Protein AF-A0A8J4BQH3-F1 (afdb_monomer_lite)

Foldseek 3Di:
DVVVVDDCPLPDAFDDDDAKDWDWDDDPQDIDIDIDHDPRRDDALVSDDLVSQAPAQEDEEELVLVVHPCNLVSVLVSCVVNNHAYEYEPHDLVSCLVCVVVVVVSLQVARHAEYEYELSSLQSNLLSVVLVVVVVVCVVVPDDDDDDDDDRSSVPDDGDPPVCSQVSSQVVSQVRYQKYKYQYVQQQIWMDGPVDPDIQGDGADPPQDFDHQAQLQVQLVVQLVVCVVVVHDNNNSSVRSSLRSSLCRNDPHNDGDPVSVVVSVCVNVVVVCCVVPVPHPVVQLVVLLVLLVVLCVVQDAAEEEDAALPADCLDLLLQQLLCLLLLRCLQQVHEYEYQQHHDSRVSSQNSRVVNVGQYAHEYECADPRDGSVPDDRPHPVSRYGYGPDPVSSLLSSLVSQAAADLSHQGEYEQGYHDDVSVVSVVVCLVCQLVVNSPHPDDHAYEYAQAPNSCVVVVVVVVVCCVVVVDPPVSCVRYHYHHHSLSVQQVSCVVSVHDRDDDDDCVVSDVVSDPDDPDVVPVPDDPDDPPDDDPPVVVVVVVVVVVVVVVVVVVVVVVVVPDDDDDDDPVVVVVVVVVVVPDPDDDDDDDDDDDDDDDDDDDDDDPDPDPDDDDDDDDDDDDDDDDD

pLDDT: mean 78.23, std 23.46, range [23.73, 98.81]

Sequence (627 aa):
MRRAGVSTQRMKVLQEGSTGRSAILTCDAERTMRTYMDPRVTTSAEDLTEDDFTGCSWVFLSSYSLYSEGLLQRAVELAKQAGAKVVLDLASYEVVRSYHKQLQEVLEGGGIHFCICNEDEAQMLVRCSEAAAAAAAALAVGTSDSGSAAEDPTAAAGYPPESTLPAAVLGLLLRHCQGAVVTRGVLGCVAASRDVEGLVAVPAVPGVAVVDTTGAGDHFTAGFMYGLISGLPLERCCEMACLAGASAVRVVGAELSQNEWQWFHTRLHGDLAGDVVQDSSAAEVAQELLGCYALITRLGRGAVYFGSARLAQSSPYWQRAIRLAERVALLLGSPVWTGGGPGMMRAASEGGLRAGVPVGGIRISREAGTNVLTMEDYLSAGAAFTCKYLPARKVALTDAGARQRPDQRTAYLFLPGGLGTMDELFSILTLLQLGKLGTALPVPLLIVNWDGFYDGLLQLLREFDQTGALKAAEVRQVMVARTNDEVLEYLASFYDLPAPEPESDEWLEEVLGDEPRTEDSASAGPGEPNGPPPELSELEERLEKLAGEEIAAAAASAADGRLDHKGPVAAVVAAAASNSGASSRHRSRRTSGLGTPVVSAHAVSAEDVLHGLGPGSLIGGGVAGRK

Radius of gyration: 38.24 Å; chains: 1; bounding box: 116×76×96 Å

Organism: NCBI:txid51714

Structure (mmCIF, N/CA/C/O backbone):
data_AF-A0A8J4BQH3-F1
#
_entry.id   AF-A0A8J4BQH3-F1
#
loop_
_atom_site.group_PDB
_atom_site.id
_atom_site.type_symbol
_atom_site.label_atom_id
_atom_site.label_alt_id
_atom_site.label_comp_id
_atom_site.label_asym_id
_atom_site.label_entity_id
_atom_site.label_seq_id
_atom_site.pdbx_PDB_ins_code
_atom_site.Cartn_x
_atom_site.Cartn_y
_atom_site.Cartn_z
_atom_site.occupancy
_atom_site.B_iso_or_equiv
_atom_site.auth_seq_id
_atom_site.auth_comp_id
_atom_site.auth_asym_id
_atom_site.auth_atom_id
_atom_site.pdbx_PDB_model_num
ATOM 1 N N . MET A 1 1 ? -12.273 -15.171 16.625 1.00 83.62 1 MET A N 1
ATOM 2 C CA . MET A 1 1 ? -11.434 -14.886 17.816 1.00 83.62 1 MET A CA 1
ATOM 3 C C . MET A 1 1 ? -10.019 -15.462 17.705 1.00 83.62 1 MET A C 1
ATOM 5 O O . MET A 1 1 ? -9.163 -14.704 17.283 1.00 83.62 1 MET A O 1
ATOM 9 N N . ARG A 1 2 ? -9.737 -16.758 17.957 1.00 87.69 2 ARG A N 1
ATOM 10 C CA . ARG A 1 2 ? -8.340 -17.286 17.934 1.00 87.69 2 ARG A CA 1
ATOM 11 C C . ARG A 1 2 ? -7.569 -17.024 16.634 1.00 87.69 2 ARG A C 1
ATOM 13 O O . ARG A 1 2 ? -6.418 -16.618 16.683 1.00 87.69 2 ARG A O 1
ATOM 20 N N . ARG A 1 3 ? -8.216 -17.205 15.473 1.00 82.75 3 ARG A N 1
ATOM 21 C CA . ARG A 1 3 ? -7.619 -16.895 14.155 1.00 82.75 3 ARG A CA 1
ATOM 22 C C . ARG A 1 3 ? -7.197 -15.427 14.008 1.00 82.75 3 ARG A C 1
ATOM 24 O O . ARG A 1 3 ? -6.272 -15.149 13.266 1.00 82.75 3 ARG A O 1
ATOM 31 N N . ALA A 1 4 ? -7.862 -14.520 14.720 1.00 78.50 4 ALA A N 1
ATOM 32 C CA . ALA A 1 4 ? -7.564 -13.090 14.742 1.00 78.50 4 ALA A CA 1
ATOM 33 C C . ALA A 1 4 ? -6.612 -12.703 15.895 1.00 78.50 4 ALA A C 1
ATOM 35 O O . ALA A 1 4 ? -6.511 -11.533 16.235 1.00 78.50 4 ALA A O 1
ATOM 36 N N . GLY A 1 5 ? -5.967 -13.677 16.552 1.00 86.75 5 GLY A N 1
ATOM 37 C CA . GLY A 1 5 ? -5.029 -13.432 17.653 1.00 86.75 5 GLY A CA 1
ATOM 38 C C . GLY A 1 5 ? -5.673 -13.125 19.010 1.00 86.75 5 GLY A C 1
ATOM 39 O O . GLY A 1 5 ? -4.958 -12.888 19.978 1.00 86.75 5 GLY A O 1
ATOM 40 N N . VAL A 1 6 ? -7.005 -13.164 19.123 1.00 90.81 6 VAL A N 1
ATOM 41 C CA . VAL A 1 6 ? -7.701 -12.911 20.396 1.00 90.81 6 VAL A CA 1
ATOM 42 C C . VAL A 1 6 ? -7.493 -14.086 21.353 1.00 90.81 6 VAL A C 1
ATOM 44 O O . VAL A 1 6 ? -7.834 -15.229 21.023 1.00 90.81 6 VAL A O 1
ATOM 47 N N . SER A 1 7 ? -6.981 -13.802 22.555 1.00 91.06 7 SER A N 1
ATOM 48 C CA . SER A 1 7 ? -6.879 -14.792 23.632 1.00 91.06 7 SER A CA 1
ATOM 49 C C . SER A 1 7 ? -8.270 -15.218 24.092 1.00 91.06 7 SER A C 1
ATOM 51 O O . SER A 1 7 ? -9.081 -14.398 24.508 1.00 91.06 7 SER A O 1
ATOM 53 N N . THR A 1 8 ? -8.546 -16.521 24.043 1.00 92.44 8 THR A N 1
ATOM 54 C CA . THR A 1 8 ? -9.818 -17.096 24.511 1.00 92.44 8 THR A CA 1
ATOM 55 C C . THR A 1 8 ? -9.676 -17.812 25.853 1.00 92.44 8 THR A C 1
ATOM 57 O O . THR A 1 8 ? -10.535 -18.615 26.194 1.00 92.44 8 THR A O 1
ATOM 60 N N . GLN A 1 9 ? -8.571 -17.618 26.579 1.00 88.50 9 GLN A N 1
ATOM 61 C CA . GLN A 1 9 ? -8.293 -18.370 27.812 1.00 88.50 9 GLN A CA 1
ATOM 62 C C . GLN A 1 9 ? -9.277 -18.042 28.943 1.00 88.50 9 GLN A C 1
ATOM 64 O O . GLN A 1 9 ? -9.574 -18.907 29.756 1.00 88.50 9 GLN A O 1
ATOM 69 N N . ARG A 1 10 ? -9.815 -16.816 28.960 1.00 88.12 10 ARG A N 1
ATOM 70 C CA . ARG A 1 10 ? -10.800 -16.338 29.947 1.00 88.12 10 ARG A CA 1
ATOM 71 C C . ARG A 1 10 ? -12.249 -16.438 29.461 1.00 88.12 10 ARG A C 1
ATOM 73 O O . ARG A 1 10 ? -13.156 -15.909 30.091 1.00 88.12 10 ARG A O 1
ATOM 80 N N . MET A 1 11 ? -12.481 -17.094 28.321 1.00 89.88 11 MET A N 1
ATOM 81 C CA . MET A 1 11 ? -13.836 -17.301 27.816 1.00 89.88 11 MET A CA 1
ATOM 82 C C . MET A 1 11 ? -14.546 -18.333 28.697 1.00 89.88 11 MET A C 1
ATOM 84 O O . MET A 1 11 ? -14.124 -19.488 28.756 1.00 89.88 11 MET A O 1
ATOM 88 N N . LYS A 1 12 ? -15.613 -17.918 29.383 1.00 86.31 12 LYS A N 1
ATOM 89 C CA . LYS A 1 12 ? -16.386 -18.797 30.263 1.00 86.31 12 LYS A CA 1
ATOM 90 C C . LYS A 1 12 ? -17.266 -19.720 29.421 1.00 86.31 12 LYS A C 1
ATOM 92 O O . LYS A 1 12 ? -18.024 -19.263 28.566 1.00 86.31 12 LYS A O 1
ATOM 97 N N . VAL A 1 13 ? -17.161 -21.020 29.673 1.00 83.50 13 VAL A N 1
ATOM 98 C CA . VAL A 1 13 ? -18.109 -22.021 29.180 1.00 83.50 13 VAL A CA 1
ATOM 99 C C . VAL A 1 13 ? -18.955 -22.415 30.381 1.00 83.50 13 VAL A C 1
ATOM 101 O O . VAL A 1 13 ? -18.440 -23.031 31.310 1.00 83.50 13 VAL A O 1
ATOM 104 N N . LEU A 1 14 ? -20.209 -21.968 30.386 1.00 83.31 14 LEU A N 1
ATOM 105 C CA . LEU A 1 14 ? -21.144 -22.182 31.490 1.00 83.31 14 LEU A CA 1
ATOM 106 C C . LEU A 1 14 ? -21.848 -23.542 31.328 1.00 83.31 14 LEU A C 1
ATOM 108 O O . LEU A 1 14 ? -21.199 -24.559 31.089 1.00 83.31 14 LEU A O 1
ATOM 112 N N . GLN A 1 15 ? -23.173 -23.582 31.469 1.00 78.62 15 GLN A N 1
ATOM 113 C CA . GLN A 1 15 ? -23.950 -24.816 31.369 1.00 78.62 15 GLN A CA 1
ATOM 114 C C . GLN A 1 15 ? -24.158 -25.258 29.912 1.00 78.62 15 GLN A C 1
ATOM 116 O O . GLN A 1 15 ? -23.935 -24.501 28.967 1.00 78.62 15 GLN A O 1
ATOM 121 N N . GLU A 1 16 ? -24.634 -26.490 29.712 1.00 77.44 16 GLU A N 1
ATOM 122 C CA . GLU A 1 16 ? -25.073 -26.941 28.389 1.00 77.44 16 GLU A CA 1
ATOM 123 C C . GLU A 1 16 ? -26.327 -26.165 27.941 1.00 77.44 16 GLU A C 1
ATOM 125 O O . GLU A 1 16 ? -27.421 -26.301 28.496 1.00 77.44 16 GLU A O 1
ATOM 130 N N . GLY A 1 17 ? -26.166 -25.351 26.899 1.00 80.06 17 GLY A N 1
ATOM 131 C CA . GLY A 1 17 ? -27.225 -24.563 26.275 1.00 80.06 17 GLY A CA 1
ATOM 132 C C . GLY A 1 17 ? -26.827 -24.108 24.872 1.00 80.06 17 GLY A C 1
ATOM 133 O O . GLY A 1 17 ? -25.729 -24.397 24.391 1.00 80.06 17 GLY A O 1
ATOM 134 N N . SER A 1 18 ? -27.730 -23.414 24.179 1.00 85.69 18 SER A N 1
ATOM 135 C CA . SER A 1 18 ? -27.428 -22.902 22.838 1.00 85.69 18 SER A CA 1
ATOM 136 C C . SER A 1 18 ? -26.657 -21.592 22.939 1.00 85.69 18 SER A C 1
ATOM 138 O O . SER A 1 18 ? -27.157 -20.642 23.529 1.00 85.69 18 SER A O 1
ATOM 140 N N . THR A 1 19 ? -25.506 -21.484 22.269 1.00 86.94 19 THR A N 1
ATOM 141 C CA . THR A 1 19 ? -24.848 -20.186 22.048 1.00 86.94 19 THR A CA 1
ATOM 142 C C . THR A 1 19 ? -25.850 -19.175 21.484 1.00 86.94 19 THR A C 1
ATOM 144 O O . THR A 1 19 ? -26.680 -19.540 20.640 1.00 86.94 19 THR A O 1
ATOM 147 N N . GLY A 1 20 ? -25.774 -17.930 21.964 1.00 87.62 20 GLY A N 1
ATOM 148 C CA . GLY A 1 20 ? -26.636 -16.837 21.526 1.00 87.62 20 GLY A CA 1
ATOM 149 C C . GLY A 1 20 ? -26.592 -16.629 20.012 1.00 87.62 20 GLY A C 1
ATOM 150 O O . GLY A 1 20 ? -25.578 -16.884 19.358 1.00 87.62 20 GLY A O 1
ATOM 151 N N . ARG A 1 21 ? -27.718 -16.203 19.440 1.00 90.44 21 ARG A N 1
ATOM 152 C CA . ARG A 1 21 ? -27.880 -15.972 17.998 1.00 90.44 21 ARG A CA 1
ATOM 153 C C . ARG A 1 21 ? -28.638 -14.677 17.782 1.00 90.44 21 ARG A C 1
ATOM 155 O O . ARG A 1 21 ? -29.555 -14.373 18.536 1.00 90.44 21 ARG A O 1
ATOM 162 N N . SER A 1 22 ? -28.306 -13.950 16.724 1.00 88.81 22 SER A N 1
ATOM 163 C CA . SER A 1 22 ? -29.070 -12.779 16.306 1.00 88.81 22 SER A CA 1
ATOM 164 C C . SER A 1 22 ? -29.514 -12.940 14.863 1.00 88.81 22 SER A C 1
ATOM 166 O O . SER A 1 22 ? -28.711 -13.302 14.004 1.00 88.81 22 SER A O 1
ATOM 168 N N . ALA A 1 23 ? -30.801 -12.717 14.611 1.00 90.06 23 ALA A N 1
ATOM 169 C CA . ALA A 1 23 ? -31.317 -12.550 13.263 1.00 90.06 23 ALA A CA 1
ATOM 170 C C . ALA A 1 23 ? -31.178 -11.074 12.887 1.00 90.06 23 ALA A C 1
ATOM 172 O O . ALA A 1 23 ? -31.727 -10.214 13.576 1.00 90.06 23 ALA A O 1
ATOM 173 N N . ILE A 1 24 ? -30.441 -10.797 11.813 1.00 87.31 24 ILE A N 1
ATOM 174 C CA . ILE A 1 24 ? -30.195 -9.444 11.313 1.00 87.31 24 ILE A CA 1
ATOM 175 C C . ILE A 1 24 ? -30.843 -9.347 9.936 1.00 87.31 24 ILE A C 1
ATOM 177 O O . ILE A 1 24 ? -30.472 -10.077 9.018 1.00 87.31 24 ILE A O 1
ATOM 181 N N . LEU A 1 25 ? -31.844 -8.481 9.821 1.00 85.25 25 LEU A N 1
ATOM 182 C CA . LEU A 1 25 ? -32.521 -8.166 8.568 1.00 85.25 25 LEU A CA 1
ATOM 183 C C . LEU A 1 25 ? -31.965 -6.844 8.060 1.00 85.25 25 LEU A C 1
ATOM 185 O O . LEU A 1 25 ? -32.063 -5.846 8.773 1.00 85.25 25 LEU A O 1
ATOM 189 N N . THR A 1 26 ? -31.399 -6.846 6.857 1.00 78.31 26 THR A N 1
ATOM 190 C CA . THR A 1 26 ? -30.850 -5.652 6.211 1.00 78.31 26 THR A CA 1
ATOM 191 C C . THR A 1 26 ? -31.720 -5.240 5.023 1.00 78.31 26 THR A C 1
ATOM 193 O O . THR A 1 26 ? -32.125 -6.080 4.217 1.00 78.31 26 THR A O 1
ATOM 196 N N . CYS A 1 27 ? -32.037 -3.949 4.928 1.00 77.69 27 CYS A N 1
ATOM 197 C CA . CYS A 1 27 ? -32.747 -3.342 3.800 1.00 77.69 27 CYS A CA 1
ATOM 198 C C . CYS A 1 27 ? -32.200 -1.927 3.610 1.00 77.69 27 CYS A C 1
ATOM 200 O O . CYS A 1 27 ? -32.203 -1.154 4.560 1.00 77.69 27 CYS A O 1
ATOM 202 N N . ASP A 1 28 ? -31.699 -1.604 2.415 1.00 71.88 28 ASP A N 1
ATOM 203 C CA . ASP A 1 28 ? -31.187 -0.268 2.070 1.00 71.88 28 ASP A CA 1
ATOM 204 C C . ASP A 1 28 ? -30.197 0.325 3.101 1.00 71.88 28 ASP A C 1
ATOM 206 O O . ASP A 1 28 ? -30.297 1.482 3.494 1.00 71.88 28 ASP A O 1
ATOM 210 N N . ALA A 1 29 ? -29.225 -0.488 3.539 1.00 69.25 29 ALA A N 1
ATOM 211 C CA . ALA A 1 29 ? -28.205 -0.184 4.559 1.00 69.25 29 ALA A CA 1
ATOM 212 C C . ALA A 1 29 ? -28.709 0.023 6.007 1.00 69.25 29 ALA A C 1
ATOM 214 O O . ALA A 1 29 ? -27.890 0.098 6.933 1.00 69.25 29 ALA A O 1
ATOM 215 N N . GLU A 1 30 ? -30.023 0.028 6.234 1.00 70.00 30 GLU A N 1
ATOM 216 C CA . GLU A 1 30 ? -30.619 -0.078 7.566 1.00 70.00 30 GLU A CA 1
ATOM 217 C C . GLU A 1 30 ? -30.698 -1.537 8.027 1.00 70.00 30 GLU A C 1
ATOM 219 O O . GLU A 1 30 ? -30.728 -2.476 7.221 1.00 70.00 30 GLU A O 1
ATOM 224 N N . ARG A 1 31 ? -30.741 -1.738 9.352 1.00 78.50 31 ARG A N 1
ATOM 225 C CA . ARG A 1 31 ? -30.837 -3.072 9.951 1.00 78.50 31 ARG A CA 1
ATOM 226 C C . ARG A 1 31 ? -31.836 -3.133 11.095 1.00 78.50 31 ARG A C 1
ATOM 228 O O . ARG A 1 31 ? -31.906 -2.237 11.927 1.00 78.50 31 ARG A O 1
ATOM 235 N N . THR A 1 32 ? -32.540 -4.255 11.186 1.00 82.50 32 THR A N 1
ATOM 236 C CA . THR A 1 32 ? -33.322 -4.640 12.367 1.00 82.50 32 THR A CA 1
ATOM 237 C C . THR A 1 32 ? -32.754 -5.932 12.934 1.00 82.50 32 THR A C 1
ATOM 239 O O . THR A 1 32 ? -32.538 -6.899 12.201 1.00 82.50 32 THR A O 1
ATOM 242 N N . MET A 1 33 ? -32.510 -5.954 14.245 1.00 86.44 33 MET A N 1
ATOM 243 C CA . MET A 1 33 ? -31.886 -7.083 14.931 1.00 86.44 33 MET A CA 1
ATOM 244 C C . MET A 1 33 ? -32.856 -7.732 15.914 1.00 86.44 33 MET A C 1
ATOM 246 O O . MET A 1 33 ? -33.527 -7.056 16.691 1.00 86.44 33 MET A O 1
ATOM 250 N N . ARG A 1 34 ? -32.893 -9.066 15.921 1.00 88.44 34 ARG A N 1
ATOM 251 C CA . ARG A 1 34 ? -33.593 -9.853 16.938 1.00 88.44 34 ARG A CA 1
ATOM 252 C C . ARG A 1 34 ? -32.636 -10.869 17.541 1.00 88.44 34 ARG A C 1
ATOM 254 O O . ARG A 1 34 ? -32.407 -11.940 16.978 1.00 88.44 34 ARG A O 1
ATOM 261 N N . THR A 1 35 ? -32.094 -10.520 18.701 1.00 88.62 35 THR A N 1
ATOM 262 C CA . THR A 1 35 ? -31.136 -11.352 19.431 1.00 88.62 35 THR A CA 1
ATOM 263 C C . THR A 1 35 ? -31.849 -12.286 20.404 1.00 88.62 35 THR A C 1
ATOM 265 O O . THR A 1 35 ? -32.741 -11.876 21.143 1.00 88.62 35 THR A O 1
ATOM 268 N N . TYR A 1 36 ? -31.442 -13.551 20.405 1.00 88.81 36 TYR A N 1
ATOM 269 C CA . TYR A 1 36 ? -31.807 -14.556 21.391 1.00 88.81 36 TYR A CA 1
ATOM 270 C C . TYR A 1 36 ? -30.551 -14.992 22.148 1.00 88.81 36 TYR A C 1
ATOM 272 O O . TYR A 1 36 ? -29.608 -15.516 21.549 1.00 88.81 36 TYR A O 1
ATOM 280 N N . MET A 1 37 ? -30.566 -14.798 23.464 1.00 86.00 37 MET A N 1
ATOM 281 C CA . MET A 1 37 ? -29.542 -15.274 24.391 1.00 86.00 37 MET A CA 1
ATOM 282 C C . MET A 1 37 ? -30.167 -16.355 25.273 1.00 86.00 37 MET A C 1
ATOM 284 O O . MET A 1 37 ? -31.181 -16.104 25.921 1.00 86.00 37 MET A O 1
ATOM 288 N N . ASP A 1 38 ? -29.599 -17.563 25.274 1.00 86.50 38 ASP A N 1
ATOM 289 C CA . ASP A 1 38 ? -30.044 -18.631 26.173 1.00 86.50 38 ASP A CA 1
ATOM 290 C C . ASP A 1 38 ? -29.563 -18.299 27.601 1.00 86.50 38 ASP A C 1
ATOM 292 O O . ASP A 1 38 ? -28.352 -18.158 27.816 1.00 86.50 38 ASP A O 1
ATOM 296 N N . PRO A 1 39 ? -30.468 -18.162 28.589 1.00 82.81 39 PRO A N 1
ATOM 297 C CA . PRO A 1 39 ? -30.092 -17.787 29.952 1.00 82.81 39 PRO A CA 1
ATOM 298 C C . PRO A 1 39 ? -29.079 -18.739 30.598 1.00 82.81 39 PRO A C 1
ATOM 300 O O . PRO A 1 39 ? -28.300 -18.314 31.440 1.00 82.81 39 PRO A O 1
ATOM 303 N N . ARG A 1 40 ? -29.032 -20.013 30.178 1.00 82.38 40 ARG A N 1
ATOM 304 C CA . ARG A 1 40 ? -28.100 -21.024 30.722 1.00 82.38 40 ARG A CA 1
ATOM 305 C C . ARG A 1 40 ? -26.639 -20.783 30.344 1.00 82.38 40 ARG A C 1
ATOM 307 O O . ARG A 1 40 ? -25.741 -21.328 30.981 1.00 82.38 40 ARG A O 1
ATOM 314 N N . VAL A 1 41 ? -26.404 -20.006 29.287 1.00 83.06 41 VAL A N 1
ATOM 315 C CA . VAL A 1 41 ? -25.062 -19.669 28.782 1.00 83.06 41 VAL A CA 1
ATOM 316 C C . VAL A 1 41 ? -24.792 -18.165 28.821 1.00 83.06 41 VAL A C 1
ATOM 318 O O . VAL A 1 41 ? -23.833 -17.698 28.210 1.00 83.06 41 VAL A O 1
ATOM 321 N N . THR A 1 42 ? -25.640 -17.405 29.518 1.00 85.56 42 THR A N 1
ATOM 322 C CA . THR A 1 42 ? -25.475 -15.962 29.708 1.00 85.56 42 THR A CA 1
ATOM 323 C C . THR A 1 42 ? -24.748 -15.713 31.025 1.00 85.56 42 THR A C 1
ATOM 325 O O . THR A 1 42 ? -25.159 -16.223 32.061 1.00 85.56 42 THR A O 1
ATOM 328 N N . THR A 1 43 ? -23.661 -14.947 30.972 1.00 89.94 43 THR A N 1
ATOM 329 C CA . THR A 1 43 ? -22.837 -14.611 32.138 1.00 89.94 43 THR A CA 1
ATOM 330 C C . THR A 1 43 ? -23.631 -13.811 33.167 1.00 89.94 43 THR A C 1
ATOM 332 O O . THR A 1 43 ? -24.266 -12.819 32.821 1.00 89.94 43 THR A O 1
ATOM 335 N N . SER A 1 44 ? -23.549 -14.212 34.431 1.00 92.25 44 SER A N 1
ATOM 336 C CA . SER A 1 44 ? -24.089 -13.489 35.584 1.00 92.25 44 SER A CA 1
ATOM 337 C C . SER A 1 44 ? -22.992 -12.716 36.325 1.00 92.25 44 SER A C 1
ATOM 339 O O . SER A 1 44 ? -21.799 -12.908 36.081 1.00 92.25 44 SER A O 1
ATOM 341 N N . ALA A 1 45 ? -23.375 -11.840 37.258 1.00 94.50 45 ALA A N 1
ATOM 342 C CA . ALA A 1 45 ? -22.414 -11.103 38.079 1.00 94.50 45 ALA A CA 1
ATOM 343 C C . ALA A 1 45 ? -21.493 -12.026 38.906 1.00 94.50 45 ALA A C 1
ATOM 345 O O . ALA A 1 45 ? -20.329 -11.694 39.126 1.00 94.50 45 ALA A O 1
ATOM 346 N N . GLU A 1 46 ? -21.997 -13.186 39.337 1.00 93.12 46 GLU A N 1
ATOM 347 C CA . GLU A 1 46 ? -21.265 -14.160 40.159 1.00 93.12 46 GLU A CA 1
ATOM 348 C C . GLU A 1 46 ? -20.176 -14.905 39.372 1.00 93.12 46 GLU A C 1
ATOM 350 O O . GLU A 1 46 ? -19.207 -15.386 39.957 1.00 93.12 46 GLU A O 1
ATOM 355 N N . ASP A 1 47 ? -20.294 -14.956 38.043 1.00 93.19 47 ASP A N 1
ATOM 356 C CA . ASP A 1 47 ? -19.318 -15.615 37.169 1.00 93.19 47 ASP A CA 1
ATOM 357 C C . ASP A 1 47 ? -18.030 -14.789 36.973 1.00 93.19 47 ASP A C 1
ATOM 359 O O . ASP A 1 47 ? -17.029 -15.305 36.451 1.00 93.19 47 ASP A O 1
ATOM 363 N N . LEU A 1 48 ? -18.051 -13.507 37.368 1.00 95.06 48 LEU A N 1
ATOM 364 C CA . LEU A 1 48 ? -16.915 -12.593 37.281 1.00 95.06 48 LEU A CA 1
ATOM 365 C C . LEU A 1 48 ? -16.064 -12.620 38.553 1.00 95.06 48 LEU A C 1
ATOM 367 O O . LEU A 1 48 ? -16.525 -12.359 39.667 1.00 95.06 48 LEU A O 1
ATOM 371 N N . THR A 1 49 ? -14.771 -12.842 38.354 1.00 94.94 49 THR A N 1
ATOM 372 C CA . THR A 1 49 ? -13.752 -12.926 39.403 1.00 94.94 49 THR A CA 1
ATOM 373 C C . THR A 1 49 ? -12.636 -11.909 39.171 1.00 94.94 49 THR A C 1
ATOM 375 O O . THR A 1 49 ? -12.468 -11.400 38.065 1.00 94.94 49 THR A O 1
ATOM 378 N N . GLU A 1 50 ? -11.838 -11.618 40.198 1.00 94.00 50 GLU A N 1
ATOM 379 C CA . GLU A 1 50 ? -10.684 -10.706 40.086 1.00 94.00 50 GLU A CA 1
ATOM 380 C C . GLU A 1 50 ? -9.658 -11.178 39.035 1.00 94.00 50 GLU A C 1
ATOM 382 O O . GLU A 1 50 ? -9.092 -10.373 38.289 1.00 94.00 50 GLU A O 1
ATOM 387 N N . ASP A 1 51 ? -9.482 -12.495 38.900 1.00 93.12 51 ASP A N 1
ATOM 388 C CA . ASP A 1 51 ? -8.576 -13.112 37.925 1.00 93.12 51 ASP A CA 1
ATOM 389 C C . ASP A 1 51 ? -8.938 -12.770 36.470 1.00 93.12 51 ASP A C 1
ATOM 391 O O . ASP A 1 51 ? -8.054 -12.690 35.608 1.00 93.12 51 ASP A O 1
ATOM 395 N N . ASP A 1 52 ? -10.219 -12.508 36.185 1.00 93.81 52 ASP A N 1
ATOM 396 C CA . ASP A 1 52 ? -10.683 -12.159 34.838 1.00 93.81 52 ASP A CA 1
ATOM 397 C C . ASP A 1 52 ? -10.101 -10.812 34.362 1.00 93.81 52 ASP A C 1
ATOM 399 O O . ASP A 1 52 ? -9.845 -10.618 33.166 1.00 93.81 52 ASP A O 1
ATOM 403 N N . PHE A 1 53 ? -9.801 -9.918 35.309 1.00 95.25 53 PHE A N 1
ATOM 404 C CA . PHE A 1 53 ? -9.306 -8.559 35.074 1.00 95.25 53 PHE A CA 1
ATOM 405 C C . PHE A 1 53 ? -7.795 -8.420 35.292 1.00 95.25 53 PHE A C 1
ATOM 407 O O . PHE A 1 53 ? -7.203 -7.398 34.941 1.00 95.25 53 PHE A O 1
ATOM 414 N N . THR A 1 54 ? -7.140 -9.454 35.823 1.00 92.50 54 THR A N 1
ATOM 415 C CA . THR A 1 54 ? -5.705 -9.421 36.121 1.00 92.50 54 THR A CA 1
ATOM 416 C C . THR A 1 54 ? -4.880 -9.183 34.851 1.00 92.50 54 THR A C 1
ATOM 418 O O . THR A 1 54 ? -5.019 -9.889 33.846 1.00 92.50 54 THR A O 1
ATOM 421 N N . GLY A 1 55 ? -3.998 -8.181 34.887 1.00 91.69 55 GLY A N 1
ATOM 422 C CA . GLY A 1 55 ? -3.143 -7.796 33.757 1.00 91.69 55 GLY A CA 1
ATOM 423 C C . GLY A 1 55 ? -3.842 -6.984 32.660 1.00 91.69 55 GLY A C 1
ATOM 424 O O . GLY A 1 55 ? -3.211 -6.679 31.650 1.00 91.69 55 GLY A O 1
ATOM 425 N N . CYS A 1 56 ? -5.117 -6.619 32.830 1.00 94.62 56 CYS A N 1
ATOM 426 C CA . CYS A 1 56 ? -5.823 -5.740 31.902 1.00 94.62 56 CYS A CA 1
ATOM 427 C C . CYS A 1 56 ? -5.544 -4.269 32.244 1.00 94.62 56 CYS A C 1
ATOM 429 O O . CYS A 1 56 ? -5.797 -3.833 33.360 1.00 94.62 56 CYS A O 1
ATOM 431 N N . SER A 1 57 ? -5.071 -3.476 31.279 1.00 96.00 57 SER A N 1
ATOM 432 C CA . SER A 1 57 ? -4.960 -2.012 31.442 1.00 96.00 57 SER A CA 1
ATOM 433 C C . SER A 1 57 ? -6.250 -1.278 31.071 1.00 96.00 57 SER A C 1
ATOM 435 O O . SER A 1 57 ? -6.525 -0.196 31.587 1.00 96.00 57 SER A O 1
ATOM 437 N N . TRP A 1 58 ? -7.037 -1.873 30.175 1.00 97.50 58 TRP A N 1
ATOM 438 C CA . TRP A 1 58 ? -8.310 -1.356 29.689 1.00 97.50 58 TRP A CA 1
ATOM 439 C C . TRP A 1 58 ? -9.357 -2.470 29.677 1.00 97.50 58 TRP A C 1
ATOM 441 O O . TRP A 1 58 ? -9.038 -3.623 29.384 1.00 97.50 58 TRP A O 1
ATOM 451 N N . VAL A 1 59 ? -10.603 -2.111 29.967 1.00 97.56 59 VAL A N 1
ATOM 452 C CA . VAL A 1 59 ? -11.777 -2.986 29.943 1.00 97.56 59 VAL A CA 1
ATOM 453 C C . VAL A 1 59 ? -12.844 -2.316 29.093 1.00 97.56 59 VAL A C 1
ATOM 455 O O . VAL A 1 59 ? -13.213 -1.168 29.335 1.00 97.56 59 VAL A O 1
ATOM 458 N N . PHE A 1 60 ? -13.339 -3.045 28.100 1.00 97.88 60 PHE A N 1
ATOM 459 C CA . PHE A 1 60 ? -14.499 -2.652 27.313 1.00 97.88 60 PHE A CA 1
ATOM 460 C C . PHE A 1 60 ? -15.755 -3.298 27.890 1.00 97.88 60 PHE A C 1
ATOM 462 O O . PHE A 1 60 ? -15.771 -4.512 28.101 1.00 97.88 60 PHE A O 1
ATOM 469 N N . LEU A 1 61 ? -16.798 -2.505 28.115 1.00 97.56 61 LEU A N 1
ATOM 470 C CA . LEU A 1 61 ? -18.107 -2.970 28.554 1.00 97.56 61 LEU A CA 1
ATOM 471 C C . LEU A 1 61 ? -19.181 -2.413 27.622 1.00 97.56 61 LEU A C 1
ATOM 473 O O . LEU A 1 61 ? -19.132 -1.257 27.216 1.00 97.56 61 LEU A O 1
ATOM 477 N N . SER A 1 62 ? -20.181 -3.237 27.330 1.00 96.00 62 SER A N 1
ATOM 478 C CA . SER A 1 62 ? -21.399 -2.822 26.639 1.00 96.00 62 SER A CA 1
ATOM 479 C C . SER A 1 62 ? -22.556 -2.794 27.631 1.00 96.00 62 SER A C 1
ATOM 481 O O . SER A 1 62 ? -22.678 -3.694 28.477 1.00 96.00 62 SER A O 1
ATOM 483 N N . SER A 1 63 ? -23.429 -1.795 27.508 1.00 95.81 63 SER A N 1
ATOM 484 C CA . SER A 1 63 ? -24.635 -1.655 28.329 1.00 95.81 63 SER A CA 1
ATOM 485 C C . SER A 1 63 ? -25.592 -2.846 28.198 1.00 95.81 63 SER A C 1
ATOM 487 O O . SER A 1 63 ? -26.377 -3.076 29.114 1.00 95.81 63 SER A O 1
ATOM 489 N N . TYR A 1 64 ? -25.483 -3.674 27.148 1.00 93.81 64 TYR A N 1
ATOM 490 C CA . TYR A 1 64 ? -26.212 -4.946 27.048 1.00 93.81 64 TYR A CA 1
ATOM 491 C C . TYR A 1 64 ? -25.990 -5.868 28.257 1.00 93.81 64 TYR A C 1
ATOM 493 O O . TYR A 1 64 ? -26.831 -6.716 28.551 1.00 93.81 64 TYR A O 1
ATOM 501 N N . SER A 1 65 ? -24.900 -5.674 29.004 1.00 94.31 65 SER A N 1
ATOM 502 C CA . SER A 1 65 ? -24.650 -6.362 30.275 1.00 94.31 65 SER A CA 1
ATOM 503 C C . SER A 1 65 ? -25.743 -6.099 31.325 1.00 94.31 65 SER A C 1
ATOM 505 O O . SER A 1 65 ? -25.916 -6.918 32.218 1.00 94.31 65 SER A O 1
ATOM 507 N N . LEU A 1 66 ? -26.522 -5.014 31.203 1.00 94.81 66 LEU A N 1
ATOM 508 C CA . LEU A 1 66 ? -27.661 -4.690 32.076 1.00 94.81 66 LEU A CA 1
ATOM 509 C C . LEU A 1 66 ? -28.843 -5.658 31.936 1.00 94.81 66 LEU A C 1
ATOM 511 O O . LEU A 1 66 ? -29.707 -5.686 32.810 1.00 94.81 66 LEU A O 1
ATOM 515 N N . TYR A 1 67 ? -28.884 -6.483 30.884 1.00 92.00 67 TYR A N 1
ATOM 516 C CA . TYR A 1 67 ? -29.851 -7.581 30.816 1.00 92.00 67 TYR A CA 1
ATOM 517 C C . TYR A 1 67 ? -29.625 -8.632 31.909 1.00 92.00 67 TYR A C 1
ATOM 519 O O . TYR A 1 67 ? -30.559 -9.358 32.246 1.00 92.00 67 TYR A O 1
ATOM 527 N N . SER A 1 68 ? -28.409 -8.712 32.457 1.00 92.38 68 SER A N 1
ATOM 528 C CA . SER A 1 68 ? -28.082 -9.560 33.603 1.00 92.38 68 SER A CA 1
ATOM 529 C C . SER A 1 68 ? -27.923 -8.691 34.844 1.00 92.38 68 SER A C 1
ATOM 531 O O . SER A 1 68 ? -27.095 -7.780 34.884 1.00 92.38 68 SER A O 1
ATOM 533 N N . GLU A 1 69 ? -28.735 -8.966 35.860 1.00 93.06 69 GLU A N 1
ATOM 534 C CA . GLU A 1 69 ? -28.783 -8.162 37.079 1.00 93.06 69 GLU A CA 1
ATOM 535 C C . GLU A 1 69 ? -27.396 -8.057 37.740 1.00 93.06 69 GLU A C 1
ATOM 537 O O . GLU A 1 69 ? -26.708 -9.057 37.949 1.00 93.06 69 GLU A O 1
ATOM 542 N N . GLY A 1 70 ? -26.958 -6.824 38.013 1.00 95.00 70 GLY A N 1
ATOM 543 C CA . GLY A 1 70 ? -25.692 -6.517 38.688 1.00 95.00 70 GLY A CA 1
ATOM 544 C C . GLY A 1 70 ? -24.408 -6.766 37.884 1.00 95.00 70 GLY A C 1
ATOM 545 O O . GLY A 1 70 ? -23.328 -6.417 38.363 1.00 95.00 70 GLY A O 1
ATOM 546 N N . LEU A 1 71 ? -24.477 -7.340 36.674 1.00 96.44 71 LEU A N 1
ATOM 547 C CA . LEU A 1 71 ? -23.284 -7.725 35.907 1.00 96.44 71 LEU A CA 1
ATOM 548 C C . LEU A 1 71 ? -22.424 -6.513 35.528 1.00 96.44 71 LEU A C 1
ATOM 550 O O . LEU A 1 71 ? -21.204 -6.545 35.700 1.00 96.44 71 LEU A O 1
ATOM 554 N N . LEU A 1 72 ? -23.050 -5.442 35.027 1.00 97.12 72 LEU A N 1
ATOM 555 C CA . LEU A 1 72 ? -22.328 -4.239 34.608 1.00 97.12 72 LEU A CA 1
ATOM 556 C C . LEU A 1 72 ? -21.631 -3.565 35.800 1.00 97.12 72 LEU A C 1
ATOM 558 O O . LEU A 1 72 ? -20.446 -3.246 35.714 1.00 97.12 72 LEU A O 1
ATOM 562 N N . GLN A 1 73 ? -22.345 -3.400 36.917 1.00 96.69 73 GLN A N 1
ATOM 563 C CA . GLN A 1 73 ? -21.822 -2.843 38.167 1.00 96.69 73 GLN A CA 1
ATOM 564 C C . GLN A 1 73 ? -20.613 -3.653 38.647 1.00 96.69 73 GLN A C 1
ATOM 566 O O . GLN A 1 73 ? -19.531 -3.098 38.855 1.00 96.69 73 GLN A O 1
ATOM 571 N N . ARG A 1 74 ? -20.767 -4.980 38.735 1.00 97.25 74 ARG A N 1
ATOM 572 C CA . ARG A 1 74 ? -19.709 -5.883 39.193 1.00 97.25 74 ARG A CA 1
ATOM 573 C C . ARG A 1 74 ? -18.469 -5.825 38.301 1.00 97.25 74 ARG A C 1
ATOM 575 O O . ARG A 1 74 ? -17.349 -5.814 38.811 1.00 97.25 74 ARG A O 1
ATOM 582 N N . ALA A 1 75 ? -18.649 -5.753 36.983 1.00 97.62 75 ALA A N 1
ATOM 583 C CA . ALA A 1 75 ? -17.541 -5.638 36.039 1.00 97.62 75 ALA A CA 1
ATOM 584 C C . ALA A 1 75 ? -16.771 -4.315 36.199 1.00 97.62 75 ALA A C 1
ATOM 586 O O . ALA A 1 75 ? -15.540 -4.317 36.171 1.00 97.62 75 ALA A O 1
ATOM 587 N N . VAL A 1 76 ? -17.474 -3.195 36.408 1.00 97.75 76 VAL A N 1
ATOM 588 C CA . VAL A 1 76 ? -16.847 -1.886 36.668 1.00 97.75 76 VAL A CA 1
ATOM 589 C C . VAL A 1 76 ? -16.066 -1.905 37.984 1.00 97.75 76 VAL A C 1
ATOM 591 O O . VAL A 1 76 ? -14.934 -1.424 38.032 1.00 97.75 76 VAL A O 1
ATOM 594 N N . GLU A 1 77 ? -16.628 -2.482 39.047 1.00 96.81 77 GLU A N 1
ATOM 595 C CA . GLU A 1 77 ? -15.950 -2.616 40.341 1.00 96.81 77 GLU A CA 1
ATOM 596 C C . GLU A 1 77 ? -14.656 -3.426 40.238 1.00 96.81 77 GLU A C 1
ATOM 598 O O . GLU A 1 77 ? -13.606 -2.969 40.694 1.00 96.81 77 GLU A O 1
ATOM 603 N N . LEU A 1 78 ? -14.715 -4.600 39.605 1.00 97.56 78 LEU A N 1
ATOM 604 C CA . LEU A 1 78 ? -13.556 -5.471 39.420 1.00 97.56 78 LEU A CA 1
ATOM 605 C C . LEU A 1 78 ? -12.482 -4.822 38.538 1.00 97.56 78 LEU A C 1
ATOM 607 O O . LEU A 1 78 ? -11.296 -4.893 38.858 1.00 97.56 78 LEU A O 1
ATOM 611 N N . ALA A 1 79 ? -12.882 -4.119 37.475 1.00 97.31 79 ALA A N 1
ATOM 612 C CA . ALA A 1 79 ? -11.953 -3.359 36.642 1.00 97.31 79 ALA A CA 1
ATOM 613 C C . ALA A 1 79 ? -11.211 -2.284 37.456 1.00 97.31 79 ALA A C 1
ATOM 615 O O . ALA A 1 79 ? -9.988 -2.175 37.358 1.00 97.31 79 ALA A O 1
ATOM 616 N N . LYS A 1 80 ? -11.925 -1.540 38.315 1.00 95.12 80 LYS A N 1
ATOM 617 C CA . LYS A 1 80 ? -11.321 -0.537 39.211 1.00 95.12 80 LYS A CA 1
ATOM 618 C C . LYS A 1 80 ? -10.352 -1.175 40.203 1.00 95.12 80 LYS A C 1
ATOM 620 O O . LYS A 1 80 ? -9.266 -0.639 40.405 1.00 95.12 80 LYS A O 1
ATOM 625 N N . GLN A 1 81 ? -10.727 -2.303 40.807 1.00 95.06 81 GLN A N 1
ATOM 626 C CA . GLN A 1 81 ? -9.871 -3.042 41.745 1.00 95.06 81 GLN A CA 1
ATOM 627 C C . GLN A 1 81 ? -8.577 -3.523 41.076 1.00 95.06 81 GLN A C 1
ATOM 629 O O . GLN A 1 81 ? -7.511 -3.440 41.680 1.00 95.06 81 GLN A O 1
ATOM 634 N N . ALA A 1 82 ? -8.651 -3.930 39.807 1.00 96.19 82 ALA A N 1
ATOM 635 C CA . ALA A 1 82 ? -7.490 -4.296 38.999 1.00 96.19 82 ALA A CA 1
ATOM 636 C C . ALA A 1 82 ? -6.668 -3.089 38.491 1.00 96.19 82 ALA A C 1
ATOM 638 O O . ALA A 1 82 ? -5.628 -3.280 37.861 1.00 96.19 82 ALA A O 1
ATOM 639 N N . GLY A 1 83 ? -7.115 -1.851 38.734 1.00 95.75 83 GLY A N 1
ATOM 640 C CA . GLY A 1 83 ? -6.482 -0.632 38.219 1.00 95.75 83 GLY A CA 1
ATOM 641 C C . GLY A 1 83 ? -6.691 -0.405 36.716 1.00 95.75 83 GLY A C 1
ATOM 642 O O . GLY A 1 83 ? -5.991 0.412 36.115 1.00 95.75 83 GLY A O 1
ATOM 643 N N . ALA A 1 84 ? -7.635 -1.119 36.102 1.00 97.38 84 ALA A N 1
ATOM 644 C CA . ALA A 1 84 ? -7.948 -1.003 34.689 1.00 97.38 84 ALA A CA 1
ATOM 645 C C . ALA A 1 84 ? -8.882 0.182 34.416 1.00 97.38 84 ALA A C 1
ATOM 647 O O . ALA A 1 84 ? -9.797 0.489 35.185 1.00 97.38 84 ALA A O 1
ATOM 648 N N . LYS A 1 85 ? -8.682 0.831 33.271 1.00 97.81 85 LYS A N 1
ATOM 649 C CA . LYS A 1 85 ? -9.566 1.891 32.782 1.00 97.81 85 LYS A CA 1
ATOM 650 C C . LYS A 1 85 ? -10.764 1.288 32.052 1.00 97.81 85 LYS A C 1
ATOM 652 O O . LYS A 1 85 ? -10.609 0.304 31.337 1.00 97.81 85 LYS A O 1
ATOM 657 N N . VAL A 1 86 ? -11.948 1.883 32.185 1.00 98.38 86 VAL A N 1
ATOM 658 C CA . VAL A 1 86 ? -13.189 1.338 31.604 1.00 98.38 86 VAL A CA 1
ATOM 659 C C . VAL A 1 86 ? -13.695 2.207 30.456 1.00 98.38 86 VAL A C 1
ATOM 661 O O . VAL A 1 86 ? -13.885 3.411 30.630 1.00 98.38 86 VAL A O 1
ATOM 664 N N . VAL A 1 87 ? -13.960 1.590 29.308 1.00 98.44 87 VAL A N 1
ATOM 665 C CA . VAL A 1 87 ? -14.745 2.174 28.215 1.00 98.44 87 VAL A CA 1
ATOM 666 C C . VAL A 1 87 ? -16.123 1.520 28.224 1.00 98.44 87 VAL A C 1
ATOM 668 O O . VAL A 1 87 ? -16.210 0.295 28.154 1.00 98.44 87 VAL A O 1
ATOM 671 N N . LEU A 1 88 ? -17.178 2.325 28.330 1.00 98.38 88 LEU A N 1
ATOM 672 C CA . LEU A 1 88 ? -18.568 1.880 28.265 1.00 98.38 88 LEU A CA 1
ATOM 673 C C . LEU A 1 88 ? -19.196 2.319 26.940 1.00 98.38 88 LEU A C 1
ATOM 675 O O . LEU A 1 88 ? -19.185 3.504 26.627 1.00 98.38 88 LEU A O 1
ATOM 679 N N . ASP A 1 89 ? -19.787 1.383 26.208 1.00 97.94 89 ASP A N 1
ATOM 680 C CA . ASP A 1 89 ? -20.674 1.661 25.076 1.00 97.94 89 ASP A CA 1
ATOM 681 C C . ASP A 1 89 ? -22.144 1.558 25.514 1.00 97.94 89 ASP A C 1
ATOM 683 O O . ASP A 1 89 ? -22.545 0.560 26.131 1.00 97.94 89 ASP A O 1
ATOM 687 N N . LEU A 1 90 ? -22.944 2.589 25.218 1.00 96.44 90 LEU A N 1
ATOM 688 C CA . LEU A 1 90 ? -24.379 2.617 25.517 1.00 96.44 90 LEU A CA 1
ATOM 689 C C . LEU A 1 90 ? -25.198 1.664 24.644 1.00 96.44 90 LEU A C 1
ATOM 691 O O . LEU A 1 90 ? -26.308 1.321 25.059 1.00 96.44 90 LEU A O 1
ATOM 695 N N . ALA A 1 91 ? -24.625 1.167 23.547 1.00 91.00 91 ALA A N 1
ATOM 696 C CA . ALA A 1 91 ? -25.021 0.015 22.733 1.00 91.00 91 ALA A CA 1
ATOM 697 C C . ALA A 1 91 ? -26.385 0.059 22.021 1.00 91.00 91 ALA A C 1
ATOM 699 O O . ALA A 1 91 ? -26.497 -0.401 20.884 1.00 91.00 91 ALA A O 1
ATOM 700 N N . SER A 1 92 ? -27.451 0.495 22.695 1.00 90.94 92 SER A N 1
ATOM 701 C CA . SER A 1 92 ? -28.780 0.625 22.108 1.00 90.94 92 SER A CA 1
ATOM 702 C C . SER A 1 92 ? -29.661 1.585 22.894 1.00 90.94 92 SER A C 1
ATOM 704 O O . SER A 1 92 ? -29.790 1.496 24.119 1.00 90.94 92 SER A O 1
ATOM 706 N N . TYR A 1 93 ? -30.389 2.409 22.145 1.00 90.50 93 TYR A N 1
ATOM 707 C CA . TYR A 1 93 ? -31.504 3.225 22.617 1.00 90.50 93 TYR A CA 1
ATOM 708 C C . TYR A 1 93 ? -32.462 2.468 23.557 1.00 90.50 93 TYR A C 1
ATOM 710 O O . TYR A 1 93 ? -32.893 3.007 24.579 1.00 90.50 93 TYR A O 1
ATOM 718 N N . GLU A 1 94 ? -32.796 1.209 23.246 1.00 90.69 94 GLU A N 1
ATOM 719 C CA . GLU A 1 94 ? -33.739 0.424 24.050 1.00 90.69 94 GLU A CA 1
ATOM 720 C C . GLU A 1 94 ? -33.188 0.119 25.442 1.00 90.69 94 GLU A C 1
ATOM 722 O O . GLU A 1 94 ? -33.935 0.173 26.420 1.00 90.69 94 GLU A O 1
ATOM 727 N N . VAL A 1 95 ? -31.885 -0.164 25.538 1.00 93.00 95 VAL A N 1
ATOM 728 C CA . VAL A 1 95 ? -31.224 -0.426 26.820 1.00 93.00 95 VAL A CA 1
ATOM 729 C C . VAL A 1 95 ? -31.199 0.846 27.653 1.00 93.00 95 VAL A C 1
ATOM 731 O O . VAL A 1 95 ? -31.597 0.806 28.817 1.00 93.00 95 VAL A O 1
ATOM 734 N N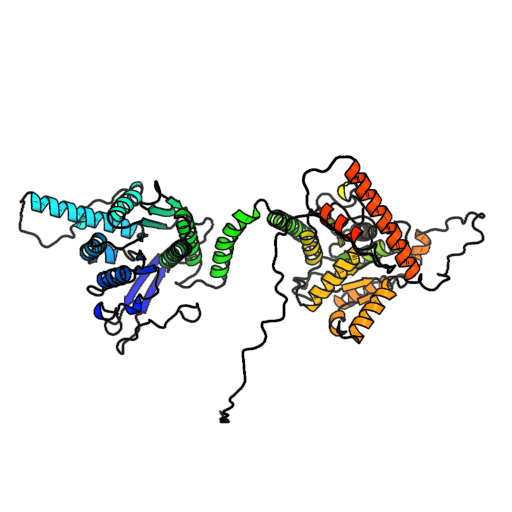 . VAL A 1 96 ? -30.819 1.979 27.049 1.00 94.94 96 VAL A N 1
ATOM 735 C CA . VAL A 1 96 ? -30.812 3.279 27.737 1.00 94.94 96 VAL A CA 1
ATOM 736 C C . VAL A 1 96 ? -32.206 3.599 28.274 1.00 94.94 96 VAL A C 1
ATOM 738 O O . VAL A 1 96 ? -32.334 3.922 29.447 1.00 94.94 96 VAL A O 1
ATOM 741 N N . ARG A 1 97 ? -33.264 3.425 27.472 1.00 92.38 97 ARG A N 1
ATOM 742 C CA . ARG A 1 97 ? -34.648 3.677 27.905 1.00 92.38 97 ARG A CA 1
ATOM 743 C C . ARG A 1 97 ? -35.077 2.754 29.052 1.00 92.38 97 ARG A C 1
ATOM 745 O O . ARG A 1 97 ? -35.562 3.217 30.088 1.00 92.38 97 ARG A O 1
ATOM 752 N N . SER A 1 98 ? -34.930 1.443 28.865 1.00 93.06 98 SER A N 1
ATOM 753 C CA . SER A 1 98 ? -35.474 0.435 29.784 1.00 93.06 98 SER A CA 1
ATOM 754 C C . SER A 1 98 ? -34.686 0.308 31.088 1.00 93.06 98 SER A C 1
ATOM 756 O O . SER A 1 98 ? -35.282 -0.013 32.113 1.00 93.06 98 SER A O 1
ATOM 758 N N . TYR A 1 99 ? -33.384 0.595 31.064 1.00 94.56 99 TYR A N 1
ATOM 759 C CA . TYR A 1 99 ? -32.477 0.439 32.205 1.00 94.56 99 TYR A CA 1
ATOM 760 C C . TYR A 1 99 ? -31.840 1.766 32.645 1.00 94.56 99 TYR A C 1
ATOM 762 O O . TYR A 1 99 ? -30.780 1.764 33.269 1.00 94.56 99 TYR A O 1
ATOM 770 N N . HIS A 1 100 ? -32.469 2.912 32.344 1.00 92.31 100 HIS A N 1
ATOM 771 C CA . HIS A 1 100 ? -31.911 4.239 32.644 1.00 92.31 100 HIS A CA 1
ATOM 772 C C . HIS A 1 100 ? -31.519 4.420 34.116 1.00 92.31 100 HIS A C 1
ATOM 774 O O . HIS A 1 100 ? -30.499 5.043 34.388 1.00 92.31 100 HIS A O 1
ATOM 780 N N . LYS A 1 101 ? -32.288 3.862 35.063 1.00 92.00 101 LYS A N 1
ATOM 781 C CA . LYS A 1 101 ? -31.982 3.963 36.500 1.00 92.00 101 LYS A CA 1
ATOM 782 C C . LYS A 1 101 ? -30.694 3.226 36.846 1.00 92.00 101 LYS A C 1
ATOM 784 O O . LYS A 1 101 ? -29.799 3.804 37.447 1.00 92.00 101 LYS A O 1
ATOM 789 N N . GLN A 1 102 ? -30.574 1.979 36.398 1.00 94.75 102 GLN A N 1
ATOM 790 C CA . GLN A 1 102 ? -29.386 1.161 36.623 1.00 94.75 102 GLN A CA 1
ATOM 791 C C . GLN A 1 102 ? -28.163 1.743 35.904 1.00 94.75 102 GLN A C 1
ATOM 793 O O . GLN A 1 102 ? -27.063 1.735 36.449 1.00 94.75 102 GLN A O 1
ATOM 798 N N . LEU A 1 103 ? -28.343 2.278 34.693 1.00 95.00 103 LEU A N 1
ATOM 799 C CA . LEU A 1 103 ? -27.280 2.965 33.962 1.00 95.00 103 LEU A CA 1
ATOM 800 C C . LEU A 1 103 ? -26.824 4.233 34.699 1.00 95.00 103 LEU A C 1
ATOM 802 O O . LEU A 1 103 ? -25.622 4.468 34.816 1.00 95.00 103 LEU A O 1
ATOM 806 N N . GLN A 1 104 ? -27.763 5.022 35.227 1.00 93.06 104 GLN A N 1
AT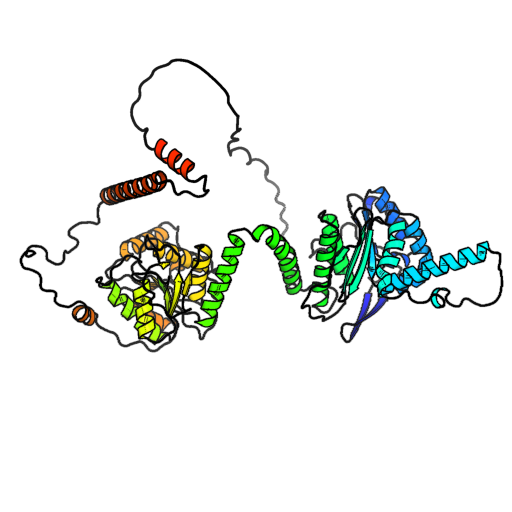OM 807 C CA . GLN A 1 104 ? -27.467 6.205 36.033 1.00 93.06 104 GLN A CA 1
ATOM 808 C C . GLN A 1 104 ? -26.692 5.833 37.303 1.00 93.06 104 GLN A C 1
ATOM 810 O O . GLN A 1 104 ? -25.674 6.458 37.579 1.00 93.06 104 GLN A O 1
ATOM 815 N N . GLU A 1 105 ? -27.092 4.776 38.014 1.00 93.94 105 GLU A N 1
ATOM 816 C CA . GLU A 1 105 ? -26.363 4.266 39.185 1.00 93.94 105 GLU A CA 1
ATOM 817 C C . GLU A 1 105 ? -24.918 3.865 38.842 1.00 93.94 105 GLU A C 1
ATOM 819 O O . GLU A 1 105 ? -23.991 4.189 39.585 1.00 93.94 105 GLU A O 1
ATOM 824 N N . VAL A 1 106 ? -24.695 3.201 37.700 1.00 95.44 106 VAL A N 1
ATOM 825 C CA . VAL A 1 106 ? -23.344 2.823 37.241 1.00 95.44 106 VAL A CA 1
ATOM 826 C C . VAL A 1 106 ? -22.502 4.059 36.917 1.00 95.44 106 VAL A C 1
ATOM 828 O O . VAL A 1 106 ? -21.326 4.115 37.283 1.00 95.44 106 VAL A O 1
ATOM 831 N N . LEU A 1 107 ? -23.083 5.051 36.235 1.00 94.38 107 LEU A N 1
ATOM 832 C CA . LEU A 1 107 ? -22.402 6.308 35.916 1.00 94.38 107 LEU A CA 1
ATOM 833 C C . LEU A 1 107 ? -22.042 7.063 37.204 1.00 94.38 107 LEU A C 1
ATOM 835 O O . LEU A 1 107 ? -20.878 7.404 37.417 1.00 94.38 107 LEU A O 1
ATOM 839 N N . GLU A 1 108 ? -23.008 7.263 38.099 1.00 93.88 108 GLU A N 1
ATOM 840 C CA . GLU A 1 108 ? -22.830 7.972 39.371 1.00 93.88 108 GLU A CA 1
ATOM 841 C C . GLU A 1 108 ? -21.855 7.267 40.322 1.00 93.88 108 GLU A C 1
ATOM 843 O O . GLU A 1 108 ? -21.075 7.939 41.001 1.00 93.88 108 GLU A O 1
ATOM 848 N N . GLY A 1 109 ? -21.825 5.930 40.321 1.00 92.19 109 GLY A N 1
ATOM 849 C CA . GLY A 1 109 ? -20.858 5.125 41.077 1.00 92.19 109 GLY A CA 1
ATOM 850 C C . GLY A 1 109 ? -19.400 5.299 40.620 1.00 92.19 109 GLY A C 1
ATOM 851 O O . GLY A 1 109 ? -18.459 4.959 41.352 1.00 92.19 109 GLY A O 1
ATOM 852 N N . GLY A 1 110 ? -19.197 5.868 39.428 1.00 90.69 110 GLY A N 1
ATOM 853 C CA . GLY A 1 110 ? -17.902 6.248 38.878 1.00 90.69 110 GLY A CA 1
ATOM 854 C C . GLY A 1 110 ? -16.989 5.070 38.515 1.00 90.69 110 GLY A C 1
ATOM 855 O O . GLY A 1 110 ? -17.162 3.927 38.937 1.00 90.69 110 GLY A O 1
ATOM 856 N N . GLY A 1 111 ? -15.930 5.366 37.760 1.00 93.25 111 GLY A N 1
ATOM 857 C CA . GLY A 1 111 ? -14.954 4.376 37.270 1.00 93.25 111 GLY A CA 1
ATOM 858 C C . GLY A 1 111 ? -15.001 4.148 35.762 1.00 93.25 111 GLY A C 1
ATOM 859 O O . GLY A 1 111 ? -14.055 3.600 35.194 1.00 93.25 111 GLY A O 1
ATOM 860 N N . ILE A 1 112 ? -16.042 4.650 35.100 1.00 97.38 112 ILE A N 1
ATOM 861 C CA . ILE A 1 112 ? -16.079 4.758 33.644 1.00 97.38 112 ILE A CA 1
ATOM 862 C C . ILE A 1 112 ? -15.134 5.881 33.220 1.00 97.38 112 ILE A C 1
ATOM 864 O O . ILE A 1 112 ? -15.296 7.035 33.613 1.00 97.38 112 ILE A O 1
ATOM 868 N N . HIS A 1 113 ? -14.134 5.533 32.418 1.00 97.50 113 HIS A N 1
ATOM 869 C CA . HIS A 1 113 ? -13.191 6.498 31.869 1.00 97.50 113 HIS A CA 1
ATOM 870 C C . HIS A 1 113 ? -13.772 7.153 30.620 1.00 97.50 113 HIS A C 1
ATOM 872 O O . HIS A 1 113 ? -13.889 8.373 30.588 1.00 97.50 113 HIS A O 1
ATOM 878 N N . PHE A 1 114 ? -14.191 6.363 29.633 1.00 98.12 114 PHE A N 1
ATOM 879 C CA . PHE A 1 114 ? -14.864 6.878 28.440 1.00 98.12 114 PHE A CA 1
ATOM 880 C C . PHE A 1 114 ? -16.244 6.255 28.270 1.00 98.12 114 PHE A C 1
ATOM 882 O O . PHE A 1 114 ? -16.396 5.050 28.443 1.00 98.12 114 PHE A O 1
ATOM 889 N N . CYS A 1 115 ? -17.228 7.076 27.909 1.00 98.12 115 CYS A N 1
ATOM 890 C CA . CYS A 1 115 ? -18.555 6.625 27.498 1.00 98.12 115 CYS A CA 1
ATOM 891 C C . CYS A 1 115 ? -18.769 6.920 26.006 1.00 98.12 115 CYS A C 1
ATOM 893 O O . CYS A 1 115 ? -18.497 8.034 25.559 1.00 98.12 115 CYS A O 1
ATOM 895 N N . ILE A 1 116 ? -19.227 5.938 25.235 1.00 98.25 116 ILE A N 1
ATOM 896 C CA . ILE A 1 116 ? -19.476 6.051 23.794 1.00 98.25 116 ILE A CA 1
ATOM 897 C C . ILE A 1 116 ? -20.967 5.836 23.545 1.00 98.25 116 ILE A C 1
ATOM 899 O O . ILE A 1 116 ? -21.575 4.948 24.140 1.00 98.25 116 ILE A O 1
ATOM 903 N N . CYS A 1 117 ? -21.552 6.668 22.688 1.00 97.06 117 CYS A N 1
ATOM 904 C CA . CYS A 1 117 ? -22.943 6.541 22.267 1.00 97.06 117 CYS A CA 1
ATOM 905 C C . CYS A 1 117 ? -23.156 7.075 20.846 1.00 97.06 117 CYS A C 1
ATOM 907 O O . CYS A 1 117 ? -22.320 7.809 20.309 1.00 97.06 117 CYS A O 1
ATOM 909 N N . ASN A 1 118 ? -24.270 6.713 20.221 1.00 95.12 118 ASN A N 1
ATOM 910 C CA . ASN A 1 118 ? -24.784 7.397 19.029 1.00 95.12 118 ASN A CA 1
ATOM 911 C C . ASN A 1 118 ? -25.806 8.488 19.395 1.00 95.12 118 ASN A C 1
ATOM 913 O O . ASN A 1 118 ? -26.107 8.720 20.567 1.00 95.12 118 ASN A O 1
ATOM 917 N N . GLU A 1 119 ? -26.326 9.182 1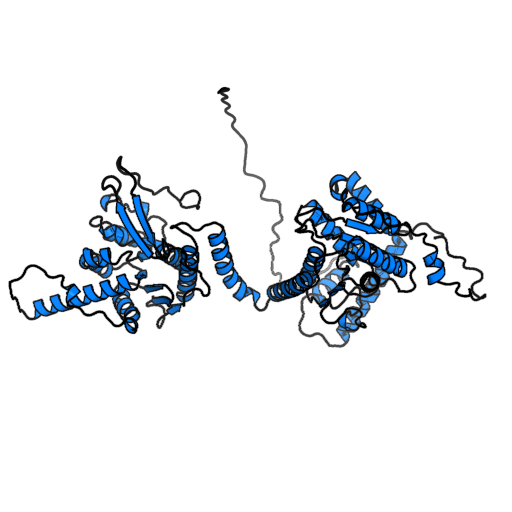8.383 1.00 92.81 119 GLU A N 1
ATOM 918 C CA . GLU A 1 119 ? -27.299 10.264 18.561 1.00 92.81 119 GLU A CA 1
ATOM 919 C C . GLU A 1 119 ? -28.609 9.794 19.214 1.00 92.81 119 GLU A C 1
ATOM 921 O O . GLU A 1 119 ? -29.108 10.480 20.106 1.00 92.81 119 GLU A O 1
ATOM 926 N N . ASP A 1 120 ? -29.129 8.617 18.865 1.00 91.94 120 ASP A N 1
ATOM 927 C CA . ASP A 1 120 ? -30.382 8.097 19.433 1.00 91.94 120 ASP A CA 1
ATOM 928 C C . ASP A 1 120 ? -30.238 7.762 20.926 1.00 91.94 120 ASP A C 1
ATOM 930 O O . ASP A 1 120 ? -31.076 8.123 21.760 1.00 91.94 120 ASP A O 1
ATOM 934 N N . GLU A 1 121 ? -29.139 7.100 21.288 1.00 94.88 121 GLU A N 1
ATOM 935 C CA . GLU A 1 121 ? -28.775 6.799 22.674 1.00 94.88 121 GLU A CA 1
ATOM 936 C C . GLU A 1 121 ? -28.541 8.077 23.479 1.00 94.88 121 GLU A C 1
ATOM 938 O O . GLU A 1 121 ? -29.013 8.189 24.614 1.00 94.88 121 GLU A O 1
ATOM 943 N N . ALA A 1 122 ? -27.858 9.059 22.885 1.00 93.38 122 ALA A N 1
ATOM 944 C CA . ALA A 1 122 ? -27.615 10.355 23.499 1.00 93.38 122 ALA A CA 1
ATOM 945 C C . ALA A 1 122 ? -28.921 11.101 23.795 1.00 93.38 122 ALA A C 1
ATOM 947 O O . ALA A 1 122 ? -29.100 11.612 24.904 1.00 93.38 122 ALA A O 1
ATOM 948 N N . GLN A 1 123 ? -29.850 11.139 22.833 1.00 91.31 123 GLN A N 1
ATOM 949 C CA . GLN A 1 123 ? -31.163 11.763 23.017 1.00 91.31 123 GLN A CA 1
ATOM 950 C C . GLN A 1 123 ? -31.922 11.098 24.158 1.00 91.31 123 GLN A C 1
ATOM 952 O O . GLN A 1 123 ? -32.474 11.782 25.023 1.00 91.31 123 GLN A O 1
ATOM 957 N N . MET A 1 124 ? -31.933 9.765 24.181 1.00 92.19 124 MET A N 1
ATOM 958 C CA . MET A 1 124 ? -32.634 9.024 25.220 1.00 92.19 124 MET A CA 1
ATOM 959 C C . MET A 1 124 ? -32.020 9.260 26.602 1.00 92.19 124 MET A C 1
ATOM 961 O O . MET A 1 124 ? -32.753 9.502 27.560 1.00 92.19 124 MET A O 1
ATOM 965 N N . LEU A 1 125 ? -30.690 9.280 26.710 1.00 92.12 125 LEU A N 1
ATOM 966 C CA . LEU A 1 125 ? -30.012 9.537 27.979 1.00 92.12 125 LEU A CA 1
ATOM 967 C C . LEU A 1 125 ? -30.359 10.924 28.542 1.00 92.12 125 LEU A C 1
ATOM 969 O O . LEU A 1 125 ? -30.657 11.047 29.733 1.00 92.12 125 LEU A O 1
ATOM 973 N N . VAL A 1 126 ? -30.367 11.956 27.691 1.00 89.69 126 VAL A N 1
ATOM 974 C CA . VAL A 1 126 ? -30.750 13.321 28.092 1.00 89.69 126 VAL A CA 1
ATOM 975 C C . VAL A 1 126 ? -32.200 13.351 28.580 1.00 89.69 126 VAL A C 1
ATOM 977 O O . VAL A 1 126 ? -32.454 13.848 29.677 1.00 89.69 126 VAL A O 1
ATOM 980 N N . ARG A 1 127 ? -33.138 12.743 27.841 1.00 86.25 127 ARG A N 1
ATOM 981 C CA . ARG A 1 127 ? -34.561 12.696 28.232 1.00 86.25 127 ARG A CA 1
ATOM 982 C C . ARG A 1 127 ? -34.779 11.988 29.563 1.00 86.25 127 ARG A C 1
ATOM 984 O O . ARG A 1 127 ? -35.523 12.485 30.406 1.00 86.25 127 ARG A O 1
ATOM 991 N N . CYS A 1 128 ? -34.128 10.846 29.777 1.00 84.50 128 CYS A N 1
ATOM 992 C CA . CYS A 1 128 ? -34.210 10.128 31.047 1.00 84.50 128 CYS A CA 1
ATOM 993 C C . CYS A 1 128 ? -33.672 10.969 32.213 1.00 84.50 128 CYS A C 1
ATOM 995 O O . CYS A 1 128 ? -34.270 10.970 33.289 1.00 84.50 128 CYS A O 1
ATOM 997 N N . SER A 1 129 ? -32.586 11.715 32.000 1.00 83.38 129 SER A N 1
ATOM 998 C CA . SER A 1 129 ? -32.007 12.588 33.025 1.00 83.38 129 SER A CA 1
ATOM 999 C C . SER A 1 129 ? -32.910 13.778 33.361 1.00 83.38 129 SER A C 1
ATOM 1001 O O . SER A 1 129 ? -33.131 14.068 34.538 1.00 83.38 129 SER A O 1
ATOM 1003 N N . GLU A 1 130 ? -33.490 14.431 32.353 1.00 82.69 130 GLU A N 1
ATOM 1004 C CA . GLU A 1 130 ? -34.436 15.534 32.554 1.00 82.69 130 GLU A CA 1
ATOM 1005 C C . GLU A 1 130 ? -35.715 15.068 33.256 1.00 82.69 130 GLU A C 1
ATOM 1007 O O . GLU A 1 130 ? -36.166 15.710 34.208 1.00 82.69 130 GLU A O 1
ATOM 1012 N N . ALA A 1 131 ? -36.266 13.920 32.852 1.00 74.75 131 ALA A N 1
ATOM 1013 C CA . ALA A 1 131 ? -37.430 13.325 33.500 1.00 74.75 131 ALA A CA 1
ATOM 1014 C C . ALA A 1 131 ? -37.147 12.975 34.972 1.00 74.75 131 ALA A C 1
ATOM 1016 O O . ALA A 1 131 ? -37.974 13.250 35.846 1.00 74.75 131 ALA A O 1
ATOM 1017 N N . ALA A 1 132 ? -35.964 12.428 35.273 1.00 73.44 132 ALA A N 1
ATOM 1018 C CA . ALA A 1 132 ? -35.541 12.144 36.643 1.00 73.44 132 ALA A CA 1
ATOM 1019 C C . ALA A 1 132 ? -35.395 13.427 37.479 1.00 73.44 132 ALA A C 1
ATOM 1021 O O . ALA A 1 132 ? -35.868 13.480 38.617 1.00 73.44 132 ALA A O 1
ATOM 1022 N N . ALA A 1 133 ? -34.804 14.483 36.910 1.00 77.12 133 ALA A N 1
ATOM 1023 C CA . ALA A 1 133 ? -34.672 15.780 37.570 1.00 77.12 133 ALA A CA 1
ATOM 1024 C C . ALA A 1 133 ? -36.039 16.429 37.851 1.00 77.12 133 ALA A C 1
ATOM 1026 O O . ALA A 1 133 ? -36.265 16.941 38.950 1.00 77.12 133 ALA A O 1
ATOM 1027 N N . ALA A 1 134 ? -36.973 16.360 36.897 1.00 75.25 134 ALA A N 1
ATOM 1028 C CA . ALA A 1 134 ? -38.334 16.866 37.058 1.00 75.25 134 ALA A CA 1
ATOM 1029 C C . ALA A 1 134 ? -39.110 16.099 38.144 1.00 75.25 134 ALA A C 1
ATOM 1031 O O . ALA A 1 134 ? -39.748 16.716 39.000 1.00 75.25 134 ALA A O 1
ATOM 1032 N N . ALA A 1 135 ? -39.007 14.766 38.163 1.00 71.50 135 ALA A N 1
ATOM 1033 C CA . ALA A 1 135 ? -39.625 13.933 39.194 1.00 71.50 135 ALA A CA 1
ATOM 1034 C C . ALA A 1 135 ? -39.058 14.231 40.595 1.00 71.50 135 ALA A C 1
ATOM 1036 O O . ALA A 1 135 ? -39.821 14.365 41.555 1.00 71.50 135 ALA A O 1
ATOM 1037 N N . ALA A 1 136 ? -37.736 14.395 40.716 1.00 72.50 136 ALA A N 1
ATOM 1038 C CA . ALA A 1 136 ? -37.084 14.765 41.972 1.00 72.50 136 ALA A CA 1
ATOM 1039 C C . ALA A 1 136 ? -37.523 16.156 42.468 1.00 72.50 136 ALA A C 1
ATOM 1041 O O . ALA A 1 136 ? -37.789 16.333 43.659 1.00 72.50 136 ALA A O 1
ATOM 1042 N N . ALA A 1 137 ? -37.662 17.130 41.562 1.00 72.31 137 ALA A N 1
ATOM 1043 C CA . ALA A 1 137 ? -38.161 18.463 41.892 1.00 72.31 137 ALA A CA 1
ATOM 1044 C C . ALA A 1 137 ? -39.629 18.437 42.360 1.00 72.31 137 ALA A C 1
ATOM 1046 O O . ALA A 1 137 ? -39.961 19.078 43.355 1.00 72.31 137 ALA A O 1
ATOM 1047 N N . ALA A 1 138 ? -40.500 17.660 41.706 1.00 68.38 138 ALA A N 1
ATOM 1048 C CA . ALA A 1 138 ? -41.904 17.515 42.107 1.00 68.38 138 ALA A CA 1
ATOM 1049 C C . ALA A 1 138 ? -42.055 16.872 43.500 1.00 68.38 138 ALA A C 1
ATOM 1051 O O . ALA A 1 138 ? -42.856 17.330 44.318 1.00 68.38 138 ALA A O 1
ATOM 1052 N N . LEU A 1 139 ? -41.231 15.862 43.806 1.00 71.06 139 LEU A N 1
ATOM 1053 C CA . LEU A 1 139 ? -41.160 15.244 45.136 1.00 71.06 139 LEU A CA 1
ATOM 1054 C C . LEU A 1 139 ? -40.711 16.241 46.215 1.00 71.06 139 LEU A C 1
ATOM 1056 O O . LEU A 1 139 ? -41.269 16.244 47.312 1.00 71.06 139 LEU A O 1
ATOM 1060 N N . ALA A 1 140 ? -39.751 17.119 45.906 1.00 68.31 140 ALA A N 1
ATOM 1061 C CA . ALA A 1 140 ? -39.273 18.147 46.832 1.00 68.31 140 ALA A CA 1
ATOM 1062 C C . ALA A 1 140 ? -40.315 19.249 47.120 1.00 68.31 140 ALA A C 1
ATOM 1064 O O . ALA A 1 140 ? -40.267 19.874 48.179 1.00 68.31 140 ALA A O 1
ATOM 1065 N N . VAL A 1 141 ? -41.265 19.476 46.205 1.00 73.94 141 VAL A N 1
ATOM 1066 C CA . VAL A 1 141 ? -42.331 20.491 46.332 1.00 73.94 141 VAL A CA 1
ATOM 1067 C C . VAL A 1 141 ? -43.618 19.917 46.963 1.00 73.94 141 VAL A C 1
ATOM 1069 O O . VAL A 1 141 ? -44.553 20.659 47.255 1.00 73.94 141 VAL A O 1
ATOM 1072 N N . GLY A 1 142 ? -43.668 18.613 47.265 1.00 54.56 142 GLY A N 1
ATOM 1073 C CA . GLY A 1 142 ? -44.769 17.992 48.017 1.00 54.56 142 GLY A CA 1
ATOM 1074 C C . GLY A 1 142 ? -46.083 17.836 47.241 1.00 54.56 142 GLY A C 1
ATOM 1075 O O . GLY A 1 142 ? -47.133 17.621 47.846 1.00 54.56 142 GLY A O 1
ATOM 1076 N N . THR A 1 143 ? -46.060 17.927 45.910 1.00 53.84 143 THR A N 1
ATOM 1077 C CA . THR A 1 143 ? -47.240 17.695 45.065 1.00 53.84 143 THR A CA 1
ATOM 1078 C C . THR A 1 143 ? -47.425 16.196 44.826 1.00 53.84 143 THR A C 1
ATOM 1080 O O . THR A 1 143 ? -46.928 15.650 43.844 1.00 53.84 143 THR A O 1
ATOM 1083 N N . SER A 1 144 ? -48.111 15.509 45.741 1.00 45.94 144 SER A N 1
ATOM 1084 C CA . SER A 1 144 ? -48.574 14.133 45.536 1.00 45.94 144 SER A CA 1
ATOM 1085 C C . SER A 1 144 ? -49.990 14.151 44.964 1.00 45.94 144 SER A C 1
ATOM 1087 O O . SER A 1 144 ? -50.948 14.242 45.731 1.00 45.94 144 SER A O 1
ATOM 1089 N N . ASP A 1 145 ? -50.132 14.056 43.643 1.00 44.44 145 ASP A N 1
ATOM 1090 C CA . ASP A 1 145 ? -51.419 13.687 43.053 1.00 44.44 145 ASP A CA 1
ATOM 1091 C C . ASP A 1 145 ? -51.361 12.221 42.619 1.00 44.44 145 ASP A C 1
ATOM 1093 O O . ASP A 1 145 ? -50.619 11.817 41.722 1.00 44.44 145 ASP A O 1
ATOM 1097 N N . SER A 1 146 ? -52.088 11.396 43.367 1.00 45.41 146 SER A N 1
ATOM 1098 C CA . SER A 1 146 ? -52.194 9.956 43.184 1.00 45.41 146 SER A CA 1
ATOM 1099 C C . SER A 1 146 ? -53.316 9.648 42.194 1.00 45.41 146 SER A C 1
ATOM 1101 O O . SER A 1 146 ? -54.486 9.676 42.576 1.00 45.41 146 SER A O 1
ATOM 1103 N N . GLY A 1 147 ? -52.981 9.302 40.947 1.00 40.53 147 GLY A N 1
ATOM 1104 C CA . GLY A 1 147 ? -53.959 8.683 40.049 1.00 40.53 147 GLY A CA 1
ATOM 1105 C C . GLY A 1 147 ? -53.697 8.811 38.551 1.00 40.53 147 GLY A C 1
ATOM 1106 O O . GLY A 1 147 ? -54.382 9.568 37.882 1.00 40.53 147 GLY A O 1
ATOM 1107 N N . SER A 1 148 ? -52.790 8.005 37.999 1.00 33.94 148 SER A N 1
ATOM 1108 C CA . SER A 1 148 ? -53.011 7.262 36.743 1.00 33.94 148 SER A CA 1
ATOM 1109 C C . SER A 1 148 ? -51.846 6.293 36.513 1.00 33.94 148 SER A C 1
ATOM 1111 O O . SER A 1 148 ? -50.727 6.524 36.968 1.00 33.94 148 SER A O 1
ATOM 1113 N N . ALA A 1 149 ? -52.131 5.148 35.893 1.00 35.91 149 ALA A N 1
ATOM 1114 C CA . ALA A 1 149 ? -51.118 4.167 35.529 1.00 35.91 149 ALA A CA 1
ATOM 1115 C C . ALA A 1 149 ? -50.104 4.798 34.560 1.00 35.91 149 ALA A C 1
ATOM 1117 O O . ALA A 1 149 ? -50.503 5.444 33.599 1.00 35.91 149 ALA A O 1
ATOM 1118 N N . ALA A 1 150 ? -48.819 4.599 34.858 1.00 37.66 150 ALA A N 1
ATOM 1119 C CA . ALA A 1 150 ? -47.648 5.172 34.202 1.00 37.66 150 ALA A CA 1
ATOM 1120 C C . ALA A 1 150 ? -47.758 5.295 32.668 1.00 37.66 150 ALA A C 1
ATOM 1122 O O . ALA A 1 150 ? -47.542 4.326 31.939 1.00 37.66 150 ALA A O 1
ATOM 1123 N N . GLU A 1 151 ? -48.011 6.512 32.185 1.00 46.47 151 GLU A N 1
ATOM 1124 C CA . GLU A 1 151 ? -47.483 6.948 30.893 1.00 46.47 151 GLU A CA 1
ATOM 1125 C C . GLU A 1 151 ? -45.959 7.091 31.029 1.00 46.47 151 GLU A C 1
ATOM 1127 O O . GLU A 1 151 ? -45.464 7.513 32.075 1.00 46.47 151 GLU A O 1
ATOM 1132 N N . ASP A 1 152 ? -45.212 6.682 30.000 1.00 51.03 152 ASP A N 1
ATOM 1133 C CA . ASP A 1 152 ? -43.749 6.765 29.966 1.00 51.03 152 ASP A CA 1
ATOM 1134 C C . ASP A 1 152 ? -43.311 8.218 30.254 1.00 51.03 152 ASP A C 1
ATOM 1136 O O . ASP A 1 152 ? -43.557 9.094 29.422 1.00 51.03 152 ASP A O 1
ATOM 1140 N N . PRO A 1 153 ? -42.676 8.518 31.406 1.00 47.00 153 PRO A N 1
ATOM 1141 C CA . PRO A 1 153 ? -42.330 9.888 31.785 1.00 47.00 153 PRO A CA 1
ATOM 1142 C C . PRO A 1 153 ? -41.312 10.523 30.829 1.00 47.00 153 PRO A C 1
ATOM 1144 O O . PRO A 1 153 ? -41.162 11.744 30.822 1.00 47.00 153 PRO A O 1
ATOM 1147 N N . THR A 1 154 ? -40.645 9.726 29.984 1.00 53.25 154 THR A N 1
ATOM 1148 C CA . THR A 1 154 ? -39.804 10.263 28.912 1.00 53.25 154 THR A CA 1
ATOM 1149 C C . THR A 1 154 ? -40.639 10.900 27.801 1.00 53.25 154 THR A C 1
ATOM 1151 O O . THR A 1 154 ? -40.192 11.888 27.228 1.00 53.25 154 THR A O 1
ATOM 1154 N N . ALA A 1 155 ? -41.869 10.432 27.540 1.00 53.66 155 ALA A N 1
ATOM 1155 C CA . ALA A 1 155 ? -42.738 10.894 26.450 1.00 53.66 155 ALA A CA 1
ATOM 1156 C C . ALA A 1 155 ? -43.099 12.390 26.527 1.00 53.66 155 ALA A C 1
ATOM 1158 O O . ALA A 1 155 ? -43.320 13.008 25.488 1.00 53.66 155 ALA A O 1
ATOM 1159 N N . ALA A 1 156 ? -43.106 12.974 27.730 1.00 48.06 156 ALA A N 1
ATOM 1160 C CA . ALA A 1 156 ? -43.410 14.388 27.961 1.00 48.06 156 ALA A CA 1
ATOM 1161 C C . ALA A 1 156 ? -42.203 15.333 27.773 1.00 48.06 156 ALA A C 1
ATOM 1163 O O . ALA A 1 156 ? -42.397 16.534 27.582 1.00 48.06 156 ALA A O 1
ATOM 1164 N N . ALA A 1 157 ? -40.967 14.818 27.810 1.00 58.03 157 ALA A N 1
ATOM 1165 C CA . ALA A 1 157 ? -39.760 15.603 27.558 1.00 58.03 157 ALA A CA 1
ATOM 1166 C C . ALA A 1 157 ? -39.562 15.780 26.043 1.00 58.03 157 ALA A C 1
ATOM 1168 O O . ALA A 1 157 ? -39.430 14.793 25.306 1.00 58.03 157 ALA A O 1
ATOM 1169 N N . GLY A 1 158 ? -39.578 17.035 25.581 1.00 55.41 158 GLY A N 1
ATOM 1170 C CA . GLY A 1 158 ? -39.327 17.387 24.182 1.00 55.41 158 GLY A CA 1
ATOM 1171 C C . GLY A 1 158 ? -37.916 16.988 23.739 1.00 55.41 158 GLY A C 1
ATOM 1172 O O . GLY A 1 158 ? -37.002 16.909 24.553 1.00 55.41 158 GLY A O 1
ATOM 1173 N N . TYR A 1 159 ? -37.731 16.726 22.445 1.00 56.19 159 TYR A N 1
ATOM 1174 C CA . TYR A 1 159 ? -36.407 16.411 21.909 1.00 56.19 159 TYR A CA 1
ATOM 1175 C C . TYR A 1 159 ? -35.511 17.659 21.950 1.00 56.19 159 TYR A C 1
ATOM 1177 O O . TYR A 1 159 ? -35.926 18.705 21.434 1.00 56.19 159 TYR A O 1
ATOM 1185 N N . PRO A 1 160 ? -34.294 17.587 22.525 1.00 62.16 160 PRO A N 1
ATOM 1186 C CA . PRO A 1 160 ? -33.331 18.666 22.371 1.00 62.16 160 PRO A CA 1
ATOM 1187 C C . PRO A 1 160 ? -33.027 18.860 20.875 1.00 62.16 160 PRO A C 1
ATOM 1189 O O . PRO A 1 160 ? -32.962 17.873 20.137 1.00 62.16 160 PRO A O 1
ATOM 1192 N N . PRO A 1 161 ? -32.832 20.103 20.398 1.00 68.12 161 PRO A N 1
ATOM 1193 C CA . PRO A 1 161 ? -32.454 20.345 19.010 1.00 68.12 161 PRO A CA 1
ATOM 1194 C C . PRO A 1 161 ? -31.185 19.562 18.650 1.00 68.12 161 PRO A C 1
ATOM 1196 O O . PRO A 1 161 ? -30.204 19.628 19.399 1.00 68.12 161 PRO A O 1
ATOM 1199 N N . GLU A 1 162 ? -31.171 18.891 17.492 1.00 66.75 162 GLU A N 1
ATOM 1200 C CA . GLU A 1 162 ? -30.030 18.088 17.003 1.00 66.75 162 GLU A CA 1
ATOM 1201 C C . GLU A 1 162 ? -28.697 18.852 17.067 1.00 66.75 162 GLU A C 1
ATOM 1203 O O . GLU A 1 162 ? -27.666 18.298 17.441 1.00 66.75 162 GLU A O 1
ATOM 1208 N N . SER A 1 163 ? -28.718 20.162 16.805 1.00 69.19 163 SER A N 1
ATOM 1209 C CA . SER A 1 163 ? -27.535 21.032 16.856 1.00 69.19 163 SER A CA 1
ATOM 1210 C C . SER A 1 163 ? -26.919 21.196 18.252 1.00 69.19 163 SER A C 1
ATOM 1212 O O . SER A 1 163 ? -25.745 21.544 18.365 1.00 69.19 163 SER A O 1
ATOM 1214 N N . THR A 1 164 ? -27.688 20.957 19.315 1.00 79.38 164 THR A N 1
ATOM 1215 C CA . THR A 1 164 ? -27.261 21.131 20.718 1.00 79.38 164 THR A CA 1
ATOM 1216 C C . THR A 1 164 ? -27.060 19.813 21.459 1.00 79.38 164 THR A C 1
ATOM 1218 O O . THR A 1 164 ? -26.398 19.786 22.499 1.00 79.38 164 THR A O 1
ATOM 1221 N N . LEU A 1 165 ? -27.585 18.716 20.909 1.00 85.25 165 LEU A N 1
ATOM 1222 C CA . LEU A 1 165 ? -27.570 17.396 21.525 1.00 85.25 165 LEU A CA 1
ATOM 1223 C C . LEU A 1 165 ? -26.154 16.916 21.903 1.00 85.25 165 LEU A C 1
ATOM 1225 O O . LEU A 1 165 ? -25.981 16.532 23.063 1.00 85.25 165 LEU A O 1
ATOM 1229 N N . PRO A 1 166 ? -25.128 16.973 21.020 1.00 87.62 166 PRO A N 1
ATOM 1230 C CA . PRO A 1 166 ? -23.789 16.511 21.384 1.00 87.62 166 PRO A CA 1
ATOM 1231 C C . PRO A 1 166 ? -23.221 17.253 22.597 1.00 87.62 166 PRO A C 1
ATOM 1233 O O . PRO A 1 166 ? -22.684 16.632 23.507 1.00 87.62 166 PRO A O 1
ATOM 1236 N N . ALA A 1 167 ? -23.387 18.576 22.669 1.00 86.56 167 ALA A N 1
ATOM 1237 C CA . ALA A 1 167 ? -22.894 19.356 23.801 1.00 86.56 167 ALA A CA 1
ATOM 1238 C C . ALA A 1 167 ? -23.638 19.014 25.106 1.00 86.56 167 ALA A C 1
ATOM 1240 O O . ALA A 1 167 ? -23.007 18.890 26.157 1.00 86.56 167 ALA A O 1
ATOM 1241 N N . ALA A 1 168 ? -24.959 18.821 25.038 1.00 87.94 168 ALA A N 1
ATOM 1242 C CA . ALA A 1 168 ? -25.779 18.470 26.194 1.00 87.94 168 ALA A CA 1
ATOM 1243 C C . ALA A 1 168 ? -25.404 17.096 26.772 1.00 87.94 168 ALA A C 1
ATOM 1245 O O . ALA A 1 168 ? -25.143 16.984 27.974 1.00 87.94 168 ALA A O 1
ATOM 1246 N N . VAL A 1 169 ? -25.315 16.064 25.925 1.00 93.19 169 VAL A N 1
ATOM 1247 C CA . VAL A 1 169 ? -24.978 14.705 26.377 1.00 93.19 169 VAL A CA 1
ATOM 1248 C C . VAL A 1 169 ? -23.528 14.608 26.856 1.00 93.19 169 VAL A C 1
ATOM 1250 O O . VAL A 1 169 ? -23.273 13.989 27.888 1.00 93.19 169 VAL A O 1
ATOM 1253 N N . LEU A 1 170 ? -22.578 15.272 26.182 1.00 93.44 170 LEU A N 1
ATOM 1254 C CA . LEU A 1 170 ? -21.182 15.311 26.624 1.00 93.44 170 LEU A CA 1
ATOM 1255 C C . LEU A 1 170 ? -21.073 16.005 27.986 1.00 93.44 170 LEU A C 1
ATOM 1257 O O . LEU A 1 170 ? -20.409 15.489 28.879 1.00 93.44 170 LEU A O 1
ATOM 1261 N N . GLY A 1 171 ? -21.778 17.122 28.187 1.00 90.62 171 GLY A N 1
ATOM 1262 C CA . GLY A 1 171 ? -21.824 17.818 29.474 1.00 90.62 171 GLY A CA 1
ATOM 1263 C C . GLY A 1 171 ? -22.458 16.994 30.600 1.00 90.62 171 GLY A C 1
ATOM 1264 O O . GLY A 1 171 ? -22.047 17.121 31.752 1.00 90.62 171 GLY A O 1
ATOM 1265 N N . LEU A 1 172 ? -23.435 16.139 30.287 1.00 92.12 172 LEU A N 1
ATOM 1266 C CA . LEU A 1 172 ? -24.021 15.187 31.234 1.00 92.12 172 LEU A CA 1
ATOM 1267 C C . LEU A 1 172 ? -23.015 14.086 31.591 1.00 92.12 172 LEU A C 1
ATOM 1269 O O . LEU A 1 172 ? -22.719 13.885 32.769 1.00 92.12 172 LEU A O 1
ATOM 1273 N N . LEU A 1 173 ? -22.450 13.411 30.589 1.00 95.25 173 LEU A N 1
ATOM 1274 C CA . LEU A 1 173 ? -21.522 12.294 30.783 1.00 95.25 173 LEU A CA 1
ATOM 1275 C C . LEU A 1 173 ? -20.231 12.734 31.477 1.00 95.25 173 LEU A C 1
ATOM 1277 O O . LEU A 1 173 ? -19.750 12.043 32.372 1.00 95.25 173 LEU A O 1
ATOM 1281 N N . LEU A 1 174 ? -19.710 13.921 31.160 1.00 94.81 174 LEU A N 1
ATOM 1282 C CA . LEU A 1 174 ? -18.519 14.481 31.802 1.00 94.81 174 LEU A CA 1
ATOM 1283 C C . LEU A 1 174 ? -18.701 14.778 33.293 1.00 94.81 174 LEU A C 1
ATOM 1285 O O . LEU A 1 174 ? -17.700 15.033 33.957 1.00 94.81 174 LEU A O 1
ATOM 1289 N N . ARG A 1 175 ? -19.911 14.723 33.868 1.00 93.44 175 ARG A N 1
ATOM 1290 C CA . ARG A 1 175 ? -20.099 14.781 35.336 1.00 93.44 175 ARG A CA 1
ATOM 1291 C C . ARG A 1 175 ? -19.604 13.512 36.027 1.00 93.44 175 ARG A C 1
ATOM 1293 O O . ARG A 1 175 ? -19.161 13.574 37.172 1.00 93.44 175 ARG A O 1
ATOM 1300 N N . HIS A 1 176 ? -19.602 12.397 35.304 1.00 94.94 176 HIS A N 1
ATOM 1301 C CA . HIS A 1 176 ? -19.378 11.057 35.844 1.00 94.94 176 HIS A CA 1
ATOM 1302 C C . HIS A 1 176 ? -18.208 10.315 35.179 1.00 94.94 176 HIS A C 1
ATOM 1304 O O . HIS A 1 176 ? -17.577 9.469 35.810 1.00 94.94 176 HIS A O 1
ATOM 1310 N N . CYS A 1 177 ? -17.878 10.669 33.936 1.00 96.56 177 CYS A N 1
ATOM 1311 C CA . CYS A 1 177 ? -16.811 10.072 33.138 1.00 96.56 177 CYS A CA 1
ATOM 1312 C C . CYS A 1 177 ? -15.642 11.044 32.931 1.00 96.56 177 CYS A C 1
ATOM 1314 O O . CYS A 1 177 ? -15.811 12.266 32.992 1.00 96.56 177 CYS A O 1
ATOM 1316 N N . GLN A 1 178 ? -14.457 10.495 32.644 1.00 95.31 178 GLN A N 1
ATOM 1317 C CA . GLN A 1 178 ? -13.285 11.289 32.257 1.00 95.31 178 GLN A CA 1
ATOM 1318 C C . GLN A 1 178 ? -13.466 11.907 30.864 1.00 95.31 178 GLN A C 1
ATOM 1320 O O . GLN A 1 178 ? -13.098 13.059 30.647 1.00 95.31 178 GLN A O 1
ATOM 1325 N N . GLY A 1 179 ? -14.073 11.167 29.940 1.00 97.00 179 GLY A N 1
ATOM 1326 C CA . GLY A 1 179 ? -14.438 11.650 28.619 1.00 97.00 179 GLY A CA 1
ATOM 1327 C C . GLY A 1 179 ? -15.650 10.930 28.046 1.00 97.00 179 GLY A C 1
ATOM 1328 O O . GLY A 1 179 ? -16.142 9.945 28.601 1.00 97.00 179 GLY A O 1
ATOM 1329 N N . ALA A 1 180 ? -16.148 11.440 26.929 1.00 97.81 180 ALA A N 1
ATOM 1330 C CA . ALA A 1 180 ? -17.256 10.847 26.202 1.00 97.81 180 ALA A CA 1
ATOM 1331 C C . ALA A 1 180 ? -17.151 11.120 24.698 1.00 97.81 180 ALA A C 1
ATOM 1333 O O . ALA A 1 180 ? -16.522 12.095 24.281 1.00 97.81 180 ALA A O 1
ATOM 1334 N N . VAL A 1 181 ? -17.767 10.247 23.901 1.00 98.06 181 VAL A N 1
ATOM 1335 C CA . VAL A 1 181 ? -17.799 10.319 22.436 1.00 98.06 181 VAL A CA 1
ATOM 1336 C C . VAL A 1 181 ? -19.222 10.078 21.943 1.00 98.06 181 VAL A C 1
ATOM 1338 O O . VAL A 1 181 ? -19.878 9.123 22.354 1.00 98.06 181 VAL A O 1
ATOM 1341 N N . VAL A 1 182 ? -19.680 10.939 21.038 1.00 97.44 182 VAL A N 1
ATOM 1342 C CA . VAL A 1 182 ? -20.966 10.840 20.347 1.00 97.44 182 VAL A CA 1
ATOM 1343 C C . VAL A 1 182 ? -20.697 10.610 18.866 1.00 97.44 182 VAL A C 1
ATOM 1345 O O . VAL A 1 182 ? -20.123 11.468 18.188 1.00 97.44 182 VAL A O 1
ATOM 1348 N N . THR A 1 183 ? -21.098 9.451 18.359 1.00 96.62 183 THR A N 1
ATOM 1349 C CA . THR A 1 183 ? -21.056 9.126 16.928 1.00 96.62 183 THR A CA 1
ATOM 1350 C C . THR A 1 183 ? -22.273 9.718 16.221 1.00 96.62 183 THR A C 1
ATOM 1352 O O . THR A 1 183 ? -23.364 9.737 16.782 1.00 96.62 183 THR A O 1
ATOM 1355 N N . ARG A 1 184 ? -22.081 10.226 14.999 1.00 94.25 184 ARG A N 1
ATOM 1356 C CA . ARG A 1 184 ? -23.087 10.973 14.222 1.00 94.25 184 ARG A CA 1
ATOM 1357 C C . ARG A 1 184 ? -23.169 10.508 12.766 1.00 94.25 184 ARG A C 1
ATOM 1359 O O . ARG A 1 184 ? -23.240 11.315 11.838 1.00 94.25 184 ARG A O 1
ATOM 1366 N N . GLY A 1 185 ? -23.016 9.202 12.544 1.00 89.81 185 GLY A N 1
ATOM 1367 C CA . GLY A 1 185 ? -23.049 8.587 11.214 1.00 89.81 185 GLY A CA 1
ATOM 1368 C C . GLY A 1 185 ? -22.187 9.326 10.178 1.00 89.81 185 GLY A C 1
ATOM 1369 O O . GLY A 1 185 ? -20.967 9.427 10.313 1.00 89.81 185 GLY A O 1
ATOM 1370 N N . VAL A 1 186 ? -22.836 9.881 9.149 1.00 90.06 186 VAL A N 1
ATOM 1371 C CA . VAL A 1 186 ? -22.188 10.606 8.036 1.00 90.06 186 VAL A CA 1
ATOM 1372 C C . VAL A 1 186 ? -21.526 11.932 8.438 1.00 90.06 186 VAL A C 1
ATOM 1374 O O . VAL A 1 186 ? -20.775 12.502 7.650 1.00 90.06 186 VAL A O 1
ATOM 1377 N N . LEU A 1 187 ? -21.772 12.428 9.652 1.00 92.19 187 LEU A N 1
ATOM 1378 C CA . LEU A 1 187 ? -21.155 13.641 10.200 1.00 92.19 187 LEU A CA 1
ATOM 1379 C C . LEU A 1 187 ? -19.900 13.345 11.042 1.00 92.19 187 LEU A C 1
ATOM 1381 O O . LEU A 1 187 ? -19.300 14.277 11.586 1.00 92.19 187 LEU A O 1
ATOM 1385 N N . GLY A 1 188 ? -19.510 12.075 11.182 1.00 95.06 188 GLY A N 1
ATOM 1386 C CA . GLY A 1 188 ? -18.350 11.643 11.966 1.00 95.06 188 GLY A CA 1
ATOM 1387 C C . GLY A 1 188 ? -18.668 11.539 13.453 1.00 95.06 188 GLY A C 1
ATOM 1388 O O . GLY A 1 188 ? -19.647 10.895 13.828 1.00 95.06 188 GLY A O 1
ATOM 1389 N N . CYS A 1 189 ? -17.872 12.163 14.319 1.00 97.50 189 CYS A N 1
ATOM 1390 C CA . CYS A 1 189 ? -18.104 12.140 15.763 1.00 97.50 189 CYS A CA 1
ATOM 1391 C C . CYS A 1 189 ? -17.720 13.448 16.463 1.00 97.50 189 CYS A C 1
ATOM 1393 O O . CYS A 1 189 ? -16.946 14.256 15.946 1.00 97.50 189 CYS A O 1
ATOM 1395 N N . VAL A 1 190 ? -18.244 13.627 17.676 1.00 97.12 190 VAL A N 1
ATOM 1396 C CA . VAL A 1 190 ? -17.821 14.673 18.615 1.00 97.12 190 VAL A CA 1
ATOM 1397 C C . VAL A 1 190 ? -17.408 14.020 19.921 1.00 97.12 190 VAL A C 1
ATOM 1399 O O . VAL A 1 190 ? -18.110 13.150 20.427 1.00 97.12 190 VAL A O 1
ATOM 1402 N N . ALA A 1 191 ? -16.288 14.447 20.482 1.00 97.69 191 ALA A N 1
ATOM 1403 C CA . ALA A 1 191 ? -15.771 13.960 21.743 1.00 97.69 191 ALA A CA 1
ATOM 1404 C C . ALA A 1 191 ? -15.397 15.112 22.672 1.00 97.69 191 ALA A C 1
ATOM 1406 O O . ALA A 1 191 ? -15.093 16.225 22.238 1.00 97.69 191 ALA A O 1
ATOM 1407 N N . ALA A 1 192 ? -15.386 14.818 23.964 1.00 96.50 192 ALA A N 1
ATOM 1408 C CA . ALA A 1 192 ? -14.862 15.707 24.986 1.00 96.50 192 ALA A CA 1
ATOM 1409 C C . ALA A 1 192 ? -14.179 14.890 26.085 1.00 96.50 192 ALA A C 1
ATOM 1411 O O . ALA A 1 192 ? -14.569 13.757 26.368 1.00 96.50 192 ALA A O 1
ATOM 1412 N N . SER A 1 193 ? -13.163 15.472 26.712 1.00 95.75 193 SER A N 1
ATOM 1413 C CA . SER A 1 193 ? -12.464 14.904 27.866 1.00 95.75 193 SER A CA 1
ATOM 1414 C C . SER A 1 193 ? -12.158 16.021 28.849 1.00 95.75 193 SER A C 1
ATOM 1416 O O . SER A 1 193 ? -11.901 17.143 28.428 1.00 95.75 193 SER A O 1
ATOM 1418 N N . ARG A 1 194 ? -12.136 15.729 30.151 1.00 93.62 194 ARG A N 1
ATOM 1419 C CA . ARG A 1 194 ? -11.752 16.718 31.172 1.00 93.62 194 ARG A CA 1
ATOM 1420 C C . ARG A 1 194 ? -10.294 17.178 31.041 1.00 93.62 194 ARG A C 1
ATOM 1422 O O . ARG A 1 194 ? -9.958 18.236 31.560 1.00 93.62 194 ARG A O 1
ATOM 1429 N N . ASP A 1 195 ? -9.456 16.405 30.349 1.00 89.50 195 ASP A N 1
ATOM 1430 C CA . ASP A 1 195 ? -8.041 16.733 30.112 1.00 89.50 195 ASP A CA 1
ATOM 1431 C C . ASP A 1 195 ? -7.808 17.555 28.834 1.00 89.50 195 ASP A C 1
ATOM 1433 O O . ASP A 1 195 ? -6.684 17.981 28.575 1.00 89.50 195 ASP A O 1
ATOM 1437 N N . VAL A 1 196 ? -8.840 17.741 28.004 1.00 88.50 196 VAL A N 1
ATOM 1438 C CA . VAL A 1 196 ? -8.741 18.435 26.715 1.00 88.50 196 VAL A CA 1
ATOM 1439 C C . VAL A 1 196 ? -9.671 19.638 26.743 1.00 88.50 196 VAL A C 1
ATOM 1441 O O . VAL A 1 196 ? -10.862 19.508 27.015 1.00 88.50 196 VAL A O 1
ATOM 1444 N N . GLU A 1 197 ? -9.135 20.823 26.467 1.00 85.00 197 GLU A N 1
ATOM 1445 C CA . GLU A 1 197 ? -9.949 22.033 26.416 1.00 85.00 197 GLU A CA 1
ATOM 1446 C C . GLU A 1 197 ? -10.816 22.043 25.147 1.00 85.00 197 GLU A C 1
ATOM 1448 O O . GLU A 1 197 ? -10.316 21.912 24.031 1.00 85.00 197 GLU A O 1
ATOM 1453 N N . GLY A 1 198 ? -12.127 22.221 25.322 1.00 86.25 198 GLY A N 1
ATOM 1454 C CA . GLY A 1 198 ? -13.083 22.313 24.221 1.00 86.25 198 GLY A CA 1
ATOM 1455 C C . GLY A 1 198 ? -13.605 20.969 23.701 1.00 86.25 198 GLY A C 1
ATOM 1456 O O . GLY A 1 198 ? -13.441 19.915 24.314 1.00 86.25 198 GLY A O 1
ATOM 1457 N N . LEU A 1 199 ? -14.316 21.037 22.573 1.00 91.75 199 LEU A N 1
ATOM 1458 C CA . LEU A 1 199 ? -14.870 19.875 21.880 1.00 91.75 199 LEU A CA 1
ATOM 1459 C C . LEU A 1 199 ? -13.939 19.455 20.745 1.00 91.75 199 LEU A C 1
ATOM 1461 O O . LEU A 1 199 ? -13.498 20.289 19.957 1.00 91.75 199 LEU A O 1
ATOM 1465 N N . VAL A 1 200 ? -13.721 18.151 20.619 1.00 95.00 200 VAL A N 1
ATOM 1466 C CA . VAL A 1 200 ? -13.043 17.539 19.477 1.00 95.00 200 VAL A CA 1
ATOM 1467 C C . VAL A 1 200 ? -14.112 17.078 18.498 1.00 95.00 200 VAL A C 1
ATOM 1469 O O . VAL A 1 200 ? -14.971 16.280 18.861 1.00 95.00 200 VAL A O 1
ATOM 1472 N N . ALA A 1 201 ? -14.081 17.567 17.262 1.00 94.88 201 ALA A N 1
ATOM 1473 C CA . ALA A 1 201 ? -15.012 17.154 16.218 1.00 94.88 201 ALA A CA 1
ATOM 1474 C C . ALA A 1 201 ? -14.229 16.593 15.034 1.00 94.88 201 ALA A C 1
ATOM 1476 O O . ALA A 1 201 ? -13.441 17.306 14.422 1.00 94.88 201 ALA A O 1
ATOM 1477 N N . VAL A 1 202 ? -14.482 15.330 14.700 1.00 95.06 202 VAL A N 1
ATOM 1478 C CA . VAL A 1 202 ? -13.839 14.651 13.573 1.00 95.06 202 VAL A CA 1
ATOM 1479 C C . VAL A 1 202 ? -14.907 14.332 12.528 1.00 95.06 202 VAL A C 1
ATOM 1481 O O . VAL A 1 202 ? -15.925 13.731 12.880 1.00 95.06 202 VAL A O 1
ATOM 1484 N N . PRO A 1 203 ? -14.732 14.750 11.261 1.00 94.06 203 PRO A N 1
ATOM 1485 C CA . PRO A 1 203 ? -15.689 14.454 10.201 1.00 94.06 203 PRO A CA 1
ATOM 1486 C C . PRO A 1 203 ? -15.655 12.972 9.807 1.00 94.06 203 PRO A C 1
ATOM 1488 O O . PRO A 1 203 ? -14.666 12.272 10.019 1.00 94.06 203 PRO A O 1
ATOM 1491 N N . ALA A 1 204 ? -16.732 12.488 9.184 1.00 92.62 204 ALA A N 1
ATOM 1492 C CA . ALA A 1 204 ? -16.728 11.155 8.588 1.00 92.62 204 ALA A CA 1
ATOM 1493 C C . ALA A 1 204 ? -15.709 11.070 7.442 1.00 92.62 204 ALA A C 1
ATOM 1495 O O . ALA A 1 204 ? -15.412 12.062 6.770 1.00 92.62 204 ALA A O 1
ATOM 1496 N N . VAL A 1 205 ? -15.208 9.861 7.178 1.00 90.31 205 VAL A N 1
ATOM 1497 C CA . VAL A 1 205 ? -14.258 9.633 6.084 1.00 90.31 205 VAL A CA 1
ATOM 1498 C C . VAL A 1 205 ? -14.941 9.903 4.734 1.00 90.31 205 VAL A C 1
ATOM 1500 O O . VAL A 1 205 ? -15.962 9.278 4.432 1.00 90.31 205 VAL A O 1
ATOM 1503 N N . PRO A 1 206 ? -14.400 10.802 3.891 1.00 83.81 206 PRO A N 1
ATOM 1504 C CA . PRO A 1 206 ? -15.033 11.164 2.628 1.00 83.81 206 PRO A CA 1
ATOM 1505 C C . PRO A 1 206 ? -14.950 10.037 1.589 1.00 83.81 206 PRO A C 1
ATOM 1507 O O . PRO A 1 206 ? -14.010 9.240 1.570 1.00 83.81 206 PRO A O 1
ATOM 1510 N N . GLY A 1 207 ? -15.923 10.004 0.672 1.00 84.12 207 GLY A N 1
ATOM 1511 C CA . GLY A 1 207 ? -15.919 9.092 -0.480 1.00 84.12 207 GLY A CA 1
ATOM 1512 C C . GLY A 1 207 ? -16.183 7.620 -0.140 1.00 84.12 207 GLY A C 1
ATOM 1513 O O . GLY A 1 207 ? -15.811 6.734 -0.910 1.00 84.12 207 GLY A O 1
ATOM 1514 N N . VAL A 1 208 ? -16.798 7.344 1.010 1.00 87.12 208 VAL A N 1
ATOM 1515 C CA . VAL A 1 208 ? -17.172 5.990 1.433 1.00 87.12 208 VAL A CA 1
ATOM 1516 C C . VAL A 1 208 ? -18.552 5.639 0.878 1.00 87.12 208 VAL A C 1
ATOM 1518 O O . VAL A 1 208 ? -19.537 6.305 1.183 1.00 87.12 208 VAL A O 1
ATOM 1521 N N . ALA A 1 209 ? -18.624 4.584 0.064 1.00 86.62 209 ALA A N 1
ATOM 1522 C CA . ALA A 1 209 ? -19.891 4.001 -0.366 1.00 86.62 209 ALA A CA 1
ATOM 1523 C C . ALA A 1 209 ? -20.403 3.047 0.723 1.00 86.62 209 ALA A C 1
ATOM 1525 O O . ALA A 1 209 ? -19.758 2.038 1.009 1.00 86.62 209 ALA A O 1
ATOM 1526 N N . VAL A 1 210 ? -21.536 3.390 1.336 1.00 89.31 210 VAL A N 1
ATOM 1527 C CA . VAL A 1 210 ? -22.171 2.588 2.391 1.00 89.31 210 VAL A CA 1
ATOM 1528 C C . VAL A 1 210 ? -22.927 1.423 1.757 1.00 89.31 210 VAL A C 1
ATOM 1530 O O . VAL A 1 210 ? -23.763 1.625 0.879 1.00 89.31 210 VAL A O 1
ATOM 1533 N N . VAL A 1 211 ? -22.620 0.211 2.210 1.00 88.38 211 VAL A N 1
ATOM 1534 C CA . VAL A 1 211 ? -23.239 -1.049 1.778 1.00 88.38 211 VAL A CA 1
ATOM 1535 C C . VAL A 1 211 ? -24.119 -1.622 2.890 1.00 88.38 211 VAL A C 1
ATOM 1537 O O . VAL A 1 211 ? -25.244 -2.038 2.629 1.00 88.38 211 VAL A O 1
ATOM 1540 N N . ASP A 1 212 ? -23.626 -1.633 4.127 1.00 87.81 212 ASP A N 1
ATOM 1541 C CA . ASP A 1 212 ? -24.311 -2.183 5.301 1.00 87.81 212 ASP A CA 1
ATOM 1542 C C . ASP A 1 212 ? -23.779 -1.478 6.553 1.00 87.81 212 ASP A C 1
ATOM 1544 O O . ASP A 1 212 ? -22.579 -1.300 6.687 1.00 87.81 212 ASP A O 1
ATOM 1548 N N . THR A 1 213 ? -24.635 -1.051 7.478 1.00 88.94 213 THR A N 1
ATOM 1549 C CA . THR A 1 213 ? -24.190 -0.382 8.718 1.00 88.94 213 THR A CA 1
ATOM 1550 C C . THR A 1 213 ? -23.881 -1.348 9.866 1.00 88.94 213 THR A C 1
ATOM 1552 O O . THR A 1 213 ? -23.511 -0.921 10.966 1.00 88.94 213 THR A O 1
ATOM 1555 N N . THR A 1 214 ? -24.052 -2.651 9.649 1.00 87.75 214 THR A N 1
ATOM 1556 C CA . THR A 1 214 ? -23.816 -3.692 10.651 1.00 87.75 214 THR A CA 1
ATOM 1557 C C . THR A 1 214 ? -22.370 -3.658 11.149 1.00 87.75 214 THR A C 1
ATOM 1559 O O . THR A 1 214 ? -21.421 -3.743 10.381 1.00 87.75 214 THR A O 1
ATOM 1562 N N . GLY A 1 215 ? -22.194 -3.529 12.466 1.00 87.75 215 GLY A N 1
ATOM 1563 C CA . GLY A 1 215 ? -20.874 -3.474 13.098 1.00 87.75 215 GLY A CA 1
ATOM 1564 C C . GLY A 1 215 ? -20.156 -2.124 12.994 1.00 87.75 215 GLY A C 1
ATOM 1565 O O . GLY A 1 215 ? -19.042 -2.016 13.498 1.00 87.75 215 GLY A O 1
ATOM 1566 N N . ALA A 1 216 ? -20.754 -1.082 12.398 1.00 92.00 216 ALA A N 1
ATOM 1567 C CA . ALA A 1 216 ? -20.111 0.233 12.281 1.00 92.00 216 ALA A CA 1
ATOM 1568 C C . ALA A 1 216 ? -19.738 0.837 13.647 1.00 92.00 216 ALA A C 1
ATOM 1570 O O . ALA A 1 216 ? -18.619 1.315 13.823 1.00 92.00 216 ALA A O 1
ATOM 1571 N N . GLY A 1 217 ? -20.654 0.763 14.622 1.00 93.19 217 GLY A N 1
ATOM 1572 C CA . GLY A 1 217 ? -20.415 1.214 15.998 1.00 93.19 217 GLY A CA 1
ATOM 1573 C C . GLY A 1 217 ? -19.344 0.386 16.711 1.00 93.19 217 GLY A C 1
ATOM 1574 O O . GLY A 1 217 ? -18.432 0.950 17.307 1.00 93.19 217 GLY A O 1
ATOM 1575 N N . ASP A 1 218 ? -19.381 -0.942 16.562 1.00 94.00 218 ASP A N 1
ATOM 1576 C CA . ASP A 1 218 ? -18.389 -1.842 17.165 1.00 94.00 218 ASP A CA 1
ATOM 1577 C C . ASP A 1 218 ? -16.974 -1.553 16.643 1.00 94.00 218 ASP A C 1
ATOM 1579 O O . ASP A 1 218 ? -16.018 -1.461 17.417 1.00 94.00 218 ASP A O 1
ATOM 1583 N N . HIS A 1 219 ? -16.830 -1.358 15.327 1.00 95.06 219 HIS A N 1
ATOM 1584 C CA . HIS A 1 219 ? -15.543 -1.024 14.717 1.00 95.06 219 HIS A CA 1
ATOM 1585 C C . HIS A 1 219 ? -15.098 0.393 15.064 1.00 95.06 219 HIS A C 1
ATOM 1587 O O . HIS A 1 219 ? -13.910 0.599 15.312 1.00 95.06 219 HIS A O 1
ATOM 1593 N N . PHE A 1 220 ? -16.025 1.352 15.144 1.00 96.88 220 PHE A N 1
ATOM 1594 C CA . PHE A 1 220 ? -15.724 2.692 15.640 1.00 96.88 220 PHE A CA 1
ATOM 1595 C C . PHE A 1 220 ? -15.125 2.620 17.048 1.00 96.88 220 PHE A C 1
ATOM 1597 O O . PHE A 1 220 ? -14.027 3.125 17.287 1.00 96.88 220 PHE A O 1
ATOM 1604 N N . THR A 1 221 ? -15.796 1.920 17.961 1.00 96.94 221 THR A N 1
ATOM 1605 C CA . THR A 1 221 ? -15.332 1.732 19.336 1.00 96.94 221 THR A CA 1
ATOM 1606 C C . THR A 1 221 ? -13.985 1.014 19.385 1.00 96.94 221 THR A C 1
ATOM 1608 O O . THR A 1 221 ? -13.090 1.444 20.114 1.00 96.94 221 THR A O 1
ATOM 1611 N N . ALA A 1 222 ? -13.781 -0.019 18.562 1.00 95.31 222 ALA A N 1
ATOM 1612 C CA . ALA A 1 222 ? -12.497 -0.709 18.460 1.00 95.31 222 ALA A CA 1
ATOM 1613 C C . ALA A 1 222 ? -11.363 0.226 17.997 1.00 95.31 222 ALA A C 1
ATOM 1615 O O . ALA A 1 222 ? -10.283 0.216 18.592 1.00 95.31 222 ALA A O 1
ATOM 1616 N N . GLY A 1 223 ? -11.604 1.066 16.983 1.00 94.94 223 GLY A N 1
ATOM 1617 C CA . GLY A 1 223 ? -10.641 2.063 16.504 1.00 94.94 223 GLY A CA 1
ATOM 1618 C C . GLY A 1 223 ? -10.332 3.139 17.549 1.00 94.94 223 GLY A C 1
ATOM 1619 O O . GLY A 1 223 ? -9.168 3.493 17.749 1.00 94.94 223 GLY A O 1
ATOM 1620 N N . PHE A 1 224 ? -11.351 3.595 18.282 1.00 97.38 224 PHE A N 1
ATOM 1621 C CA . PHE A 1 224 ? -11.182 4.538 19.388 1.00 97.38 224 PHE A CA 1
ATOM 1622 C C . PHE A 1 224 ? -10.313 3.946 20.504 1.00 97.38 224 PHE A C 1
ATOM 1624 O O . PHE A 1 224 ? -9.339 4.559 20.944 1.00 97.38 224 PHE A O 1
ATOM 1631 N N . MET A 1 225 ? -10.627 2.719 20.929 1.00 97.06 225 MET A N 1
ATOM 1632 C CA . MET A 1 225 ? -9.879 2.013 21.967 1.00 97.06 225 MET A CA 1
ATOM 1633 C C . MET A 1 225 ? -8.446 1.708 21.550 1.00 97.06 225 MET A C 1
ATOM 1635 O O . MET A 1 225 ? -7.548 1.826 22.381 1.00 97.06 225 MET A O 1
ATOM 1639 N N . TYR A 1 226 ? -8.212 1.357 20.283 1.00 94.00 226 TYR A N 1
ATOM 1640 C CA . TYR A 1 226 ? -6.859 1.198 19.758 1.00 94.00 226 TYR A CA 1
ATOM 1641 C C . TYR A 1 226 ? -6.034 2.468 19.996 1.00 94.00 226 TYR A C 1
ATOM 1643 O O . TYR A 1 226 ? -4.938 2.390 20.545 1.00 94.00 226 TYR A O 1
ATOM 1651 N N . GLY A 1 227 ? -6.599 3.645 19.712 1.00 91.75 227 GLY A N 1
ATOM 1652 C CA . GLY A 1 227 ? -5.928 4.913 19.990 1.00 91.75 227 GLY A CA 1
ATOM 1653 C C . GLY A 1 227 ? -5.634 5.178 21.455 1.00 91.75 227 GLY A C 1
ATOM 1654 O O . GLY A 1 227 ? -4.515 5.573 21.790 1.00 91.75 227 GLY A O 1
ATOM 1655 N N . LEU A 1 228 ? -6.600 4.897 22.329 1.00 94.19 228 LEU A N 1
ATOM 1656 C CA . LEU A 1 228 ? -6.418 5.028 23.774 1.00 94.19 228 LEU A CA 1
ATOM 1657 C C . LEU A 1 228 ? -5.311 4.104 24.299 1.00 94.19 228 LEU A C 1
ATOM 1659 O O . LEU A 1 228 ? -4.494 4.519 25.122 1.00 94.19 228 LEU A O 1
ATOM 1663 N N . ILE A 1 229 ? -5.270 2.859 23.819 1.00 94.62 229 ILE A N 1
ATOM 1664 C CA . ILE A 1 229 ? -4.251 1.867 24.187 1.00 94.62 229 ILE A CA 1
ATOM 1665 C C . ILE A 1 229 ? -2.873 2.295 23.670 1.00 94.62 229 ILE A C 1
ATOM 1667 O O . ILE A 1 229 ? -1.880 2.136 24.378 1.00 94.62 229 ILE A O 1
ATOM 1671 N N . SER A 1 230 ? -2.811 2.882 22.475 1.00 89.38 230 SER A N 1
ATOM 1672 C CA . SER A 1 230 ? -1.586 3.428 21.882 1.00 89.38 230 SER A CA 1
ATOM 1673 C C . SER A 1 230 ? -1.135 4.763 22.489 1.00 89.38 230 SER A C 1
ATOM 1675 O O . SER A 1 230 ? -0.080 5.264 22.107 1.00 89.38 230 SER A O 1
ATOM 1677 N N . GLY A 1 231 ? -1.895 5.344 23.425 1.00 89.62 231 GLY A N 1
ATOM 1678 C CA . GLY A 1 231 ? -1.550 6.612 24.072 1.00 89.62 231 GLY A CA 1
ATOM 1679 C C . GLY A 1 231 ? -1.639 7.826 23.144 1.00 89.62 231 GLY A C 1
ATOM 1680 O O . GLY A 1 231 ? -0.908 8.796 23.335 1.00 89.62 231 GLY A O 1
ATOM 1681 N N . LEU A 1 232 ? -2.496 7.766 22.123 1.00 89.12 232 LEU A N 1
ATOM 1682 C CA . LEU A 1 232 ? -2.650 8.833 21.137 1.00 89.12 232 LEU A CA 1
ATOM 1683 C C . LEU A 1 232 ? -3.566 9.963 21.651 1.00 89.12 232 LEU A C 1
ATOM 1685 O O . LEU A 1 232 ? -4.408 9.726 22.522 1.00 89.12 232 LEU A O 1
ATOM 1689 N N . PRO A 1 233 ? -3.437 11.198 21.123 1.00 91.62 233 PRO A N 1
ATOM 1690 C CA . PRO A 1 233 ? -4.338 12.301 21.462 1.00 91.62 233 PRO A CA 1
ATOM 1691 C C . PRO A 1 233 ? -5.808 11.976 21.157 1.00 91.62 233 PRO A C 1
ATOM 1693 O O . PRO A 1 233 ? -6.101 11.176 20.266 1.00 91.62 233 PRO A O 1
ATOM 1696 N N . LEU A 1 234 ? -6.741 12.630 21.862 1.00 95.44 234 LEU A N 1
ATOM 1697 C CA . LEU A 1 234 ? -8.185 12.369 21.733 1.00 95.44 234 LEU A CA 1
ATOM 1698 C C . LEU A 1 234 ? -8.692 12.525 20.291 1.00 95.44 234 LEU A C 1
ATOM 1700 O O . LEU A 1 234 ? -9.474 11.699 19.825 1.00 95.44 234 LEU A O 1
ATOM 1704 N N . GLU A 1 235 ? -8.224 13.553 19.584 1.00 93.94 235 GLU A N 1
ATOM 1705 C CA . GLU A 1 235 ? -8.528 13.772 18.167 1.00 93.94 235 GLU A CA 1
ATOM 1706 C C . GLU A 1 235 ? -8.085 12.592 17.309 1.00 93.94 235 GLU A C 1
ATOM 1708 O O . GLU A 1 235 ? -8.904 12.009 16.602 1.00 93.94 235 GLU A O 1
ATOM 1713 N N . ARG A 1 236 ? -6.841 12.129 17.478 1.00 91.38 236 ARG A N 1
ATOM 1714 C CA . ARG A 1 236 ? -6.343 10.975 16.729 1.00 91.38 236 ARG A CA 1
ATOM 1715 C C . ARG A 1 236 ? -7.122 9.700 17.055 1.00 91.38 236 ARG A C 1
ATOM 1717 O O . ARG A 1 236 ? -7.409 8.914 16.155 1.00 91.38 236 ARG A O 1
ATOM 1724 N N . CYS A 1 237 ? -7.520 9.505 18.315 1.00 95.44 237 CYS A N 1
ATOM 1725 C CA . CYS A 1 237 ? -8.409 8.404 18.704 1.00 95.44 237 CYS A CA 1
ATOM 1726 C C . CYS A 1 237 ? -9.734 8.452 17.926 1.00 95.44 237 CYS A C 1
ATOM 1728 O O . CYS A 1 237 ? -10.189 7.424 17.428 1.00 95.44 237 CYS A O 1
ATOM 1730 N N . CYS A 1 238 ? -10.326 9.640 17.781 1.00 96.50 238 CYS A N 1
ATOM 1731 C CA . CYS A 1 238 ? -11.560 9.854 17.025 1.00 96.50 238 CYS A CA 1
ATOM 1732 C C . CYS A 1 238 ? -11.379 9.638 15.512 1.00 96.50 238 CYS A C 1
ATOM 1734 O O . CYS A 1 238 ? -12.256 9.061 14.871 1.00 96.50 238 CYS A O 1
ATOM 1736 N N . GLU A 1 239 ? -10.243 10.035 14.937 1.00 93.44 239 GLU A N 1
ATOM 1737 C CA . GLU A 1 239 ? -9.911 9.778 13.527 1.00 93.44 239 GLU A CA 1
ATOM 1738 C C . GLU A 1 239 ? -9.812 8.282 13.226 1.00 93.44 239 GLU A C 1
ATOM 1740 O O . GLU A 1 239 ? -10.419 7.796 12.270 1.00 93.44 239 GLU A O 1
ATOM 1745 N N . MET A 1 240 ? -9.113 7.524 14.075 1.00 92.38 240 MET A N 1
ATOM 1746 C CA . MET A 1 240 ? -9.017 6.068 13.927 1.00 92.38 240 MET A CA 1
ATOM 1747 C C . MET A 1 240 ? -10.368 5.383 14.119 1.00 92.38 240 MET A C 1
ATOM 1749 O O . MET A 1 240 ? -10.670 4.423 13.410 1.00 92.38 240 MET A O 1
ATOM 1753 N N . ALA A 1 241 ? -11.194 5.892 15.034 1.00 96.38 241 ALA A N 1
ATOM 1754 C CA . ALA A 1 241 ? -12.558 5.425 15.234 1.00 96.38 241 ALA A CA 1
ATOM 1755 C C . ALA A 1 241 ? -13.421 5.647 13.981 1.00 96.38 241 ALA A C 1
ATOM 1757 O O . ALA A 1 241 ? -14.030 4.705 13.470 1.00 96.38 241 ALA A O 1
ATOM 1758 N N . CYS A 1 242 ? -13.410 6.861 13.420 1.00 95.88 242 CYS A N 1
ATOM 1759 C CA . CYS A 1 242 ? -14.120 7.177 12.180 1.00 95.88 242 CYS A CA 1
ATOM 1760 C C . CYS A 1 242 ? -13.634 6.308 11.016 1.00 95.88 242 CYS A C 1
ATOM 1762 O O . CYS A 1 242 ? -14.448 5.813 10.237 1.00 95.88 242 CYS A O 1
ATOM 1764 N N . LEU A 1 243 ? -12.323 6.079 10.914 1.00 93.81 243 LEU A N 1
ATOM 1765 C CA . LEU A 1 243 ? -11.737 5.244 9.871 1.00 93.81 243 LEU A CA 1
ATOM 1766 C C . LEU A 1 243 ? -12.131 3.765 10.002 1.00 93.81 243 LEU A C 1
ATOM 1768 O O . LEU A 1 243 ? -12.438 3.127 8.995 1.00 93.81 243 LEU A O 1
ATOM 1772 N N . ALA A 1 244 ? -12.150 3.227 11.222 1.00 94.19 244 ALA A N 1
ATOM 1773 C CA . ALA A 1 244 ? -12.566 1.852 11.486 1.00 94.19 244 ALA A CA 1
ATOM 1774 C C . ALA A 1 244 ? -14.074 1.652 11.252 1.00 94.19 244 ALA A C 1
ATOM 1776 O O . ALA A 1 244 ? -14.480 0.671 10.635 1.00 94.19 244 ALA A O 1
ATOM 1777 N N . GLY A 1 245 ? -14.913 2.605 11.667 1.00 94.75 245 GLY A N 1
ATOM 1778 C CA . GLY A 1 245 ? -16.339 2.588 11.330 1.00 94.75 245 GLY A CA 1
ATOM 1779 C C . GLY A 1 245 ? -16.569 2.665 9.815 1.00 94.75 245 GLY A C 1
ATOM 1780 O O . GLY A 1 245 ? -17.380 1.922 9.266 1.00 94.75 245 GLY A O 1
ATOM 1781 N N . ALA A 1 246 ? -15.802 3.506 9.114 1.00 93.56 246 ALA A N 1
ATOM 1782 C CA . ALA A 1 246 ? -15.884 3.659 7.664 1.00 93.56 246 ALA A CA 1
ATOM 1783 C C . ALA A 1 246 ? -15.478 2.400 6.880 1.00 93.56 246 ALA A C 1
ATOM 1785 O O . ALA A 1 246 ? -16.035 2.158 5.810 1.00 93.56 246 ALA A O 1
ATOM 1786 N N . SER A 1 247 ? -14.527 1.599 7.372 1.00 92.75 247 SER A N 1
ATOM 1787 C CA . SER A 1 247 ? -14.178 0.324 6.728 1.00 92.75 247 SER A CA 1
ATOM 1788 C C . SER A 1 247 ? -15.270 -0.727 6.919 1.00 92.75 247 SER A C 1
ATOM 1790 O O . SER A 1 247 ? -15.566 -1.475 5.987 1.00 92.75 247 SER A O 1
ATOM 1792 N N . ALA A 1 248 ? -15.918 -0.743 8.087 1.00 92.56 248 ALA A N 1
ATOM 1793 C CA . ALA A 1 248 ? -17.004 -1.674 8.383 1.00 92.56 248 ALA A CA 1
ATOM 1794 C C . ALA A 1 248 ? -18.199 -1.474 7.453 1.00 92.56 248 ALA A C 1
ATOM 1796 O O . ALA A 1 248 ? -18.741 -2.448 6.940 1.00 92.56 248 ALA A O 1
ATOM 1797 N N . VAL A 1 249 ? -18.557 -0.221 7.151 1.00 92.00 249 VAL A N 1
ATOM 1798 C CA . VAL A 1 249 ? -19.772 0.046 6.367 1.00 92.00 249 VAL A CA 1
ATOM 1799 C C . VAL A 1 249 ? -19.689 -0.330 4.885 1.00 92.00 249 VAL A C 1
ATOM 1801 O O . VAL A 1 249 ? -20.679 -0.240 4.160 1.00 92.00 249 VAL A O 1
ATOM 1804 N N . ARG A 1 250 ? -18.504 -0.712 4.403 1.00 91.12 250 ARG A N 1
ATOM 1805 C CA . ARG A 1 250 ? -18.214 -0.983 2.985 1.00 91.12 250 ARG A CA 1
ATOM 1806 C C . ARG A 1 250 ? -18.470 -2.436 2.579 1.00 91.12 250 ARG A C 1
ATOM 1808 O O . ARG A 1 250 ? -18.338 -2.772 1.403 1.00 91.12 250 ARG A O 1
ATOM 1815 N N . VAL A 1 251 ? -18.829 -3.302 3.526 1.00 89.88 251 VAL A N 1
ATOM 1816 C CA . VAL A 1 251 ? -19.088 -4.726 3.295 1.00 89.88 251 VAL A CA 1
ATOM 1817 C C . VAL A 1 251 ? -20.338 -5.167 4.049 1.00 89.88 251 VAL A C 1
ATOM 1819 O O . VAL A 1 251 ? -20.672 -4.599 5.077 1.00 89.88 251 VAL A O 1
ATOM 1822 N N . VAL A 1 252 ? -21.032 -6.184 3.536 1.00 87.88 252 VAL A N 1
ATOM 1823 C CA . VAL A 1 252 ? -22.175 -6.790 4.230 1.00 87.88 252 VAL A CA 1
ATOM 1824 C C . VAL A 1 252 ? -21.697 -7.608 5.432 1.00 87.88 252 VAL A C 1
ATOM 1826 O O . VAL A 1 252 ? -20.811 -8.455 5.294 1.00 87.88 252 VAL A O 1
ATOM 1829 N N . GLY A 1 253 ? -22.357 -7.426 6.575 1.00 86.00 253 GLY A N 1
ATOM 1830 C CA . GLY A 1 253 ? -22.105 -8.150 7.817 1.00 86.00 253 GLY A CA 1
ATOM 1831 C C . GLY A 1 253 ? -21.126 -7.460 8.772 1.00 86.00 253 GLY A C 1
ATOM 1832 O O . GLY A 1 253 ? -20.556 -6.418 8.486 1.00 86.00 253 GLY A O 1
ATOM 1833 N N . ALA A 1 254 ? -20.933 -8.071 9.943 1.00 84.00 254 ALA A N 1
ATOM 1834 C CA . ALA A 1 254 ? -20.145 -7.506 11.044 1.00 84.00 254 ALA A CA 1
ATOM 1835 C C . ALA A 1 254 ? -18.637 -7.831 10.989 1.00 84.00 254 ALA A C 1
ATOM 1837 O O . ALA A 1 254 ? -17.926 -7.548 11.947 1.00 84.00 254 ALA A O 1
ATOM 1838 N N . GLU A 1 255 ? -18.138 -8.484 9.936 1.00 86.25 255 GLU A N 1
ATOM 1839 C CA . GLU A 1 255 ? -16.720 -8.850 9.815 1.00 86.25 255 GLU A CA 1
ATOM 1840 C C . GLU A 1 255 ? -16.082 -8.134 8.621 1.00 86.25 255 GLU A C 1
ATOM 1842 O O . GLU A 1 255 ? -16.582 -8.207 7.498 1.00 86.25 255 GLU A O 1
ATOM 1847 N N . LEU A 1 256 ? -14.931 -7.492 8.844 1.00 85.56 256 LEU A N 1
ATOM 1848 C CA . LEU A 1 256 ? -14.151 -6.901 7.758 1.00 85.56 256 LEU A CA 1
ATOM 1849 C C . LEU A 1 256 ? -13.624 -7.984 6.814 1.00 85.56 256 LEU A C 1
ATOM 1851 O O . LEU A 1 256 ? -12.942 -8.925 7.230 1.00 85.56 256 LEU A O 1
ATOM 1855 N N . SER A 1 257 ? -13.861 -7.798 5.516 1.00 84.62 257 SER A N 1
ATOM 1856 C CA . SER A 1 257 ? -13.176 -8.581 4.488 1.00 84.62 257 SER A CA 1
ATOM 1857 C C . SER A 1 257 ? -11.679 -8.246 4.452 1.00 84.62 257 SER A C 1
ATOM 1859 O O . SER A 1 257 ? -11.251 -7.186 4.908 1.00 84.62 257 SER A O 1
ATOM 1861 N N . GLN A 1 258 ? -10.864 -9.118 3.851 1.00 79.31 258 GLN A N 1
ATOM 1862 C CA . GLN A 1 258 ? -9.425 -8.869 3.698 1.00 79.31 258 GLN A CA 1
ATOM 1863 C C . GLN A 1 258 ? -9.127 -7.561 2.942 1.00 79.31 258 GLN A C 1
ATOM 1865 O O . GLN A 1 258 ? -8.203 -6.840 3.312 1.00 79.31 258 GLN A O 1
ATOM 1870 N N . ASN A 1 259 ? -9.936 -7.228 1.930 1.00 79.12 259 ASN A N 1
ATOM 1871 C CA . ASN A 1 259 ? -9.804 -5.984 1.169 1.00 79.12 259 ASN A CA 1
ATOM 1872 C C . ASN A 1 259 ? -10.082 -4.756 2.041 1.00 79.12 259 ASN A C 1
ATOM 1874 O O . ASN A 1 259 ? -9.366 -3.764 1.945 1.00 79.12 259 ASN A O 1
ATOM 1878 N N . GLU A 1 260 ? -11.090 -4.834 2.911 1.00 84.69 260 GLU A N 1
ATOM 1879 C CA . GLU A 1 260 ? -11.438 -3.739 3.820 1.00 84.69 260 GLU A CA 1
ATOM 1880 C C . GLU A 1 260 ? -10.423 -3.587 4.950 1.00 84.69 260 GLU A C 1
ATOM 1882 O O . GLU A 1 260 ? -10.065 -2.467 5.316 1.00 84.69 260 GLU A O 1
ATOM 1887 N N . TRP A 1 261 ? -9.855 -4.699 5.421 1.00 81.56 261 TRP A N 1
ATOM 1888 C CA . TRP A 1 261 ? -8.697 -4.669 6.310 1.00 81.56 261 TRP A CA 1
ATOM 1889 C C . TRP A 1 261 ? -7.513 -3.962 5.648 1.00 81.56 261 TRP A C 1
ATOM 1891 O O . TRP A 1 261 ? -6.912 -3.067 6.237 1.00 81.56 261 TRP A O 1
ATOM 1901 N N . GLN A 1 262 ? -7.194 -4.306 4.400 1.00 76.06 262 GLN A N 1
ATOM 1902 C CA . GLN A 1 262 ? -6.103 -3.662 3.676 1.00 76.06 262 GLN A CA 1
ATOM 1903 C C . GLN A 1 262 ? -6.385 -2.174 3.431 1.00 76.06 262 GLN A C 1
ATOM 1905 O O . GLN A 1 262 ? -5.506 -1.347 3.655 1.00 76.06 262 GLN A O 1
ATOM 1910 N N . TRP A 1 263 ? -7.615 -1.815 3.060 1.00 83.75 263 TRP A N 1
ATOM 1911 C CA . TRP A 1 263 ? -8.055 -0.426 2.894 1.00 83.75 263 TRP A CA 1
ATOM 1912 C C . TRP A 1 263 ? -7.898 0.393 4.181 1.00 83.75 263 TRP A C 1
ATOM 1914 O O . TRP A 1 263 ? -7.354 1.502 4.140 1.00 83.75 263 TRP A O 1
ATOM 1924 N N . PHE A 1 264 ? -8.335 -0.170 5.312 1.00 83.31 264 PHE A N 1
ATOM 1925 C CA . PHE A 1 264 ? -8.212 0.429 6.639 1.00 83.31 264 PHE A CA 1
ATOM 1926 C C . PHE A 1 264 ? -6.741 0.606 7.012 1.00 83.31 264 PHE A C 1
ATOM 1928 O O . PHE A 1 264 ? -6.320 1.714 7.331 1.00 83.31 264 PHE A O 1
ATOM 1935 N N . HIS A 1 265 ? -5.936 -0.451 6.890 1.00 76.69 265 HIS A N 1
ATOM 1936 C CA . HIS A 1 265 ? -4.520 -0.438 7.251 1.00 76.69 265 HIS A CA 1
ATOM 1937 C C . HIS A 1 265 ? -3.718 0.542 6.382 1.00 76.69 265 HIS A C 1
ATOM 1939 O O . HIS A 1 265 ? -2.879 1.282 6.891 1.00 76.69 265 HIS A O 1
ATOM 1945 N N . THR A 1 266 ? -3.987 0.606 5.075 1.00 70.62 266 THR A N 1
ATOM 1946 C CA . THR A 1 266 ? -3.326 1.560 4.174 1.00 70.62 266 THR A CA 1
ATOM 1947 C C . THR A 1 266 ? -3.655 3.007 4.523 1.00 70.62 266 THR A C 1
ATOM 1949 O O . THR A 1 266 ? -2.772 3.845 4.410 1.00 70.62 266 THR A O 1
ATOM 1952 N N . ARG A 1 267 ? -4.874 3.326 4.974 1.00 76.56 267 ARG A N 1
ATOM 1953 C CA . ARG A 1 267 ? -5.213 4.686 5.430 1.00 76.56 267 ARG A CA 1
ATOM 1954 C C . ARG A 1 267 ? -4.662 4.986 6.820 1.00 76.56 267 ARG A C 1
ATOM 1956 O O . ARG A 1 267 ? -4.017 6.009 7.000 1.00 76.56 267 ARG A O 1
ATOM 1963 N N . LEU A 1 268 ? -4.813 4.051 7.759 1.00 71.50 268 LEU A N 1
ATOM 1964 C CA . LEU A 1 268 ? -4.315 4.178 9.129 1.00 71.50 268 LEU A CA 1
ATOM 1965 C C . LEU A 1 268 ? -2.808 4.468 9.145 1.00 71.50 268 LEU A C 1
ATOM 1967 O O . LEU A 1 268 ? -2.349 5.378 9.834 1.00 71.50 268 LEU A O 1
ATOM 1971 N N . HIS A 1 269 ? -2.047 3.706 8.355 1.00 63.66 269 HIS A N 1
ATOM 1972 C CA . HIS A 1 269 ? -0.597 3.842 8.252 1.00 63.66 269 HIS A CA 1
ATOM 1973 C C . HIS A 1 269 ? -0.140 4.796 7.145 1.00 63.66 269 HIS A C 1
ATOM 1975 O O . HIS A 1 269 ? 0.987 5.274 7.202 1.00 63.66 269 HIS A O 1
ATOM 1981 N N . GLY A 1 270 ? -0.987 5.092 6.160 1.00 56.09 270 GLY A N 1
ATOM 1982 C CA . GLY A 1 270 ? -0.731 6.112 5.143 1.00 56.09 270 GLY A CA 1
ATOM 1983 C C . GLY A 1 270 ? -0.697 7.512 5.748 1.00 56.09 270 GLY A C 1
ATOM 1984 O O . GLY A 1 270 ? 0.205 8.278 5.424 1.00 56.09 270 GLY A O 1
ATOM 1985 N N . ASP A 1 271 ? -1.586 7.796 6.702 1.00 47.72 271 ASP A N 1
ATOM 1986 C CA . ASP A 1 271 ? -1.583 9.055 7.455 1.00 47.72 271 ASP A CA 1
ATOM 1987 C C . ASP A 1 271 ? -0.394 9.128 8.436 1.00 47.72 271 ASP A C 1
ATOM 1989 O O . ASP A 1 271 ? 0.251 10.163 8.545 1.00 47.72 271 ASP A O 1
ATOM 1993 N N . LEU A 1 272 ? -0.009 8.007 9.069 1.00 44.84 272 LEU A N 1
ATOM 1994 C CA . LEU A 1 272 ? 1.212 7.933 9.898 1.00 44.84 272 LEU A CA 1
ATOM 1995 C C . LEU A 1 272 ? 2.509 8.052 9.077 1.00 44.84 272 LEU A C 1
ATOM 1997 O O . LEU A 1 272 ? 3.528 8.503 9.595 1.00 44.84 272 LEU A O 1
ATOM 2001 N N . ALA A 1 273 ? 2.495 7.636 7.808 1.00 43.03 273 ALA A N 1
ATOM 2002 C CA . ALA A 1 273 ? 3.600 7.860 6.885 1.00 43.03 273 ALA A CA 1
ATOM 2003 C C . ALA A 1 273 ? 3.605 9.307 6.374 1.00 43.03 273 ALA A C 1
ATOM 2005 O O . ALA A 1 273 ? 4.680 9.876 6.230 1.00 43.03 273 ALA A O 1
ATOM 2006 N N . GLY A 1 274 ? 2.436 9.918 6.156 1.00 42.94 274 GLY A N 1
ATOM 2007 C CA . GLY A 1 274 ? 2.291 11.306 5.709 1.00 42.94 274 GLY A CA 1
ATOM 2008 C C . GLY A 1 274 ? 3.066 12.297 6.578 1.00 42.94 274 GLY A C 1
ATOM 2009 O O . GLY A 1 274 ? 3.858 13.070 6.044 1.00 42.94 274 GLY A O 1
ATOM 2010 N N . ASP A 1 275 ? 2.947 12.187 7.900 1.00 42.56 275 ASP A N 1
ATOM 2011 C CA . ASP A 1 275 ? 3.592 13.117 8.841 1.00 42.56 275 ASP A CA 1
ATOM 2012 C C . ASP A 1 275 ? 5.113 12.904 8.995 1.00 42.56 275 ASP A C 1
ATOM 2014 O O . ASP A 1 275 ? 5.828 13.801 9.436 1.00 42.56 275 ASP A O 1
ATOM 2018 N N . VAL A 1 276 ? 5.642 11.739 8.601 1.00 47.41 276 VAL A N 1
ATOM 2019 C CA . VAL A 1 276 ? 7.092 11.444 8.614 1.00 47.41 276 VAL A CA 1
ATOM 2020 C C . VAL A 1 276 ? 7.734 11.696 7.241 1.00 47.41 276 VAL A C 1
ATOM 2022 O O . VAL A 1 276 ? 8.943 11.912 7.142 1.00 47.41 276 VAL A O 1
ATOM 2025 N N . VAL A 1 277 ? 6.940 11.654 6.167 1.00 44.78 277 VAL A N 1
ATOM 2026 C CA . VAL A 1 277 ? 7.428 11.562 4.783 1.00 44.78 277 VAL A CA 1
ATOM 2027 C C . VAL A 1 277 ? 7.240 12.856 3.989 1.00 44.78 277 VAL A C 1
ATOM 2029 O O . VAL A 1 277 ? 7.957 13.009 3.000 1.00 44.78 277 VAL A O 1
ATOM 2032 N N . GLN A 1 278 ? 6.371 13.786 4.416 1.00 43.44 278 GLN A N 1
ATOM 2033 C CA . GLN A 1 278 ? 6.055 15.031 3.687 1.00 43.44 278 GLN A CA 1
ATOM 2034 C C . GLN A 1 278 ? 7.287 15.864 3.286 1.00 43.44 278 GLN A C 1
ATOM 2036 O O . GLN A 1 278 ? 7.302 16.387 2.176 1.00 43.44 278 GLN A O 1
ATOM 2041 N N . ASP A 1 279 ? 8.345 15.872 4.105 1.00 52.72 279 ASP A N 1
ATOM 2042 C CA . ASP A 1 279 ? 9.627 16.545 3.819 1.00 52.72 279 ASP A CA 1
ATOM 2043 C C . ASP A 1 279 ? 10.798 15.557 3.618 1.00 52.72 279 ASP A C 1
ATOM 2045 O O . ASP A 1 279 ? 11.962 15.860 3.895 1.00 52.72 279 ASP A O 1
ATOM 2049 N N . SER A 1 280 ? 10.515 14.331 3.167 1.00 62.97 280 SER A N 1
ATOM 2050 C CA . SER A 1 280 ? 11.531 13.293 2.961 1.00 62.97 280 SER A CA 1
ATOM 2051 C C . SER A 1 280 ? 11.705 12.923 1.487 1.00 62.97 280 SER A C 1
ATOM 2053 O O . SER A 1 280 ? 10.782 13.009 0.675 1.00 62.97 280 SER A O 1
ATOM 2055 N N . SER A 1 281 ? 12.875 12.372 1.154 1.00 73.75 281 SER A N 1
ATOM 2056 C CA . SER A 1 281 ? 13.139 11.811 -0.174 1.00 73.75 281 SER A CA 1
ATOM 2057 C C . SER A 1 281 ? 12.153 10.709 -0.582 1.00 73.75 281 SER A C 1
ATOM 2059 O O . SER A 1 281 ? 12.019 10.446 -1.772 1.00 73.75 281 SER A O 1
ATOM 2061 N N . ALA A 1 282 ? 11.444 10.070 0.355 1.00 73.88 282 ALA A N 1
ATOM 2062 C CA . ALA A 1 282 ? 10.459 9.040 0.035 1.00 73.88 282 ALA A CA 1
ATOM 2063 C C . ALA A 1 282 ? 9.163 9.613 -0.575 1.00 73.88 282 ALA A C 1
ATOM 2065 O O . ALA A 1 282 ? 8.617 8.990 -1.486 1.00 73.88 282 ALA A O 1
ATOM 2066 N N . ALA A 1 283 ? 8.700 10.800 -0.148 1.00 71.25 283 ALA A N 1
ATOM 2067 C CA . ALA A 1 283 ? 7.548 11.475 -0.764 1.00 71.25 283 ALA A CA 1
ATOM 2068 C C . ALA A 1 283 ? 7.870 11.863 -2.205 1.00 71.25 283 ALA A C 1
ATOM 2070 O O . ALA A 1 283 ? 7.087 11.592 -3.116 1.00 71.25 283 ALA A O 1
ATOM 2071 N N . GLU A 1 284 ? 9.045 12.459 -2.410 1.00 80.50 284 GLU A N 1
ATOM 2072 C CA . GLU A 1 284 ? 9.503 12.860 -3.737 1.00 80.50 284 GLU A CA 1
ATOM 2073 C C . GLU A 1 284 ? 9.654 11.640 -4.660 1.00 80.50 284 GLU A C 1
ATOM 2075 O O . GLU A 1 284 ? 9.158 11.657 -5.784 1.00 80.50 284 GLU A O 1
ATOM 2080 N N . VAL A 1 285 ? 10.234 10.534 -4.172 1.00 87.81 285 VAL A N 1
ATOM 2081 C CA . VAL A 1 285 ? 10.310 9.266 -4.925 1.00 87.81 285 VAL A CA 1
ATOM 2082 C C . VAL A 1 285 ? 8.917 8.749 -5.296 1.00 87.81 285 VAL A C 1
ATOM 2084 O O . VAL A 1 285 ? 8.716 8.308 -6.427 1.00 87.81 285 VAL A O 1
ATOM 2087 N N . ALA A 1 286 ? 7.941 8.806 -4.385 1.00 83.94 286 ALA A N 1
ATOM 2088 C CA . ALA A 1 286 ? 6.573 8.377 -4.672 1.00 83.94 286 ALA A CA 1
ATOM 2089 C C . ALA A 1 286 ? 5.909 9.250 -5.752 1.00 83.94 286 ALA A C 1
ATOM 2091 O O . ALA A 1 286 ? 5.276 8.721 -6.667 1.00 83.94 286 ALA A O 1
ATOM 2092 N N . GLN A 1 287 ? 6.091 10.572 -5.692 1.00 79.62 287 GLN A N 1
ATOM 2093 C CA . GLN A 1 287 ? 5.599 11.497 -6.718 1.00 79.62 287 GLN A CA 1
ATOM 2094 C C . GLN A 1 287 ? 6.264 11.249 -8.080 1.00 79.62 287 GLN A C 1
ATOM 2096 O O . GLN A 1 287 ? 5.576 11.222 -9.103 1.00 79.62 287 GLN A O 1
ATOM 2101 N N . GLU A 1 288 ? 7.576 10.999 -8.106 1.00 88.88 288 GLU A N 1
ATOM 2102 C CA . GLU A 1 288 ? 8.303 10.648 -9.332 1.00 88.88 288 GLU A CA 1
ATOM 2103 C C . GLU A 1 288 ? 7.806 9.341 -9.946 1.00 88.88 288 GLU A C 1
ATOM 2105 O O . GLU A 1 288 ? 7.594 9.271 -11.158 1.00 88.88 288 GLU A O 1
ATOM 2110 N N . LEU A 1 289 ? 7.563 8.322 -9.117 1.00 93.31 289 LEU A N 1
ATOM 2111 C CA . LEU A 1 289 ? 6.982 7.060 -9.566 1.00 93.31 289 LEU A CA 1
ATOM 2112 C C . LEU A 1 289 ? 5.616 7.287 -10.216 1.00 93.31 289 LEU A C 1
ATOM 2114 O O . LEU A 1 289 ? 5.391 6.800 -11.322 1.00 93.31 289 LEU A O 1
ATOM 2118 N N . LEU A 1 290 ? 4.724 8.058 -9.587 1.00 84.88 290 LEU A N 1
ATOM 2119 C CA . LEU A 1 290 ? 3.411 8.377 -10.159 1.00 84.88 290 LEU A CA 1
ATOM 2120 C C . LEU A 1 290 ? 3.530 9.079 -11.520 1.00 84.88 290 LEU A C 1
ATOM 2122 O O . LEU A 1 290 ? 2.824 8.712 -12.461 1.00 84.88 290 LEU A O 1
ATOM 2126 N N . GLY A 1 291 ? 4.453 10.037 -11.652 1.00 80.19 291 GLY A N 1
ATOM 2127 C CA . GLY A 1 291 ? 4.737 10.709 -12.923 1.00 80.19 291 GLY A CA 1
ATOM 2128 C C . GLY A 1 291 ? 5.237 9.747 -14.007 1.00 80.19 291 GLY A C 1
ATOM 2129 O O . GLY A 1 291 ? 4.750 9.779 -15.142 1.00 80.19 291 GLY A O 1
ATOM 2130 N N . CYS A 1 292 ? 6.139 8.833 -13.647 1.00 94.50 292 CYS A N 1
ATOM 2131 C CA . CYS A 1 292 ? 6.624 7.787 -14.546 1.00 94.50 292 CYS A CA 1
ATOM 2132 C C . CYS A 1 292 ? 5.504 6.835 -14.987 1.00 94.50 292 CYS A C 1
ATOM 2134 O O . CYS A 1 292 ? 5.341 6.596 -16.183 1.00 94.50 292 CYS A O 1
ATOM 2136 N N . TYR A 1 293 ? 4.690 6.328 -14.055 1.00 90.94 293 TYR A N 1
ATOM 2137 C CA . TYR A 1 293 ? 3.575 5.429 -14.373 1.00 90.94 293 TYR A CA 1
ATOM 2138 C C . TYR A 1 293 ? 2.516 6.105 -15.248 1.00 90.94 293 TYR A C 1
ATOM 2140 O O . TYR A 1 293 ? 1.963 5.461 -16.143 1.00 90.94 293 TYR A O 1
ATOM 2148 N N . ALA A 1 294 ? 2.248 7.398 -15.044 1.00 80.31 294 ALA A N 1
ATOM 2149 C CA . ALA A 1 294 ? 1.351 8.163 -15.907 1.00 80.31 294 ALA A CA 1
ATOM 2150 C C . ALA A 1 294 ? 1.893 8.252 -17.346 1.00 80.31 294 ALA A C 1
ATOM 2152 O O . ALA A 1 294 ? 1.140 8.060 -18.306 1.00 80.31 294 ALA A O 1
ATOM 2153 N N . LEU A 1 295 ? 3.202 8.478 -17.506 1.00 91.50 295 LEU A N 1
ATOM 2154 C CA . LEU A 1 295 ? 3.864 8.482 -18.812 1.00 91.50 295 LEU A CA 1
ATOM 2155 C C . LEU A 1 295 ? 3.808 7.098 -19.480 1.00 91.50 295 LEU A C 1
ATOM 2157 O O . LEU A 1 295 ? 3.407 7.005 -20.641 1.00 91.50 295 LEU A O 1
ATOM 2161 N N . ILE A 1 296 ? 4.134 6.030 -18.745 1.00 96.00 296 ILE A N 1
ATOM 2162 C CA . ILE A 1 296 ? 4.102 4.643 -19.242 1.00 96.00 296 ILE A CA 1
ATOM 2163 C C . ILE A 1 296 ? 2.684 4.227 -19.629 1.00 96.00 296 ILE A C 1
ATOM 2165 O O . ILE A 1 296 ? 2.478 3.604 -20.667 1.00 96.00 296 ILE A O 1
ATOM 2169 N N . THR A 1 297 ? 1.683 4.608 -18.838 1.00 89.62 297 THR A N 1
ATOM 2170 C CA . THR A 1 297 ? 0.274 4.321 -19.141 1.00 89.62 297 THR A CA 1
ATOM 2171 C C . THR A 1 297 ? -0.174 5.021 -20.420 1.00 89.62 297 THR A C 1
ATOM 2173 O O . THR A 1 297 ? -0.905 4.429 -21.211 1.00 89.62 297 THR A O 1
ATOM 2176 N N . ARG A 1 298 ? 0.283 6.258 -20.652 1.00 92.50 298 ARG A N 1
ATOM 2177 C CA . ARG A 1 298 ? -0.075 7.030 -21.846 1.00 92.50 298 ARG A CA 1
ATOM 2178 C C . ARG A 1 298 ? 0.619 6.536 -23.114 1.00 92.50 298 ARG A C 1
ATOM 2180 O O . ARG A 1 298 ? -0.032 6.468 -24.150 1.00 92.50 298 ARG A O 1
ATOM 2187 N N . LEU A 1 299 ? 1.922 6.255 -23.056 1.00 93.81 299 LEU A N 1
ATOM 2188 C CA . LEU A 1 299 ? 2.684 5.810 -24.231 1.00 93.81 299 LEU A CA 1
ATOM 2189 C C . LEU A 1 299 ? 2.531 4.307 -24.495 1.00 93.81 299 LEU A C 1
ATOM 2191 O O . LEU A 1 299 ? 2.650 3.878 -25.637 1.00 93.81 299 LEU A O 1
ATOM 2195 N N . GLY A 1 300 ? 2.231 3.523 -23.460 1.00 96.19 300 GLY A N 1
ATOM 2196 C CA . GLY A 1 300 ? 2.204 2.067 -23.496 1.00 96.19 300 GLY A CA 1
ATOM 2197 C C . GLY A 1 300 ? 3.550 1.445 -23.113 1.00 96.19 300 GLY A C 1
ATOM 2198 O O . GLY A 1 300 ? 4.605 2.068 -23.203 1.00 96.19 300 GLY A O 1
ATOM 2199 N N . ARG A 1 301 ? 3.509 0.178 -22.691 1.00 97.94 301 ARG A N 1
ATOM 2200 C CA . ARG A 1 301 ? 4.705 -0.644 -22.436 1.00 97.94 301 ARG A CA 1
ATOM 2201 C C . ARG A 1 301 ? 5.241 -1.218 -23.745 1.00 97.94 301 ARG A C 1
ATOM 2203 O O . ARG A 1 301 ? 4.443 -1.499 -24.639 1.00 97.94 301 ARG A O 1
ATOM 2210 N N . GLY A 1 302 ? 6.552 -1.406 -23.852 1.00 98.12 302 GLY A N 1
ATOM 2211 C CA . GLY A 1 302 ? 7.187 -1.823 -25.102 1.00 98.12 302 GLY A CA 1
ATOM 2212 C C . GLY A 1 302 ? 8.615 -2.335 -24.943 1.00 98.12 302 GLY A C 1
ATOM 2213 O O . GLY A 1 302 ? 8.950 -2.952 -23.933 1.00 98.12 302 GLY A O 1
ATOM 2214 N N . ALA A 1 303 ? 9.442 -2.126 -25.963 1.00 98.62 303 ALA A N 1
ATOM 2215 C CA . ALA A 1 303 ? 10.837 -2.551 -25.967 1.00 98.62 303 ALA A CA 1
ATOM 2216 C C . ALA A 1 303 ? 11.717 -1.509 -25.260 1.00 98.62 303 ALA A C 1
ATOM 2218 O O . ALA A 1 303 ? 11.740 -0.342 -25.652 1.00 98.62 303 ALA A O 1
ATOM 2219 N N . VAL A 1 304 ? 12.434 -1.926 -24.217 1.00 98.81 304 VAL A N 1
ATOM 2220 C CA . VAL A 1 304 ? 13.313 -1.080 -23.405 1.00 98.81 304 VAL A CA 1
ATOM 2221 C C . VAL A 1 304 ? 14.765 -1.353 -23.778 1.00 98.81 304 VAL A C 1
ATOM 2223 O O . VAL A 1 304 ? 15.231 -2.490 -23.695 1.00 98.81 304 VAL A O 1
ATOM 2226 N N . TYR A 1 305 ? 15.487 -0.303 -24.162 1.00 98.75 305 TYR A N 1
ATOM 2227 C CA . TYR A 1 305 ? 16.879 -0.380 -24.585 1.00 98.75 305 TYR A CA 1
ATOM 2228 C C . TYR A 1 305 ? 17.795 0.275 -23.558 1.00 98.75 305 TYR A C 1
ATOM 2230 O O . TYR A 1 305 ? 17.632 1.445 -23.195 1.00 98.75 305 TYR A O 1
ATOM 2238 N N . PHE A 1 306 ? 18.822 -0.471 -23.169 1.00 98.50 306 PHE A N 1
ATOM 2239 C CA . PHE A 1 306 ? 19.934 0.010 -22.363 1.00 98.50 306 PHE A CA 1
ATOM 2240 C C . PHE A 1 306 ? 21.214 -0.025 -23.192 1.00 98.50 306 PHE A C 1
ATOM 2242 O O . PHE A 1 306 ? 21.413 -0.924 -24.003 1.00 98.50 306 PHE A O 1
ATOM 2249 N N . GLY A 1 307 ? 22.102 0.943 -22.986 1.00 96.75 307 GLY A N 1
ATOM 2250 C CA . GLY A 1 307 ? 23.378 0.992 -23.691 1.00 96.75 307 GLY A CA 1
ATOM 2251 C C . GLY A 1 307 ? 24.214 2.199 -23.291 1.00 96.75 307 GLY A C 1
ATOM 2252 O O . GLY A 1 307 ? 23.788 3.035 -22.493 1.00 96.75 307 GLY A O 1
ATOM 2253 N N . SER A 1 308 ? 25.423 2.286 -23.842 1.00 95.06 308 SER A N 1
ATOM 2254 C CA . SER A 1 308 ? 26.390 3.324 -23.484 1.00 95.06 308 SER A CA 1
ATOM 2255 C C . SER A 1 308 ? 25.881 4.736 -23.774 1.00 95.06 308 SER A C 1
ATOM 2257 O O . SER A 1 308 ? 25.518 5.051 -24.905 1.00 95.06 308 SER A O 1
ATOM 2259 N N . ALA A 1 309 ? 25.983 5.630 -22.790 1.00 90.69 309 ALA A N 1
ATOM 2260 C CA . ALA A 1 309 ? 25.812 7.070 -22.992 1.00 90.69 309 ALA A CA 1
ATOM 2261 C C . ALA A 1 309 ? 27.010 7.730 -23.714 1.00 90.69 309 ALA A C 1
ATOM 2263 O O . ALA A 1 309 ? 26.916 8.883 -24.126 1.00 90.69 309 ALA A O 1
ATOM 2264 N N . ARG A 1 310 ? 28.144 7.020 -23.842 1.00 89.25 310 ARG A N 1
ATOM 2265 C CA . ARG A 1 310 ? 29.434 7.567 -24.306 1.00 89.25 310 ARG A CA 1
ATOM 2266 C C . ARG A 1 310 ? 29.831 7.143 -25.719 1.00 89.25 310 ARG A C 1
ATOM 2268 O O . ARG A 1 310 ? 30.745 7.739 -26.277 1.00 89.25 310 ARG A O 1
ATOM 2275 N N . LEU A 1 311 ? 29.203 6.108 -26.283 1.00 87.62 311 LEU A N 1
ATOM 2276 C CA . LEU A 1 311 ? 29.512 5.687 -27.651 1.00 87.62 311 LEU A CA 1
ATOM 2277 C C . LEU A 1 311 ? 29.088 6.783 -28.637 1.00 87.62 311 LEU A C 1
ATOM 2279 O O . LEU A 1 311 ? 27.954 7.263 -28.595 1.00 87.62 311 LEU A O 1
ATOM 2283 N N . ALA A 1 312 ? 30.033 7.194 -29.483 1.00 84.94 312 ALA A N 1
ATOM 2284 C CA . ALA A 1 312 ? 29.859 8.287 -30.429 1.00 84.94 312 ALA A CA 1
ATOM 2285 C C . ALA A 1 312 ? 28.964 7.885 -31.609 1.00 84.94 312 ALA A C 1
ATOM 2287 O O . ALA A 1 312 ? 28.885 6.712 -31.967 1.00 84.94 312 ALA A O 1
ATOM 2288 N N . GLN A 1 313 ? 28.351 8.880 -32.258 1.00 86.19 313 GLN A N 1
ATOM 2289 C CA . GLN A 1 313 ? 27.512 8.670 -33.447 1.00 86.19 313 GLN A CA 1
ATOM 2290 C C . GLN A 1 313 ? 28.289 8.107 -34.646 1.00 86.19 313 GLN A C 1
ATOM 2292 O O . GLN A 1 313 ? 27.704 7.472 -35.514 1.00 86.19 313 GLN A O 1
ATOM 2297 N N . SER A 1 314 ? 29.610 8.306 -34.674 1.00 84.00 314 SER A N 1
ATOM 2298 C CA . SER A 1 314 ? 30.511 7.724 -35.672 1.00 84.00 314 SER A CA 1
ATOM 2299 C C . SER A 1 314 ? 30.813 6.240 -35.438 1.00 84.00 314 SER A C 1
ATOM 2301 O O . SER A 1 314 ? 31.440 5.605 -36.277 1.00 84.00 314 SER A O 1
ATOM 2303 N N . SER A 1 315 ? 30.410 5.668 -34.298 1.00 88.00 315 SER A N 1
ATOM 2304 C CA . SER A 1 315 ? 30.627 4.248 -34.021 1.00 88.00 315 SER A CA 1
ATOM 2305 C C . SER A 1 315 ? 29.727 3.380 -34.912 1.00 88.00 315 SER A C 1
ATOM 2307 O O . SER A 1 315 ? 28.534 3.667 -35.008 1.00 88.00 315 SER A O 1
ATOM 2309 N N . PRO A 1 316 ? 30.222 2.252 -35.455 1.00 88.81 316 PRO A N 1
ATOM 2310 C CA . PRO A 1 316 ? 29.381 1.270 -36.148 1.00 88.81 316 PRO A CA 1
ATOM 2311 C C . PRO A 1 316 ? 28.192 0.788 -35.298 1.00 88.81 316 PRO A C 1
ATOM 2313 O O . PRO A 1 316 ? 27.096 0.552 -35.809 1.00 88.81 316 PRO A O 1
ATOM 2316 N N . TYR A 1 317 ? 28.367 0.728 -33.972 1.00 93.75 317 TYR A N 1
ATOM 2317 C CA . TYR A 1 317 ? 27.306 0.366 -33.032 1.00 93.75 317 TYR A CA 1
ATOM 2318 C C . TYR A 1 317 ? 26.136 1.353 -33.031 1.00 93.75 317 TYR A C 1
ATOM 2320 O O . TYR A 1 317 ? 24.998 0.936 -32.824 1.00 93.75 317 TYR A O 1
ATOM 2328 N N . TRP A 1 318 ? 26.383 2.640 -33.291 1.00 94.00 318 TRP A N 1
ATOM 2329 C CA . TRP A 1 318 ? 25.326 3.649 -33.363 1.00 94.00 318 TRP A CA 1
ATOM 2330 C C . TRP A 1 318 ? 24.324 3.315 -34.471 1.00 94.00 318 TRP A C 1
ATOM 2332 O O . TRP A 1 318 ? 23.121 3.228 -34.223 1.00 94.00 318 TRP A O 1
ATOM 2342 N N . GLN A 1 319 ? 24.829 3.059 -35.678 1.00 93.69 319 GLN A N 1
ATOM 2343 C CA . GLN A 1 319 ? 23.997 2.743 -36.836 1.00 93.69 319 GLN A CA 1
ATOM 2344 C C . GLN A 1 319 ? 23.287 1.397 -36.670 1.00 93.69 319 GLN A C 1
ATOM 2346 O O . GLN A 1 319 ? 22.078 1.300 -36.905 1.00 93.69 319 GLN A O 1
ATOM 2351 N N . ARG A 1 320 ? 23.997 0.378 -36.160 1.00 95.50 320 ARG A N 1
ATOM 2352 C CA . ARG A 1 320 ? 23.394 -0.922 -35.825 1.00 95.50 320 ARG A CA 1
ATOM 2353 C C . ARG A 1 320 ? 22.252 -0.786 -34.818 1.00 95.50 320 ARG A C 1
ATOM 2355 O O . ARG A 1 320 ? 21.233 -1.451 -34.985 1.00 95.50 320 ARG A O 1
ATOM 2362 N N . ALA A 1 321 ? 22.373 0.096 -33.823 1.00 97.69 321 ALA A N 1
ATOM 2363 C CA . ALA A 1 321 ? 21.328 0.334 -32.827 1.00 97.69 321 ALA A CA 1
ATOM 2364 C C . ALA A 1 321 ? 20.099 1.054 -33.380 1.00 97.69 321 ALA A C 1
ATOM 2366 O O . ALA A 1 321 ? 18.986 0.670 -33.021 1.00 97.69 321 ALA A O 1
ATOM 2367 N N . ILE A 1 322 ? 20.281 2.045 -34.260 1.00 97.12 322 ILE A N 1
ATOM 2368 C CA . ILE A 1 322 ? 19.156 2.687 -34.955 1.00 97.12 322 ILE A CA 1
ATOM 2369 C C . ILE A 1 322 ? 18.377 1.633 -35.744 1.00 97.12 322 ILE A C 1
ATOM 2371 O O . ILE A 1 322 ? 17.169 1.497 -35.552 1.00 97.12 322 ILE A O 1
ATOM 2375 N N . ARG A 1 323 ? 19.069 0.858 -36.592 1.00 96.19 323 ARG A N 1
ATOM 2376 C CA . ARG A 1 323 ? 18.427 -0.162 -37.436 1.00 96.19 323 ARG A CA 1
ATOM 2377 C C . ARG A 1 323 ? 17.776 -1.269 -36.620 1.00 96.19 323 ARG A C 1
ATOM 2379 O O . ARG A 1 323 ? 16.655 -1.666 -36.928 1.00 96.19 323 ARG A O 1
ATOM 2386 N N . LEU A 1 324 ? 18.432 -1.730 -35.553 1.00 97.81 324 LEU A N 1
ATOM 2387 C CA . LEU A 1 324 ? 17.854 -2.724 -34.654 1.00 97.81 324 LEU A CA 1
ATOM 2388 C C . LEU A 1 324 ? 16.559 -2.210 -34.019 1.00 97.81 324 LEU A C 1
ATOM 2390 O O . LEU A 1 324 ? 15.547 -2.904 -34.046 1.00 97.81 324 LEU A O 1
ATOM 2394 N N . ALA A 1 325 ? 16.577 -1.002 -33.451 1.00 98.56 325 ALA A N 1
ATOM 2395 C CA . ALA A 1 325 ? 15.406 -0.443 -32.787 1.00 98.56 325 ALA A CA 1
ATOM 2396 C C . ALA A 1 325 ? 14.255 -0.165 -33.764 1.00 98.56 325 ALA A C 1
ATOM 2398 O O . ALA A 1 325 ? 13.107 -0.449 -33.434 1.00 98.56 325 ALA A O 1
ATOM 2399 N N . GLU A 1 326 ? 14.557 0.305 -34.977 1.00 98.25 326 GLU A N 1
ATOM 2400 C CA . GLU A 1 326 ? 13.576 0.474 -36.055 1.00 98.25 326 GLU A CA 1
ATOM 2401 C C . GLU A 1 326 ? 12.912 -0.861 -36.424 1.00 98.25 326 GLU A C 1
ATOM 2403 O O . GLU A 1 326 ? 11.686 -0.981 -36.376 1.00 98.25 326 GLU A O 1
ATOM 2408 N N . ARG A 1 327 ? 13.702 -1.899 -36.726 1.00 97.81 327 ARG A N 1
ATOM 2409 C CA . ARG A 1 327 ? 13.168 -3.208 -37.139 1.00 97.81 327 ARG A CA 1
ATOM 2410 C C . ARG A 1 327 ? 12.413 -3.911 -36.010 1.00 97.81 327 ARG A C 1
ATOM 2412 O O . ARG A 1 327 ? 11.362 -4.497 -36.262 1.00 97.81 327 ARG A O 1
ATOM 2419 N N . VAL A 1 328 ? 12.883 -3.814 -34.764 1.00 98.44 328 VAL A N 1
ATOM 2420 C CA . VAL A 1 328 ? 12.165 -4.361 -33.598 1.00 98.44 328 VAL A CA 1
ATOM 2421 C C . VAL A 1 328 ? 10.847 -3.620 -33.369 1.00 98.44 328 VAL A C 1
ATOM 2423 O O . VAL A 1 328 ? 9.831 -4.266 -33.118 1.00 98.44 328 VAL A O 1
ATOM 2426 N N . ALA A 1 329 ? 10.827 -2.291 -33.492 1.00 98.19 329 ALA A N 1
ATOM 2427 C CA . ALA A 1 329 ? 9.598 -1.510 -33.375 1.00 98.19 329 ALA A CA 1
ATOM 2428 C C . ALA A 1 329 ? 8.571 -1.893 -34.452 1.00 98.19 329 ALA A C 1
ATOM 2430 O O . ALA A 1 329 ? 7.396 -2.070 -34.129 1.00 98.19 329 ALA A O 1
ATOM 2431 N N . LEU A 1 330 ? 9.009 -2.092 -35.701 1.00 97.44 330 LEU A N 1
ATOM 2432 C CA . LEU A 1 330 ? 8.152 -2.556 -36.799 1.00 97.44 330 LEU A CA 1
ATOM 2433 C C . LEU A 1 330 ? 7.627 -3.984 -36.572 1.00 97.44 330 LEU A C 1
ATOM 2435 O O . LEU A 1 330 ? 6.451 -4.246 -36.817 1.00 97.44 330 LEU A O 1
ATOM 2439 N N . LEU A 1 331 ? 8.471 -4.893 -36.073 1.00 97.81 331 LEU A N 1
ATOM 2440 C CA . LEU A 1 331 ? 8.097 -6.282 -35.789 1.00 97.81 331 LEU A CA 1
ATOM 2441 C C . LEU A 1 331 ? 7.094 -6.381 -34.629 1.00 97.81 331 LEU A C 1
ATOM 2443 O O . LEU A 1 331 ? 6.067 -7.055 -34.731 1.00 97.81 331 LEU A O 1
ATOM 2447 N N . LEU A 1 332 ? 7.389 -5.722 -33.506 1.00 97.44 332 LEU A N 1
ATOM 2448 C CA . LEU A 1 332 ? 6.573 -5.821 -32.296 1.00 97.44 332 LEU A CA 1
ATOM 2449 C C . LEU A 1 332 ? 5.346 -4.906 -32.346 1.00 97.44 332 LEU A C 1
ATOM 2451 O O . LEU A 1 332 ? 4.336 -5.225 -31.720 1.00 97.44 332 LEU A O 1
ATOM 2455 N N . GLY A 1 333 ? 5.405 -3.790 -33.077 1.00 96.75 333 GLY A N 1
ATOM 2456 C CA . GLY A 1 333 ? 4.368 -2.756 -33.058 1.00 96.75 333 GLY A CA 1
ATOM 2457 C C . GLY A 1 333 ? 4.231 -2.082 -31.688 1.00 96.75 333 GLY A C 1
ATOM 2458 O O . GLY A 1 333 ? 3.146 -1.630 -31.325 1.00 96.75 333 GLY A O 1
ATOM 2459 N N . SER A 1 334 ? 5.305 -2.074 -30.896 1.00 96.62 334 SER A N 1
ATOM 2460 C CA . SER A 1 334 ? 5.320 -1.580 -29.518 1.00 96.62 334 SER A CA 1
ATOM 2461 C C . SER A 1 334 ? 6.127 -0.285 -29.381 1.00 96.62 334 SER A C 1
ATOM 2463 O O . SER A 1 334 ? 7.058 -0.075 -30.158 1.00 96.62 334 SER A O 1
ATOM 2465 N N . PRO A 1 335 ? 5.855 0.541 -28.355 1.00 98.25 335 PRO A N 1
ATOM 2466 C CA . PRO A 1 335 ? 6.687 1.691 -28.013 1.00 98.25 335 PRO A CA 1
ATOM 2467 C C . PRO A 1 335 ? 8.164 1.341 -27.794 1.00 98.25 335 PRO A C 1
ATOM 2469 O O . PRO A 1 335 ? 8.490 0.234 -27.357 1.00 98.25 335 PRO A O 1
ATOM 2472 N N . VAL A 1 336 ? 9.042 2.315 -28.024 1.00 98.75 336 VAL A N 1
ATOM 2473 C CA . VAL A 1 336 ? 10.472 2.234 -27.692 1.00 98.75 336 VAL A CA 1
ATOM 2474 C C . VAL A 1 336 ? 10.750 3.046 -26.435 1.00 98.75 336 VAL A C 1
ATOM 2476 O O . VAL A 1 336 ? 10.382 4.213 -26.347 1.00 98.75 336 VAL A O 1
ATOM 2479 N N . TRP A 1 337 ? 11.432 2.444 -25.468 1.00 98.75 337 TRP A N 1
ATOM 2480 C CA . TRP A 1 337 ? 11.786 3.064 -24.197 1.00 98.75 337 TRP A CA 1
ATOM 2481 C C . TRP A 1 337 ? 13.290 3.078 -23.988 1.00 98.75 337 TRP A C 1
ATOM 2483 O O . TRP A 1 337 ? 13.968 2.083 -24.233 1.00 98.75 337 TRP A O 1
ATOM 2493 N N . THR A 1 338 ? 13.819 4.191 -23.486 1.00 98.25 338 THR A N 1
ATOM 2494 C CA . THR A 1 338 ? 15.234 4.308 -23.111 1.00 98.25 338 THR A CA 1
ATOM 2495 C C . THR A 1 338 ? 15.401 5.149 -21.845 1.00 98.25 338 THR A C 1
ATOM 2497 O O . THR A 1 338 ? 14.454 5.753 -21.334 1.00 98.25 338 THR A O 1
ATOM 2500 N N . GLY A 1 339 ? 16.637 5.264 -21.357 1.00 95.50 339 GLY A N 1
ATOM 2501 C CA . GLY A 1 339 ? 16.985 6.237 -20.320 1.00 95.50 339 GLY A CA 1
ATOM 2502 C C . GLY A 1 339 ? 16.911 7.704 -20.780 1.00 95.50 339 GLY A C 1
ATOM 2503 O O . GLY A 1 339 ? 17.195 8.596 -19.984 1.00 95.50 339 GLY A O 1
ATOM 2504 N N . GLY A 1 340 ? 16.573 7.972 -22.049 1.00 92.69 340 GLY A N 1
ATOM 2505 C CA . GLY A 1 340 ? 16.398 9.313 -22.613 1.00 92.69 340 GLY A CA 1
ATOM 2506 C C . GLY A 1 340 ? 17.678 10.148 -22.698 1.00 92.69 340 GLY A C 1
ATOM 2507 O O . GLY A 1 340 ? 17.575 11.365 -22.845 1.00 92.69 340 GLY A O 1
ATOM 2508 N N . GLY A 1 341 ? 18.846 9.505 -22.560 1.00 91.25 341 GLY A N 1
ATOM 2509 C CA . GLY A 1 341 ? 20.193 10.084 -22.590 1.00 91.25 341 GLY A CA 1
ATOM 2510 C C . GLY A 1 341 ? 20.842 10.105 -23.986 1.00 91.25 341 GLY A C 1
ATOM 2511 O O . GLY A 1 341 ? 20.199 9.737 -24.970 1.00 91.25 341 GLY A O 1
ATOM 2512 N N . PRO A 1 342 ? 22.116 10.522 -24.095 1.00 91.81 342 PRO A N 1
ATOM 2513 C CA . PRO A 1 342 ? 22.888 10.469 -25.341 1.00 91.81 342 PRO A CA 1
ATOM 2514 C C . PRO A 1 342 ? 23.349 9.036 -25.686 1.00 91.81 342 PRO A C 1
ATOM 2516 O O . PRO A 1 342 ? 22.979 8.064 -25.024 1.00 91.81 342 PRO A O 1
ATOM 2519 N N . GLY A 1 343 ? 24.166 8.901 -26.735 1.00 93.12 343 GLY A N 1
ATOM 2520 C CA . GLY A 1 343 ? 24.751 7.623 -27.148 1.00 93.12 343 GLY A CA 1
ATOM 2521 C C . GLY A 1 343 ? 23.693 6.605 -27.579 1.00 93.12 343 GLY A C 1
ATOM 2522 O O . GLY A 1 343 ? 22.704 6.948 -28.224 1.00 93.12 343 GLY A O 1
ATOM 2523 N N . MET A 1 344 ? 23.867 5.351 -27.180 1.00 96.19 344 MET A N 1
ATOM 2524 C CA . MET A 1 344 ? 23.025 4.230 -27.610 1.00 96.19 344 MET A CA 1
ATOM 2525 C C . MET A 1 344 ? 21.538 4.408 -27.267 1.00 96.19 344 MET A C 1
ATOM 2527 O O . MET A 1 344 ? 20.680 3.912 -27.991 1.00 96.19 344 MET A O 1
ATOM 2531 N N . MET A 1 345 ? 21.214 5.154 -26.204 1.00 95.44 345 MET A N 1
ATOM 2532 C CA . MET A 1 345 ? 19.826 5.502 -25.869 1.00 95.44 345 MET A CA 1
ATOM 2533 C C . MET A 1 345 ? 19.195 6.410 -26.931 1.00 95.44 345 MET A C 1
ATOM 2535 O O . MET A 1 345 ? 18.055 6.189 -27.340 1.00 95.44 345 MET A O 1
ATOM 2539 N N . ARG A 1 346 ? 19.939 7.410 -27.418 1.00 95.69 346 ARG A N 1
ATOM 2540 C CA . ARG A 1 346 ? 19.478 8.277 -28.508 1.00 95.69 346 ARG A CA 1
ATOM 2541 C C . ARG A 1 346 ? 19.369 7.496 -29.815 1.00 95.69 346 ARG A C 1
ATOM 2543 O O . ARG A 1 346 ? 18.354 7.635 -30.483 1.00 95.69 346 ARG A O 1
ATOM 2550 N N . ALA A 1 347 ? 20.339 6.633 -30.125 1.00 97.00 347 ALA A N 1
ATOM 2551 C CA . ALA A 1 347 ? 20.292 5.765 -31.305 1.00 97.00 347 ALA A CA 1
ATOM 2552 C C . ALA A 1 347 ? 19.031 4.880 -31.326 1.00 97.00 347 ALA A C 1
ATOM 2554 O O . ALA A 1 347 ? 18.281 4.879 -32.299 1.00 97.00 347 ALA A O 1
ATOM 2555 N N . ALA A 1 348 ? 18.738 4.182 -30.224 1.00 98.25 348 ALA A N 1
ATOM 2556 C CA . ALA A 1 348 ? 17.539 3.348 -30.134 1.00 98.25 348 ALA A CA 1
ATOM 2557 C C . ALA A 1 348 ? 16.246 4.176 -30.240 1.00 98.25 348 ALA A C 1
ATOM 2559 O O . ALA A 1 348 ? 15.311 3.801 -30.946 1.00 98.25 348 ALA A O 1
ATOM 2560 N N . SER A 1 349 ? 16.211 5.341 -29.586 1.00 98.06 349 SER A N 1
ATOM 2561 C CA . SER A 1 349 ? 15.074 6.264 -29.674 1.00 98.06 349 SER A CA 1
ATOM 2562 C C . SER A 1 349 ? 14.849 6.758 -31.107 1.00 98.06 349 SER A C 1
ATOM 2564 O O . SER A 1 349 ? 13.711 6.830 -31.560 1.00 98.06 349 SER A O 1
ATOM 2566 N N . GLU A 1 350 ? 15.922 7.051 -31.844 1.00 97.44 350 GLU A N 1
ATOM 2567 C CA . GLU A 1 350 ? 15.856 7.455 -33.248 1.00 97.44 350 GLU A CA 1
ATOM 2568 C C . GLU A 1 350 ? 15.304 6.337 -34.140 1.00 97.44 350 GLU A C 1
ATOM 2570 O O . GLU A 1 350 ? 14.456 6.608 -34.988 1.00 97.44 350 GLU A O 1
ATOM 2575 N N . GLY A 1 351 ? 15.694 5.080 -33.906 1.00 97.94 351 GLY A N 1
ATOM 2576 C CA . GLY A 1 351 ? 15.094 3.929 -34.589 1.00 97.94 351 GLY A CA 1
ATOM 2577 C C . GLY A 1 351 ? 13.581 3.825 -34.358 1.00 97.94 351 GLY A C 1
ATOM 2578 O O . GLY A 1 351 ? 12.818 3.653 -35.308 1.00 97.94 351 GLY A O 1
ATOM 2579 N N . GLY A 1 352 ? 13.124 4.026 -33.117 1.00 98.00 352 GLY A N 1
ATOM 2580 C CA . GLY A 1 352 ? 11.692 4.070 -32.795 1.00 98.00 352 GLY A CA 1
ATOM 2581 C C . GLY A 1 352 ? 10.944 5.210 -33.496 1.00 98.00 352 GLY A C 1
ATOM 2582 O O . GLY A 1 352 ? 9.845 5.007 -34.014 1.00 98.00 352 GLY A O 1
ATOM 2583 N N . LEU A 1 353 ? 11.558 6.395 -33.577 1.00 97.56 353 LEU A N 1
ATOM 2584 C CA . LEU A 1 353 ? 10.986 7.540 -34.292 1.00 97.56 353 LEU A CA 1
ATOM 2585 C C . LEU A 1 353 ? 10.863 7.265 -35.798 1.00 97.56 353 LEU A C 1
ATOM 2587 O O . LEU A 1 353 ? 9.834 7.596 -36.384 1.00 97.56 353 LEU A O 1
ATOM 2591 N N . ARG A 1 354 ? 11.864 6.621 -36.417 1.00 97.56 354 ARG A N 1
ATOM 2592 C CA . ARG A 1 354 ? 11.822 6.212 -37.836 1.00 97.56 354 ARG A CA 1
ATOM 2593 C C . ARG A 1 354 ? 10.716 5.196 -38.116 1.00 97.56 354 ARG A C 1
ATOM 2595 O O . ARG A 1 354 ? 10.028 5.311 -39.125 1.00 97.56 354 ARG A O 1
ATOM 2602 N N . ALA A 1 355 ? 10.486 4.270 -37.186 1.00 97.69 355 ALA A N 1
ATOM 2603 C CA . ALA A 1 355 ? 9.387 3.309 -37.259 1.00 97.69 355 ALA A CA 1
ATOM 2604 C C . ALA A 1 355 ? 7.995 3.935 -37.020 1.00 97.69 355 ALA A C 1
ATOM 2606 O O . ALA A 1 355 ? 6.981 3.266 -37.220 1.00 97.69 355 ALA A O 1
ATOM 2607 N N . GLY A 1 356 ? 7.922 5.198 -36.582 1.00 97.12 356 GLY A N 1
ATOM 2608 C CA . GLY A 1 356 ? 6.661 5.896 -36.323 1.00 97.12 356 GLY A CA 1
ATOM 2609 C C . GLY A 1 356 ? 5.909 5.408 -35.078 1.00 97.12 356 GLY A C 1
ATOM 2610 O O . GLY A 1 356 ? 4.704 5.642 -34.968 1.00 97.12 356 GLY A O 1
ATOM 2611 N N . VAL A 1 357 ? 6.590 4.736 -34.143 1.00 97.62 357 VAL A N 1
ATOM 2612 C CA . VAL A 1 357 ? 5.997 4.277 -32.873 1.00 97.62 357 VAL A CA 1
ATOM 2613 C C . VAL A 1 357 ? 6.191 5.314 -31.757 1.00 97.62 357 VAL A C 1
ATOM 2615 O O . VAL A 1 357 ? 7.064 6.178 -31.859 1.00 97.62 357 VAL A O 1
ATOM 2618 N N . PRO A 1 358 ? 5.418 5.255 -30.655 1.00 97.88 358 PRO A N 1
ATOM 2619 C CA . PRO A 1 358 ? 5.690 6.086 -29.486 1.00 97.88 358 PRO A CA 1
ATOM 2620 C C . PRO A 1 358 ? 7.095 5.825 -28.925 1.00 97.88 358 PRO A C 1
ATOM 2622 O O . PRO A 1 358 ? 7.495 4.673 -28.759 1.00 97.88 358 PRO A O 1
ATOM 2625 N N . VAL A 1 359 ? 7.824 6.890 -28.587 1.00 98.50 359 VAL A N 1
ATOM 2626 C CA . VAL A 1 359 ? 9.171 6.800 -28.005 1.00 98.50 359 VAL A CA 1
ATOM 2627 C C . VAL A 1 359 ? 9.200 7.509 -26.660 1.00 98.50 359 VAL A C 1
ATOM 2629 O O . VAL A 1 359 ? 8.886 8.693 -26.586 1.00 98.50 359 VAL A O 1
ATOM 2632 N N . GLY A 1 360 ? 9.552 6.783 -25.602 1.00 97.69 360 GLY A N 1
ATOM 2633 C CA . GLY A 1 360 ? 9.559 7.257 -24.223 1.00 97.69 360 GLY A CA 1
ATOM 2634 C C . GLY A 1 360 ? 10.958 7.309 -23.605 1.00 97.69 360 GLY A C 1
ATOM 2635 O O . GLY A 1 360 ? 11.804 6.453 -23.869 1.00 97.69 360 GLY A O 1
ATOM 2636 N N . GLY A 1 361 ? 11.199 8.295 -22.738 1.00 97.19 361 GLY A N 1
ATOM 2637 C CA . GLY A 1 361 ? 12.457 8.430 -21.996 1.00 97.19 361 GLY A CA 1
ATOM 2638 C C . GLY A 1 361 ? 12.256 8.615 -20.493 1.00 97.19 361 GLY A C 1
ATOM 2639 O O . GLY A 1 361 ? 11.573 9.551 -20.081 1.00 97.19 361 GLY A O 1
ATOM 2640 N N . ILE A 1 362 ? 12.899 7.789 -19.663 1.00 97.12 362 ILE A N 1
ATOM 2641 C CA . ILE A 1 362 ? 12.986 8.034 -18.211 1.00 97.12 362 ILE A CA 1
ATOM 2642 C C . ILE A 1 362 ? 14.397 8.520 -17.877 1.00 97.12 362 ILE A C 1
ATOM 2644 O O . ILE A 1 362 ? 15.349 7.741 -17.791 1.00 97.12 362 ILE A O 1
ATOM 2648 N N . ARG A 1 363 ? 14.534 9.834 -17.735 1.00 94.19 363 ARG A N 1
ATOM 2649 C CA . ARG A 1 363 ? 15.803 10.555 -17.613 1.00 94.19 363 ARG A CA 1
ATOM 2650 C C . ARG A 1 363 ? 16.277 10.656 -16.167 1.00 94.19 363 ARG A C 1
ATOM 2652 O O . ARG A 1 363 ? 15.490 10.580 -15.230 1.00 94.19 363 ARG A O 1
ATOM 2659 N N . ILE A 1 364 ? 17.572 10.904 -16.009 1.00 90.88 364 ILE A N 1
ATOM 2660 C CA . ILE A 1 364 ? 18.184 11.410 -14.776 1.00 90.88 364 ILE A CA 1
ATOM 2661 C C . ILE A 1 364 ? 19.023 12.640 -15.126 1.00 90.88 364 ILE A C 1
ATOM 2663 O O . ILE A 1 364 ? 19.563 12.718 -16.227 1.00 90.88 364 ILE A O 1
ATOM 2667 N N . SER A 1 365 ? 19.162 13.600 -14.212 1.00 81.62 365 SER A N 1
ATOM 2668 C CA . SER A 1 365 ? 19.827 14.879 -14.514 1.00 81.62 365 SER A CA 1
ATOM 2669 C C . SER A 1 365 ? 21.297 14.742 -14.941 1.00 81.62 365 SER A C 1
ATOM 2671 O O . SER A 1 365 ? 21.785 15.551 -15.730 1.00 81.62 365 SER A O 1
ATOM 2673 N N . ARG A 1 366 ? 22.017 13.727 -14.441 1.00 81.12 366 ARG A N 1
ATOM 2674 C CA . ARG A 1 366 ? 23.408 13.437 -14.823 1.00 81.12 366 ARG A CA 1
ATOM 2675 C C . ARG A 1 366 ? 23.568 11.986 -15.248 1.00 81.12 366 ARG A C 1
ATOM 2677 O O . ARG A 1 366 ? 23.413 11.089 -14.428 1.00 81.12 366 ARG A O 1
ATOM 2684 N N . GLU A 1 367 ? 23.956 11.777 -16.498 1.00 79.31 367 GLU A N 1
ATOM 2685 C CA . GLU A 1 367 ? 24.144 10.456 -17.095 1.00 79.31 367 GLU A CA 1
ATOM 2686 C C . GLU A 1 367 ? 25.605 10.284 -17.511 1.00 79.31 367 GLU A C 1
ATOM 2688 O O . GLU A 1 367 ? 26.093 10.998 -18.384 1.00 79.31 367 GLU A O 1
ATOM 2693 N N . ALA A 1 368 ? 26.325 9.369 -16.859 1.00 72.69 368 ALA A N 1
ATOM 2694 C CA . ALA A 1 368 ? 27.729 9.052 -17.152 1.00 72.69 368 ALA A CA 1
ATOM 2695 C C . ALA A 1 368 ? 28.700 10.260 -17.238 1.00 72.69 368 ALA A C 1
ATOM 2697 O O . ALA A 1 368 ? 29.739 10.155 -17.897 1.00 72.69 368 ALA A O 1
ATOM 2698 N N . GLY A 1 369 ? 28.381 11.370 -16.559 1.00 65.19 369 GLY A N 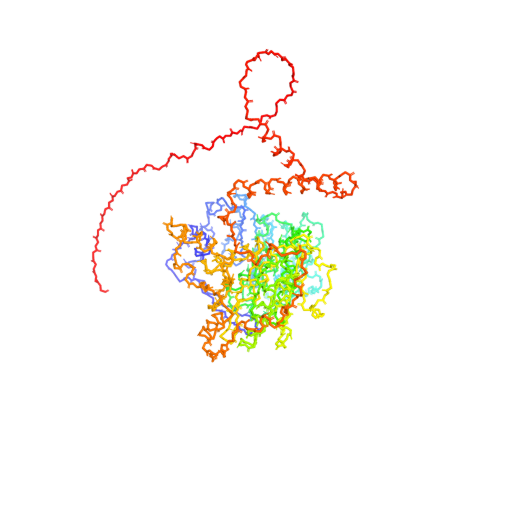1
ATOM 2699 C CA . GLY A 1 369 ? 29.145 12.628 -16.564 1.00 65.19 369 GLY A CA 1
ATOM 2700 C C . GLY A 1 369 ? 28.531 13.749 -17.416 1.00 65.19 369 GLY A C 1
ATOM 2701 O O . GLY A 1 369 ? 28.920 14.905 -17.270 1.00 65.19 369 GLY A O 1
ATOM 2702 N N . THR A 1 370 ? 27.535 13.450 -18.252 1.00 69.62 370 THR A N 1
ATOM 2703 C CA . THR A 1 370 ? 26.838 14.423 -19.104 1.00 69.62 370 THR A CA 1
ATOM 2704 C C . THR A 1 370 ? 25.589 14.967 -18.413 1.00 69.62 370 THR A C 1
ATOM 2706 O O . THR A 1 370 ? 24.813 14.213 -17.824 1.00 69.62 370 THR A O 1
ATOM 2709 N N . ASN A 1 371 ? 25.364 16.281 -18.503 1.00 76.50 371 ASN A N 1
ATOM 2710 C CA . ASN A 1 371 ? 24.115 16.890 -18.057 1.00 76.50 371 ASN A CA 1
ATOM 2711 C C . ASN A 1 371 ? 23.027 16.694 -19.125 1.00 76.50 371 ASN A C 1
ATOM 2713 O O . ASN A 1 371 ? 23.039 17.319 -20.185 1.00 76.50 371 ASN A O 1
ATOM 2717 N N . VAL A 1 372 ? 22.089 15.802 -18.822 1.00 74.19 372 VAL A N 1
ATOM 2718 C CA . VAL A 1 372 ? 20.964 15.417 -19.687 1.00 74.19 372 VAL A CA 1
ATOM 2719 C C . VAL A 1 372 ? 19.967 16.567 -19.853 1.00 74.19 372 VAL A C 1
ATOM 2721 O O . VAL A 1 372 ? 19.267 16.633 -20.852 1.00 74.19 372 VAL A O 1
ATOM 2724 N N . LEU A 1 373 ? 19.919 17.515 -18.916 1.00 67.81 373 LEU A N 1
ATOM 2725 C CA . LEU A 1 373 ? 19.005 18.659 -18.998 1.00 67.81 373 LEU A CA 1
ATOM 2726 C C . LEU A 1 373 ? 19.467 19.738 -19.984 1.00 67.81 373 LEU A C 1
ATOM 2728 O O . LEU A 1 373 ? 18.694 20.627 -20.319 1.00 67.81 373 LEU A O 1
ATOM 2732 N N . THR A 1 374 ? 20.728 19.691 -20.414 1.00 67.38 374 THR A N 1
ATOM 2733 C CA . THR A 1 374 ? 21.324 20.692 -21.313 1.00 67.38 374 THR A CA 1
ATOM 2734 C C . THR A 1 374 ? 21.584 20.157 -22.715 1.00 67.38 374 THR A C 1
ATOM 2736 O O . THR A 1 374 ? 22.162 20.870 -23.531 1.00 67.38 374 THR A O 1
ATOM 2739 N N . MET A 1 375 ? 21.225 18.902 -22.998 1.00 74.62 375 MET A N 1
ATOM 2740 C CA . MET A 1 375 ? 21.337 18.368 -24.353 1.00 74.62 375 MET A CA 1
ATOM 2741 C C . MET A 1 375 ? 20.155 18.814 -25.212 1.00 74.62 375 MET A C 1
ATOM 2743 O O . MET A 1 375 ? 19.082 19.124 -24.700 1.00 74.62 375 MET A O 1
ATOM 2747 N N . GLU A 1 376 ? 20.352 18.805 -26.525 1.00 76.19 376 GLU A N 1
ATOM 2748 C CA . GLU A 1 376 ? 19.262 19.001 -27.474 1.00 76.19 376 GLU A CA 1
ATOM 2749 C C . GLU A 1 376 ? 18.209 17.895 -27.313 1.00 76.19 376 GLU A C 1
ATOM 2751 O O . GLU A 1 376 ? 18.522 16.698 -27.366 1.00 76.19 376 GLU A O 1
ATOM 2756 N N . ASP A 1 377 ? 16.960 18.306 -27.106 1.00 82.81 377 ASP A N 1
ATOM 2757 C CA . ASP A 1 377 ? 15.840 17.391 -26.943 1.00 82.81 377 ASP A CA 1
ATOM 2758 C C . ASP A 1 377 ? 15.457 16.761 -28.284 1.00 82.81 377 ASP A C 1
ATOM 2760 O O . ASP A 1 377 ? 14.928 17.412 -29.178 1.00 82.81 377 ASP A O 1
ATOM 2764 N N . TYR A 1 378 ? 15.703 15.456 -28.399 1.00 89.12 378 TYR A N 1
ATOM 2765 C CA . TYR A 1 378 ? 15.315 14.641 -29.554 1.00 89.12 378 TYR A CA 1
ATOM 2766 C C . TYR A 1 378 ? 13.995 13.879 -29.337 1.00 89.12 378 TYR A C 1
ATOM 2768 O O . TYR A 1 378 ? 13.492 13.234 -30.253 1.00 89.12 378 TYR A O 1
ATOM 2776 N N . LEU A 1 379 ? 13.444 13.917 -28.120 1.00 91.06 379 LEU A N 1
ATOM 2777 C CA . LEU A 1 379 ? 12.154 13.314 -27.785 1.00 91.06 379 LEU A CA 1
ATOM 2778 C C . LEU A 1 379 ? 11.046 14.360 -27.914 1.00 91.06 379 LEU A C 1
ATOM 2780 O O . LEU A 1 379 ? 11.244 15.531 -27.596 1.00 91.06 379 LEU A O 1
ATOM 2784 N N . SER A 1 380 ? 9.858 13.935 -28.347 1.00 86.69 380 SER A N 1
ATOM 2785 C CA . SER A 1 380 ? 8.703 14.829 -28.453 1.00 86.69 380 SER A CA 1
ATOM 2786 C C . SER A 1 380 ? 8.323 15.437 -27.098 1.00 86.69 380 SER A C 1
ATOM 2788 O O . SER A 1 380 ? 8.544 14.841 -26.041 1.00 86.69 380 SER A O 1
ATOM 2790 N N . ALA A 1 381 ? 7.692 16.614 -27.119 1.00 85.00 381 ALA A N 1
ATOM 2791 C CA . ALA A 1 381 ? 7.233 17.277 -25.903 1.00 85.00 381 ALA A CA 1
ATOM 2792 C C . ALA A 1 381 ? 6.331 16.349 -25.066 1.00 85.00 381 ALA A C 1
ATOM 2794 O O . ALA A 1 381 ? 5.367 15.765 -25.563 1.00 85.00 381 ALA A O 1
ATOM 2795 N N . GLY A 1 382 ? 6.669 16.194 -23.784 1.00 85.56 382 GLY A N 1
ATOM 2796 C CA . GLY A 1 382 ? 5.969 15.296 -22.867 1.00 85.56 382 GLY A CA 1
ATOM 2797 C C . GLY A 1 382 ? 6.267 13.807 -23.070 1.00 85.56 382 GLY A C 1
ATOM 2798 O O . GLY A 1 382 ? 5.660 12.990 -22.391 1.00 85.56 382 GLY A O 1
ATOM 2799 N N . ALA A 1 383 ? 7.174 13.410 -23.961 1.00 91.88 383 ALA A N 1
ATOM 2800 C CA . ALA A 1 383 ? 7.551 12.007 -24.151 1.00 91.88 383 ALA A CA 1
ATOM 2801 C C . ALA A 1 383 ? 8.643 11.526 -23.172 1.00 91.88 383 ALA A C 1
ATOM 2803 O O . ALA A 1 383 ? 9.064 10.373 -23.218 1.00 91.88 383 ALA A O 1
ATOM 2804 N N . ALA A 1 384 ? 9.091 12.390 -22.259 1.00 94.19 384 ALA A N 1
ATOM 2805 C CA . ALA A 1 384 ? 10.073 12.049 -21.243 1.00 94.19 384 ALA A CA 1
ATOM 2806 C C . ALA A 1 384 ? 9.648 12.513 -19.847 1.00 94.19 384 ALA A C 1
ATOM 2808 O O . ALA A 1 384 ? 8.959 13.523 -19.700 1.00 94.19 384 ALA A O 1
ATOM 2809 N N . PHE A 1 385 ? 10.105 11.785 -18.832 1.00 92.31 385 PHE A N 1
ATOM 2810 C CA . PHE A 1 385 ? 10.033 12.176 -17.427 1.00 92.31 385 PHE A CA 1
ATOM 2811 C C . PHE A 1 385 ? 11.447 12.160 -16.844 1.00 92.31 385 PHE A C 1
ATOM 2813 O O . PHE A 1 385 ? 12.194 11.214 -17.091 1.00 92.31 385 PHE A O 1
ATOM 2820 N N . THR A 1 386 ? 11.831 13.189 -16.090 1.00 92.31 386 THR A N 1
ATOM 2821 C CA . THR A 1 386 ? 13.160 13.262 -15.467 1.00 92.31 386 THR A CA 1
ATOM 2822 C C . THR A 1 386 ? 13.051 13.010 -13.974 1.00 92.31 386 THR A C 1
ATOM 2824 O O . THR A 1 386 ? 12.468 13.817 -13.256 1.00 92.31 386 THR A O 1
ATOM 2827 N N . CYS A 1 387 ? 13.658 11.922 -13.510 1.00 90.38 387 CYS A N 1
ATOM 2828 C CA . CYS A 1 387 ? 13.757 11.598 -12.094 1.00 90.38 387 CYS A CA 1
ATOM 2829 C C . CYS A 1 387 ? 14.967 12.300 -11.465 1.00 90.38 387 CYS A C 1
ATOM 2831 O O . CYS A 1 387 ? 16.066 12.318 -12.033 1.00 90.38 387 CYS A O 1
ATOM 2833 N N . LYS A 1 388 ? 14.793 12.812 -10.249 1.00 88.50 388 LYS A N 1
ATOM 2834 C CA . LYS A 1 388 ? 15.880 13.191 -9.341 1.00 88.50 388 LYS A CA 1
ATOM 2835 C C . LYS A 1 388 ? 16.469 11.948 -8.676 1.00 88.50 388 LYS A C 1
ATOM 2837 O O . LYS A 1 388 ? 17.676 11.916 -8.426 1.00 88.50 388 LYS A O 1
ATOM 2842 N N . TYR A 1 389 ? 15.650 10.926 -8.411 1.00 90.31 389 TYR A N 1
ATOM 2843 C CA . TYR A 1 389 ? 16.053 9.735 -7.665 1.00 90.31 389 TYR A CA 1
ATOM 2844 C C . TYR A 1 389 ? 16.182 8.492 -8.554 1.00 90.31 389 TYR A C 1
ATOM 2846 O O . TYR A 1 389 ? 15.264 8.098 -9.274 1.00 90.31 389 TYR A O 1
ATOM 2854 N N . LEU A 1 390 ? 17.330 7.815 -8.444 1.00 91.25 390 LEU A N 1
ATOM 2855 C CA . LEU A 1 390 ? 17.622 6.600 -9.209 1.00 91.25 390 LEU A CA 1
ATOM 2856 C C . LEU A 1 390 ? 16.619 5.451 -8.955 1.00 91.25 390 LEU A C 1
ATOM 2858 O O . LEU A 1 390 ? 16.213 4.827 -9.933 1.00 91.25 390 LEU A O 1
ATOM 2862 N N . PRO A 1 391 ? 16.145 5.181 -7.717 1.00 93.50 391 PRO A N 1
ATOM 2863 C CA . PRO A 1 391 ? 15.167 4.117 -7.483 1.00 93.50 391 PRO A CA 1
ATOM 2864 C C . PRO A 1 391 ? 13.873 4.276 -8.289 1.00 93.50 391 PRO A C 1
ATOM 2866 O O . PRO A 1 391 ? 13.409 3.304 -8.881 1.00 93.50 391 PRO A O 1
ATOM 2869 N N . ALA A 1 392 ? 13.323 5.496 -8.370 1.00 93.50 392 ALA A N 1
ATOM 2870 C CA . ALA A 1 392 ? 12.116 5.762 -9.152 1.00 93.50 392 ALA A CA 1
ATOM 2871 C C . ALA A 1 392 ? 12.342 5.454 -10.638 1.00 93.50 392 ALA A C 1
ATOM 2873 O O . ALA A 1 392 ? 11.535 4.775 -11.273 1.00 93.50 392 ALA A O 1
ATOM 2874 N N . ARG A 1 393 ? 13.493 5.885 -11.170 1.00 95.94 393 ARG A N 1
ATOM 2875 C CA . ARG A 1 393 ? 13.901 5.626 -12.555 1.00 95.94 393 ARG A CA 1
ATOM 2876 C C . ARG A 1 393 ? 14.034 4.135 -12.871 1.00 95.94 393 ARG A C 1
ATOM 2878 O O . ARG A 1 393 ? 13.502 3.700 -13.888 1.00 95.94 393 ARG A O 1
ATOM 2885 N N . LYS A 1 394 ? 14.706 3.359 -12.014 1.00 96.06 394 LYS A N 1
ATOM 2886 C CA . LYS A 1 394 ? 14.907 1.912 -12.227 1.00 96.06 394 LYS A CA 1
ATOM 2887 C C . LYS A 1 394 ? 13.580 1.156 -12.246 1.00 96.06 394 LYS A C 1
ATOM 2889 O O . LYS A 1 394 ? 13.333 0.341 -13.135 1.00 96.06 394 LYS A O 1
ATOM 2894 N N . VAL A 1 395 ? 12.692 1.475 -11.300 1.00 96.38 395 VAL A N 1
ATOM 2895 C CA . VAL A 1 395 ? 11.339 0.901 -11.253 1.00 96.38 395 VAL A CA 1
ATOM 2896 C C . VAL A 1 395 ? 10.558 1.256 -12.516 1.00 96.38 395 VAL A C 1
ATOM 2898 O O . VAL A 1 395 ? 9.933 0.379 -13.099 1.00 96.38 395 VAL A O 1
ATOM 2901 N N . ALA A 1 396 ? 10.629 2.505 -12.977 1.00 97.19 396 ALA A N 1
ATOM 2902 C CA . ALA A 1 396 ? 9.937 2.946 -14.183 1.00 97.19 396 ALA A CA 1
ATOM 2903 C C . ALA A 1 396 ? 10.448 2.263 -15.462 1.00 97.19 396 ALA A C 1
ATOM 2905 O O . ALA A 1 396 ? 9.642 1.802 -16.264 1.00 97.19 396 ALA A O 1
ATOM 2906 N N . LEU A 1 397 ? 11.768 2.158 -15.656 1.00 97.88 397 LEU A N 1
ATOM 2907 C CA . LEU A 1 397 ? 12.348 1.470 -16.819 1.00 97.88 397 LEU A CA 1
ATOM 2908 C C . LEU A 1 397 ? 12.032 -0.030 -16.810 1.00 97.88 397 LEU A C 1
ATOM 2910 O O . LEU A 1 397 ? 11.766 -0.606 -17.863 1.00 97.88 397 LEU A O 1
ATOM 2914 N N . THR A 1 398 ? 11.983 -0.641 -15.624 1.00 97.38 398 THR A N 1
ATOM 2915 C CA . THR A 1 398 ? 11.496 -2.016 -15.460 1.00 97.38 398 THR A CA 1
ATOM 2916 C C . THR A 1 398 ? 10.001 -2.111 -15.790 1.00 97.38 398 THR A C 1
ATOM 2918 O O . THR A 1 398 ? 9.582 -2.960 -16.563 1.00 97.38 398 THR A O 1
ATOM 2921 N N . ASP A 1 399 ? 9.148 -1.222 -15.283 1.00 97.06 399 ASP A N 1
ATOM 2922 C CA . ASP A 1 399 ? 7.714 -1.297 -15.590 1.00 97.06 399 ASP A CA 1
ATOM 2923 C C . ASP A 1 399 ? 7.409 -1.039 -17.075 1.00 97.06 399 ASP A C 1
ATOM 2925 O O . ASP A 1 399 ? 6.513 -1.673 -17.635 1.00 97.06 399 ASP A O 1
ATOM 2929 N N . ALA A 1 400 ? 8.182 -0.181 -17.744 1.00 97.94 400 ALA A N 1
ATOM 2930 C CA . ALA A 1 400 ? 8.029 0.120 -19.166 1.00 97.94 400 ALA A CA 1
ATOM 2931 C C . ALA A 1 400 ? 8.188 -1.116 -20.074 1.00 97.94 400 ALA A C 1
ATOM 2933 O O . ALA A 1 400 ? 7.584 -1.159 -21.148 1.00 97.94 400 ALA A O 1
ATOM 2934 N N . GLY A 1 401 ? 8.954 -2.124 -19.640 1.00 97.06 401 GLY A N 1
ATOM 2935 C CA . GLY A 1 401 ? 9.147 -3.393 -20.352 1.00 97.06 401 GLY A CA 1
ATOM 2936 C C . GLY A 1 401 ? 8.306 -4.558 -19.819 1.00 97.06 401 GLY A C 1
ATOM 2937 O O . GLY A 1 401 ? 8.344 -5.655 -20.384 1.00 97.06 401 GLY A O 1
ATOM 2938 N N . ALA A 1 402 ? 7.536 -4.361 -18.744 1.00 95.62 402 ALA A N 1
ATOM 2939 C CA . ALA A 1 402 ? 6.723 -5.418 -18.149 1.00 95.62 402 ALA A CA 1
ATOM 2940 C C . ALA A 1 402 ? 5.576 -5.860 -19.077 1.00 95.62 402 ALA A C 1
ATOM 2942 O O . ALA A 1 402 ? 4.959 -5.054 -19.776 1.00 95.62 402 ALA A O 1
ATOM 2943 N N . ARG A 1 403 ? 5.229 -7.151 -19.051 1.00 95.44 403 ARG A N 1
ATOM 2944 C CA . ARG A 1 403 ? 4.165 -7.717 -19.888 1.00 95.44 403 ARG A CA 1
ATOM 2945 C C . ARG A 1 403 ? 2.996 -8.193 -19.037 1.00 95.44 403 ARG A C 1
ATOM 2947 O O . ARG A 1 403 ? 3.037 -9.238 -18.391 1.00 95.44 403 ARG A O 1
ATOM 2954 N N . GLN A 1 404 ? 1.921 -7.414 -19.058 1.00 93.00 404 GLN A N 1
ATOM 2955 C CA . GLN A 1 404 ? 0.732 -7.670 -18.243 1.00 93.00 404 GLN A CA 1
ATOM 2956 C C . GLN A 1 404 ? -0.356 -8.427 -19.002 1.00 93.00 404 GLN A C 1
ATOM 2958 O O . GLN A 1 404 ? -1.189 -9.088 -18.388 1.00 93.00 404 GLN A O 1
ATOM 2963 N N . ARG A 1 405 ? -0.371 -8.332 -20.335 1.00 93.62 405 ARG A N 1
ATOM 2964 C CA . ARG A 1 405 ? -1.419 -8.928 -21.168 1.00 93.62 405 ARG A CA 1
ATOM 2965 C C . ARG A 1 405 ? -0.855 -9.633 -22.406 1.00 93.62 405 ARG A C 1
ATOM 2967 O O . ARG A 1 405 ? 0.218 -9.247 -22.875 1.00 93.62 405 ARG A O 1
ATOM 2974 N N . PRO A 1 406 ? -1.558 -10.641 -22.959 1.00 92.44 406 PRO A N 1
ATOM 2975 C CA . PRO A 1 406 ? -1.065 -11.403 -24.107 1.00 92.44 406 PRO A CA 1
ATOM 2976 C C . PRO A 1 406 ? -0.817 -10.565 -25.367 1.00 92.44 406 PRO A C 1
ATOM 2978 O O . PRO A 1 406 ? 0.132 -10.858 -26.091 1.00 92.44 406 PRO A O 1
ATOM 2981 N N . ASP A 1 407 ? -1.625 -9.521 -25.591 1.00 91.25 407 ASP A N 1
ATOM 2982 C CA . ASP A 1 407 ? -1.532 -8.576 -26.714 1.00 91.25 407 ASP A CA 1
ATOM 2983 C C . ASP A 1 407 ? -0.315 -7.645 -26.625 1.00 91.25 407 ASP A C 1
ATOM 2985 O O . ASP A 1 407 ? 0.105 -7.079 -27.631 1.00 91.25 407 ASP A O 1
ATOM 2989 N N . GLN A 1 408 ? 0.273 -7.495 -25.435 1.00 94.62 408 GLN A N 1
ATOM 2990 C CA . GLN A 1 408 ? 1.483 -6.703 -25.260 1.00 94.62 408 GLN A CA 1
ATOM 2991 C C . GLN A 1 408 ? 2.707 -7.489 -25.724 1.00 94.62 408 GLN A C 1
ATOM 2993 O O . GLN A 1 408 ? 2.962 -8.611 -25.273 1.00 94.62 408 GLN A O 1
ATOM 2998 N N . ARG A 1 409 ? 3.495 -6.849 -26.583 1.00 97.06 409 ARG A N 1
ATOM 2999 C CA . ARG A 1 409 ? 4.799 -7.318 -27.044 1.00 97.06 409 ARG A CA 1
ATOM 3000 C C . ARG A 1 409 ? 5.844 -6.361 -26.479 1.00 97.06 409 ARG A C 1
ATOM 3002 O O . ARG A 1 409 ? 5.790 -5.169 -26.757 1.00 97.06 409 ARG A O 1
ATOM 3009 N N . THR A 1 410 ? 6.715 -6.856 -25.609 1.00 97.94 410 THR A N 1
ATOM 3010 C CA . THR A 1 410 ? 7.706 -6.060 -24.871 1.00 97.94 410 THR A CA 1
ATOM 3011 C C . THR A 1 410 ? 9.039 -6.795 -24.865 1.00 97.94 410 THR A C 1
ATOM 3013 O O . THR A 1 410 ? 9.091 -7.991 -25.119 1.00 97.94 410 THR A O 1
ATOM 3016 N N . ALA A 1 411 ? 10.143 -6.108 -24.613 1.00 98.06 411 ALA A N 1
ATOM 3017 C CA . ALA A 1 411 ? 11.453 -6.752 -24.571 1.00 98.06 411 ALA A CA 1
ATOM 3018 C C . ALA A 1 411 ? 12.437 -5.892 -23.789 1.00 98.06 411 ALA A C 1
ATOM 3020 O O . ALA A 1 411 ? 12.290 -4.672 -23.763 1.00 98.06 411 ALA A O 1
ATOM 3021 N N . TYR A 1 412 ? 13.465 -6.510 -23.215 1.00 98.50 412 TYR A N 1
ATOM 3022 C CA . TYR A 1 412 ? 14.637 -5.792 -22.715 1.00 98.50 412 TYR A CA 1
ATOM 3023 C C . TYR A 1 412 ? 15.830 -6.090 -23.606 1.00 98.50 412 TYR A C 1
ATOM 3025 O O . TYR A 1 412 ? 16.174 -7.255 -23.799 1.00 98.50 412 TYR A O 1
ATOM 3033 N N . LEU A 1 413 ? 16.459 -5.045 -24.136 1.00 98.62 413 LEU A N 1
ATOM 3034 C CA . LEU A 1 413 ? 17.611 -5.155 -25.020 1.00 98.62 413 LEU A CA 1
ATOM 3035 C C . LEU A 1 413 ? 18.804 -4.418 -24.412 1.00 98.62 413 LEU A C 1
ATOM 3037 O O . LEU A 1 413 ? 18.748 -3.214 -24.151 1.00 98.62 413 LEU A O 1
ATOM 3041 N N . PHE A 1 414 ? 19.896 -5.146 -24.213 1.00 98.44 414 PHE A N 1
ATOM 3042 C CA . PHE A 1 414 ? 21.154 -4.628 -23.687 1.00 98.44 414 PHE A CA 1
ATOM 3043 C C . PHE A 1 414 ? 22.159 -4.485 -24.827 1.00 98.44 414 PHE A C 1
ATOM 3045 O O . PHE A 1 414 ? 22.804 -5.450 -25.236 1.00 98.44 414 PHE A O 1
ATOM 3052 N N . LEU A 1 415 ? 22.243 -3.265 -25.357 1.00 98.44 415 LEU A N 1
ATOM 3053 C CA . LEU A 1 415 ? 23.212 -2.840 -26.365 1.00 98.44 415 LEU A CA 1
ATOM 3054 C C . LEU A 1 415 ? 24.583 -2.599 -25.713 1.00 98.44 415 LEU A C 1
ATOM 3056 O O . LEU A 1 415 ? 24.619 -2.327 -24.509 1.00 98.44 415 LEU A O 1
ATOM 3060 N N . PRO A 1 416 ? 25.691 -2.580 -26.485 1.00 97.50 416 PRO A N 1
ATOM 3061 C CA . PRO A 1 416 ? 27.018 -2.255 -25.968 1.00 97.50 416 PRO A CA 1
ATOM 3062 C C . PRO A 1 416 ? 27.028 -1.049 -25.017 1.00 97.50 416 PRO A C 1
ATOM 3064 O O . PRO A 1 416 ? 26.604 0.067 -25.349 1.00 97.50 416 PRO A O 1
ATOM 3067 N N . GLY A 1 417 ? 27.487 -1.290 -23.791 1.00 95.56 417 GLY A N 1
ATOM 3068 C CA . GLY A 1 417 ? 27.217 -0.426 -22.649 1.00 95.56 417 GLY A CA 1
ATOM 3069 C C . GLY A 1 417 ? 28.159 -0.644 -21.472 1.00 95.56 417 GLY A C 1
ATOM 3070 O O . GLY A 1 417 ? 28.766 -1.702 -21.335 1.00 95.56 417 GLY A O 1
ATOM 3071 N N . GLY A 1 418 ? 28.287 0.389 -20.635 1.00 92.44 418 GLY A N 1
ATOM 3072 C CA . GLY A 1 418 ? 29.152 0.396 -19.450 1.00 92.44 418 GLY A CA 1
ATOM 3073 C C . GLY A 1 418 ? 28.401 0.082 -18.152 1.00 92.44 418 GLY A C 1
ATOM 3074 O O . GLY A 1 418 ? 27.370 -0.584 -18.163 1.00 92.44 418 GLY A O 1
ATOM 3075 N N . LEU A 1 419 ? 28.890 0.617 -17.026 1.00 91.25 419 LEU A N 1
ATOM 3076 C CA . LEU A 1 419 ? 28.374 0.313 -15.681 1.00 91.25 419 LEU A CA 1
ATOM 3077 C C . LEU A 1 419 ? 26.864 0.527 -15.515 1.00 91.25 419 LEU A C 1
ATOM 3079 O O . LEU A 1 419 ? 26.211 -0.322 -14.928 1.00 91.25 419 LEU A O 1
ATOM 3083 N N . GLY A 1 420 ? 26.295 1.611 -16.055 1.00 92.00 420 GLY A N 1
ATOM 3084 C CA . GLY A 1 420 ? 24.845 1.846 -15.968 1.00 92.00 420 GLY A CA 1
ATOM 3085 C C . GLY A 1 420 ? 24.025 0.772 -16.692 1.00 92.00 420 GLY A C 1
ATOM 3086 O O . GLY A 1 420 ? 23.016 0.306 -16.181 1.00 92.00 420 GLY A O 1
ATOM 3087 N N . THR A 1 421 ? 24.501 0.310 -17.851 1.00 96.62 421 THR A N 1
ATOM 3088 C CA . THR A 1 421 ? 23.888 -0.808 -18.583 1.00 96.62 421 THR A CA 1
ATOM 3089 C C . THR A 1 421 ? 24.007 -2.114 -17.798 1.00 96.62 421 THR A C 1
ATOM 3091 O O . THR A 1 421 ? 23.063 -2.897 -17.777 1.00 96.62 421 THR A O 1
ATOM 3094 N N . MET A 1 422 ? 25.142 -2.343 -17.130 1.00 96.19 422 MET A N 1
ATOM 3095 C CA . MET A 1 422 ? 25.353 -3.532 -16.297 1.00 96.19 422 MET A CA 1
ATOM 3096 C C . MET A 1 422 ? 24.498 -3.518 -15.028 1.00 96.19 422 MET A C 1
ATOM 3098 O O . MET A 1 422 ? 23.951 -4.557 -14.671 1.00 96.19 422 MET A O 1
ATOM 3102 N N . ASP A 1 423 ? 24.329 -2.362 -14.380 1.00 95.88 423 ASP A N 1
ATOM 3103 C CA . ASP A 1 423 ? 23.439 -2.209 -13.223 1.00 95.88 423 ASP A CA 1
ATOM 3104 C C . ASP A 1 423 ? 22.012 -2.656 -13.568 1.00 95.88 423 ASP A C 1
ATOM 3106 O O . ASP A 1 423 ? 21.415 -3.455 -12.844 1.00 95.88 423 ASP A O 1
ATOM 3110 N N . GLU A 1 424 ? 21.490 -2.227 -14.718 1.00 96.88 424 GLU A N 1
ATOM 3111 C CA . GLU A 1 424 ? 20.151 -2.621 -15.168 1.00 96.88 424 GLU A CA 1
ATOM 3112 C C . GLU A 1 424 ? 20.088 -4.089 -15.610 1.00 96.88 424 GLU A C 1
ATOM 3114 O O . GLU A 1 424 ? 19.122 -4.782 -15.285 1.00 96.88 424 GLU A O 1
ATOM 3119 N N . LEU A 1 425 ? 21.135 -4.604 -16.268 1.00 95.75 425 LEU A N 1
ATOM 3120 C CA . LEU A 1 425 ? 21.211 -6.013 -16.664 1.00 95.75 425 LEU A CA 1
ATOM 3121 C C . LEU A 1 425 ? 21.118 -6.930 -15.447 1.00 95.75 425 LEU A C 1
ATOM 3123 O O . LEU A 1 425 ? 20.239 -7.788 -15.383 1.00 95.75 425 LEU A O 1
ATOM 3127 N N . PHE A 1 426 ? 21.983 -6.730 -14.455 1.00 93.94 426 PHE A N 1
ATOM 3128 C CA . PHE A 1 426 ? 21.985 -7.561 -13.254 1.00 93.94 426 PHE A CA 1
ATOM 3129 C C . PHE A 1 426 ? 20.742 -7.339 -12.386 1.00 93.94 426 PHE A C 1
ATOM 3131 O O . PHE A 1 426 ? 20.251 -8.295 -11.778 1.00 93.94 426 PHE A O 1
ATOM 3138 N N . SER A 1 427 ? 20.181 -6.125 -12.369 1.00 95.19 427 SER A N 1
ATOM 3139 C CA . SER A 1 427 ? 18.917 -5.850 -11.675 1.00 95.19 427 SER A CA 1
ATOM 3140 C C . SER A 1 427 ? 17.767 -6.654 -12.286 1.00 95.19 427 SER A C 1
ATOM 3142 O O . SER A 1 427 ? 17.072 -7.372 -11.566 1.00 95.19 427 SER A O 1
ATOM 3144 N N . ILE A 1 428 ? 17.596 -6.610 -13.611 1.00 94.19 428 ILE A N 1
ATOM 3145 C CA . ILE A 1 428 ? 16.524 -7.343 -14.300 1.00 94.19 428 ILE A CA 1
ATOM 3146 C C . ILE A 1 428 ? 16.745 -8.860 -14.206 1.00 94.19 428 ILE A C 1
ATOM 3148 O O . ILE A 1 428 ? 15.789 -9.589 -13.934 1.00 94.19 428 ILE A O 1
ATOM 3152 N N . LEU A 1 429 ? 17.984 -9.347 -14.347 1.00 91.31 429 LEU A N 1
ATOM 3153 C CA . LEU A 1 429 ? 18.314 -10.766 -14.149 1.00 91.31 429 LEU A CA 1
ATOM 3154 C C . LEU A 1 429 ? 17.924 -11.255 -12.749 1.00 91.31 429 LEU A C 1
ATOM 3156 O O . LEU A 1 429 ? 17.278 -12.293 -12.614 1.00 91.31 429 LEU A O 1
ATOM 3160 N N . THR A 1 430 ? 18.243 -10.477 -11.713 1.00 91.75 430 THR A N 1
ATOM 3161 C CA . THR A 1 430 ? 17.879 -10.803 -10.325 1.00 91.75 430 THR A CA 1
ATOM 3162 C C . THR A 1 430 ? 16.358 -10.817 -10.141 1.00 91.75 430 THR A C 1
ATOM 3164 O O . THR A 1 430 ? 15.804 -11.715 -9.505 1.00 91.75 430 THR A O 1
ATOM 3167 N N . LEU A 1 431 ? 15.642 -9.853 -10.728 1.00 92.38 431 LEU A N 1
ATOM 3168 C CA . LEU A 1 431 ? 14.179 -9.806 -10.665 1.00 92.38 431 LEU A CA 1
ATOM 3169 C C . LEU A 1 431 ? 13.523 -10.995 -11.381 1.00 92.38 431 LEU A C 1
ATOM 3171 O O . LEU A 1 431 ? 12.516 -11.510 -10.889 1.00 92.38 431 LEU A O 1
ATOM 3175 N N . LEU A 1 432 ? 14.082 -11.450 -12.504 1.00 87.38 432 LEU A N 1
ATOM 3176 C CA . LEU A 1 432 ? 13.640 -12.665 -13.193 1.00 87.38 432 LEU A CA 1
ATOM 3177 C C . LEU A 1 432 ? 13.888 -13.911 -12.338 1.00 87.38 432 LEU A C 1
ATOM 3179 O O . LEU A 1 432 ? 12.961 -14.695 -12.135 1.00 87.38 432 LEU A O 1
ATOM 3183 N N . GLN A 1 433 ? 15.090 -14.049 -11.770 1.00 86.00 433 GLN A N 1
ATOM 3184 C CA . GLN A 1 433 ? 15.456 -15.158 -10.882 1.00 86.00 433 GLN A CA 1
ATOM 3185 C C . GLN A 1 433 ? 14.495 -15.280 -9.689 1.00 86.00 433 GLN A C 1
ATOM 3187 O O . GLN A 1 433 ? 14.080 -16.381 -9.328 1.00 86.00 433 GLN A O 1
ATOM 3192 N N . LEU A 1 434 ? 14.102 -14.152 -9.092 1.00 88.88 434 LEU A N 1
ATOM 3193 C CA . LEU A 1 434 ? 13.206 -14.117 -7.932 1.00 88.88 434 LEU A CA 1
ATOM 3194 C C . LEU A 1 434 ? 11.711 -14.219 -8.291 1.00 88.88 434 LEU A C 1
ATOM 3196 O O . LEU A 1 434 ? 10.871 -14.290 -7.388 1.00 88.88 434 LEU A O 1
ATOM 3200 N N . GLY A 1 435 ? 11.345 -14.165 -9.577 1.00 88.06 435 GLY A N 1
ATOM 3201 C CA . GLY A 1 435 ? 9.948 -14.024 -10.001 1.00 88.06 435 GLY A CA 1
ATOM 3202 C C . GLY A 1 435 ? 9.317 -12.705 -9.529 1.00 88.06 435 GLY A C 1
ATOM 3203 O O . GLY A 1 435 ? 8.138 -12.663 -9.175 1.00 88.06 435 GLY A O 1
ATOM 3204 N N . LYS A 1 436 ? 10.117 -11.632 -9.456 1.00 91.81 436 LYS A N 1
ATOM 3205 C CA . LYS A 1 436 ? 9.752 -10.304 -8.927 1.00 91.81 436 LYS A CA 1
ATOM 3206 C C . LYS A 1 436 ? 9.832 -9.178 -9.955 1.00 91.81 436 LYS A C 1
ATOM 3208 O O . LYS A 1 436 ? 9.684 -8.022 -9.583 1.00 91.81 436 LYS A O 1
ATOM 3213 N N . LEU A 1 437 ? 9.977 -9.496 -11.242 1.00 88.81 437 LEU A N 1
ATOM 3214 C CA . LEU A 1 437 ? 9.956 -8.501 -12.325 1.00 88.81 437 LEU A CA 1
ATOM 3215 C C . LEU A 1 437 ? 8.619 -7.734 -12.424 1.00 88.81 437 LEU A C 1
ATOM 3217 O O . LEU A 1 437 ? 8.527 -6.733 -13.121 1.00 88.81 437 LEU A O 1
ATOM 3221 N N . GLY A 1 438 ? 7.569 -8.202 -11.741 1.00 87.38 438 GLY A N 1
ATOM 3222 C CA . GLY A 1 438 ? 6.254 -7.557 -11.750 1.00 87.38 438 GLY A CA 1
ATOM 3223 C C . GLY A 1 438 ? 5.457 -7.813 -13.029 1.00 87.38 438 GLY A C 1
ATOM 3224 O O . GLY A 1 438 ? 4.404 -7.220 -13.215 1.00 87.38 438 GLY A O 1
ATOM 3225 N N . THR A 1 439 ? 5.938 -8.701 -13.900 1.00 91.12 439 THR A N 1
ATOM 3226 C CA . THR A 1 439 ? 5.264 -9.126 -15.131 1.00 91.12 439 THR A CA 1
ATOM 3227 C C . THR A 1 439 ? 4.294 -10.282 -14.867 1.00 91.12 439 THR A C 1
ATOM 3229 O O . THR A 1 439 ? 4.600 -11.173 -14.073 1.00 91.12 439 THR A O 1
ATOM 3232 N N . ALA A 1 440 ? 3.140 -10.296 -15.539 1.00 92.69 440 ALA A N 1
ATOM 3233 C CA . ALA A 1 440 ? 2.188 -11.411 -15.477 1.00 92.69 440 ALA A CA 1
ATOM 3234 C C . ALA A 1 440 ? 2.527 -12.524 -16.483 1.00 92.69 440 ALA A C 1
ATOM 3236 O O . ALA A 1 440 ? 2.128 -13.674 -16.306 1.00 92.69 440 ALA A O 1
ATOM 3237 N N . LEU A 1 441 ? 3.259 -12.179 -17.546 1.00 93.75 441 LEU A N 1
ATOM 3238 C CA . LEU A 1 441 ? 3.651 -13.080 -18.627 1.00 93.75 441 LEU A CA 1
ATOM 3239 C C . LEU A 1 441 ? 5.170 -13.049 -18.851 1.00 93.75 441 LEU A C 1
ATOM 3241 O O . LEU A 1 441 ? 5.813 -12.057 -18.500 1.00 93.75 441 LEU A O 1
ATOM 3245 N N . PRO A 1 442 ? 5.755 -14.088 -19.477 1.00 92.88 442 PRO A N 1
ATOM 3246 C CA . PRO A 1 442 ? 7.168 -14.086 -19.843 1.00 92.88 442 PRO A CA 1
ATOM 3247 C C . PRO A 1 442 ? 7.532 -12.889 -20.732 1.00 92.88 442 PRO A C 1
ATOM 3249 O O . PRO A 1 442 ? 6.757 -12.521 -21.625 1.00 92.88 442 PRO A O 1
ATOM 3252 N N . VAL A 1 443 ? 8.716 -12.320 -20.492 1.00 94.00 443 VAL A N 1
ATOM 3253 C CA . VAL A 1 443 ? 9.290 -11.192 -21.241 1.00 94.00 443 VAL A CA 1
ATOM 3254 C C . VAL A 1 443 ? 10.668 -11.598 -21.765 1.00 94.00 443 VAL A C 1
ATOM 3256 O O . VAL A 1 443 ? 11.461 -12.119 -20.978 1.00 94.00 443 VAL A O 1
ATOM 3259 N N . PRO A 1 444 ? 10.974 -11.373 -23.052 1.00 95.44 444 PRO A N 1
ATOM 3260 C CA . PRO A 1 444 ? 12.284 -11.670 -23.608 1.00 95.44 444 PRO A CA 1
ATOM 3261 C C . PRO A 1 444 ? 13.344 -10.683 -23.099 1.00 95.44 444 PRO A C 1
ATOM 3263 O O . PRO A 1 444 ? 13.126 -9.468 -23.063 1.00 95.44 444 PRO A O 1
ATOM 3266 N N . LEU A 1 445 ? 14.509 -11.219 -22.734 1.00 96.00 445 LEU A N 1
ATOM 3267 C CA . LEU A 1 445 ? 15.697 -10.455 -22.359 1.00 96.00 445 LEU A CA 1
ATOM 3268 C C . LEU A 1 445 ? 16.828 -10.798 -23.323 1.00 96.00 445 LEU A C 1
ATOM 3270 O O . LEU A 1 445 ? 17.202 -11.963 -23.441 1.00 96.00 445 LEU A O 1
ATOM 3274 N N . LEU A 1 446 ? 17.375 -9.788 -23.995 1.00 97.62 446 LEU A N 1
ATOM 3275 C CA . LEU A 1 446 ? 18.395 -9.958 -25.020 1.00 97.62 446 LEU A CA 1
ATOM 3276 C C . LEU A 1 446 ? 19.671 -9.184 -24.688 1.00 97.62 446 LEU A C 1
ATOM 3278 O O . LEU A 1 446 ? 19.633 -7.978 -24.446 1.00 97.62 446 LEU A O 1
ATOM 3282 N N . ILE A 1 447 ? 20.809 -9.872 -24.739 1.00 97.88 447 ILE A N 1
ATOM 3283 C CA . ILE A 1 447 ? 22.146 -9.274 -24.732 1.00 97.88 447 ILE A CA 1
ATOM 3284 C C . ILE A 1 447 ? 22.630 -9.208 -26.177 1.00 97.88 447 ILE A C 1
ATOM 3286 O O . ILE A 1 447 ? 22.796 -10.240 -26.830 1.00 97.88 447 ILE A O 1
ATOM 3290 N N . VAL A 1 448 ? 22.871 -7.996 -26.669 1.00 98.12 448 VAL A N 1
ATOM 3291 C CA . VAL A 1 448 ? 23.336 -7.759 -28.036 1.00 98.12 448 VAL A CA 1
ATOM 3292 C C . VAL A 1 448 ? 24.863 -7.702 -28.030 1.00 98.12 448 VAL A C 1
ATOM 3294 O O . VAL A 1 448 ? 25.475 -6.689 -27.693 1.00 98.12 448 VAL A O 1
ATOM 3297 N N . ASN A 1 449 ? 25.477 -8.835 -28.355 1.00 97.19 449 ASN A N 1
ATOM 3298 C CA . ASN A 1 449 ? 26.912 -9.091 -28.319 1.00 97.19 449 ASN A CA 1
ATOM 3299 C C . ASN A 1 449 ? 27.563 -8.885 -29.699 1.00 97.19 449 ASN A C 1
ATOM 3301 O O . ASN A 1 449 ? 28.200 -9.796 -30.238 1.00 97.19 449 ASN A O 1
ATOM 3305 N N . TRP A 1 450 ? 27.376 -7.698 -30.286 1.00 95.44 450 TRP A N 1
ATOM 3306 C CA . TRP A 1 450 ? 28.052 -7.333 -31.534 1.00 95.44 450 TRP A CA 1
ATOM 3307 C C . TRP A 1 450 ? 29.567 -7.407 -31.359 1.00 95.44 450 TRP A C 1
ATOM 3309 O O . TRP A 1 450 ? 30.098 -6.936 -30.352 1.00 95.44 450 TRP A O 1
ATOM 3319 N N . ASP A 1 451 ? 30.240 -8.017 -32.332 1.00 93.88 451 ASP A N 1
ATOM 3320 C CA . ASP A 1 451 ? 31.702 -8.132 -32.407 1.00 93.88 451 ASP A CA 1
ATOM 3321 C C . ASP A 1 451 ? 32.364 -8.692 -31.126 1.00 93.88 451 ASP A C 1
ATOM 3323 O O . ASP A 1 451 ? 33.536 -8.443 -30.856 1.00 93.88 451 ASP A O 1
ATOM 3327 N N . GLY A 1 452 ? 31.614 -9.451 -30.315 1.00 94.56 452 GLY A N 1
ATOM 3328 C CA . GLY A 1 452 ? 32.111 -10.024 -29.060 1.00 94.56 452 GLY A CA 1
ATOM 3329 C C . GLY A 1 452 ? 32.238 -9.029 -27.898 1.00 94.56 452 GLY A C 1
ATOM 3330 O O . GLY A 1 452 ? 32.915 -9.339 -26.918 1.00 94.56 452 GLY A O 1
ATOM 3331 N N . PHE A 1 453 ? 31.585 -7.859 -27.958 1.00 95.69 453 PHE A N 1
ATOM 3332 C CA . PHE A 1 453 ? 31.653 -6.814 -26.921 1.00 95.69 453 PHE A CA 1
ATOM 3333 C C . PHE A 1 453 ? 31.447 -7.332 -25.481 1.00 95.69 453 PHE A C 1
ATOM 3335 O O . PHE A 1 453 ? 32.079 -6.853 -24.540 1.00 95.69 453 PHE A O 1
ATOM 3342 N N . TYR A 1 454 ? 30.574 -8.323 -25.301 1.00 96.81 454 TYR A N 1
ATOM 3343 C CA . TYR A 1 454 ? 30.233 -8.949 -24.025 1.00 96.81 454 TYR A CA 1
ATOM 3344 C C . TYR A 1 454 ? 30.884 -10.322 -23.798 1.00 96.81 454 TYR A C 1
ATOM 3346 O O . TYR A 1 454 ? 30.548 -10.974 -22.812 1.00 96.81 454 TYR A O 1
ATOM 3354 N N . ASP A 1 455 ? 31.831 -10.779 -24.624 1.00 95.50 455 ASP A N 1
ATOM 3355 C CA . ASP A 1 455 ? 32.429 -12.118 -24.476 1.00 95.50 455 ASP A CA 1
ATOM 3356 C C . ASP A 1 455 ? 33.066 -12.335 -23.088 1.00 95.50 455 ASP A C 1
ATOM 3358 O O . ASP A 1 455 ? 32.896 -13.401 -22.492 1.00 95.50 455 ASP A O 1
ATOM 3362 N N . GLY A 1 456 ? 33.707 -11.308 -22.517 1.00 95.81 456 GLY A N 1
ATOM 3363 C CA . GLY A 1 456 ? 34.242 -11.358 -21.150 1.00 95.81 456 GLY A CA 1
ATOM 3364 C C . GLY A 1 456 ? 33.158 -11.468 -20.068 1.00 95.81 456 GLY A C 1
ATOM 3365 O O . GLY A 1 456 ? 33.292 -12.251 -19.130 1.00 95.81 456 GLY A O 1
ATOM 3366 N N . LEU A 1 457 ? 32.043 -10.747 -20.220 1.00 93.56 457 LEU A N 1
ATOM 3367 C CA . LEU A 1 457 ? 30.892 -10.855 -19.315 1.00 93.56 457 LEU A CA 1
ATOM 3368 C C . LEU A 1 457 ? 30.250 -12.244 -19.401 1.00 93.56 457 LEU A C 1
ATOM 3370 O O . LEU A 1 457 ? 29.930 -12.852 -18.383 1.00 93.56 457 LEU A O 1
ATOM 3374 N N . LEU A 1 458 ? 30.069 -12.762 -20.615 1.00 91.88 458 LEU A N 1
ATOM 3375 C CA . LEU A 1 458 ? 29.506 -14.091 -20.837 1.00 91.88 458 LEU A CA 1
ATOM 3376 C C . LEU A 1 458 ? 30.418 -15.180 -20.266 1.00 91.88 458 LEU A C 1
ATOM 3378 O O . LEU A 1 458 ? 29.926 -16.169 -19.725 1.00 91.88 458 LEU A O 1
ATOM 3382 N N . GLN A 1 459 ? 31.737 -14.990 -20.340 1.00 93.12 459 GLN A N 1
ATOM 3383 C CA . GLN A 1 459 ? 32.699 -15.859 -19.674 1.00 93.12 459 GLN A CA 1
ATOM 3384 C C . GLN A 1 459 ? 32.529 -15.832 -18.149 1.00 93.12 459 GLN A C 1
ATOM 3386 O O . GLN A 1 459 ? 32.418 -16.896 -17.544 1.00 93.12 459 GLN A O 1
ATOM 3391 N N . LEU A 1 460 ? 32.398 -14.648 -17.548 1.00 91.56 460 LEU A N 1
ATOM 3392 C CA . LEU A 1 460 ? 32.147 -14.504 -16.111 1.00 91.56 460 LEU A CA 1
ATOM 3393 C C . LEU A 1 460 ? 30.844 -15.197 -15.670 1.00 91.56 460 LEU A C 1
ATOM 3395 O O . LEU A 1 460 ? 30.823 -15.910 -14.670 1.00 91.56 460 LEU A O 1
ATOM 3399 N N . LEU A 1 461 ? 29.757 -15.052 -16.436 1.00 88.56 461 LEU A N 1
ATOM 3400 C CA . LEU A 1 461 ? 28.489 -15.735 -16.139 1.00 88.56 461 LEU A CA 1
ATOM 3401 C C . LEU A 1 461 ? 28.624 -17.266 -16.196 1.00 88.56 461 LEU A C 1
ATOM 3403 O O . LEU A 1 461 ? 28.010 -17.966 -15.389 1.00 88.56 461 LEU A O 1
ATOM 3407 N N . ARG A 1 462 ? 29.449 -17.798 -17.110 1.00 87.62 462 ARG A N 1
ATOM 3408 C CA . ARG A 1 462 ? 29.768 -19.237 -17.157 1.00 87.62 462 ARG A CA 1
ATOM 3409 C C . ARG A 1 462 ? 30.556 -19.688 -15.928 1.00 87.62 462 ARG A C 1
ATOM 3411 O O . ARG A 1 462 ? 30.316 -20.783 -15.428 1.00 87.62 462 ARG A O 1
ATOM 3418 N N . GLU A 1 463 ? 31.464 -18.863 -15.423 1.00 90.62 463 GLU A N 1
ATOM 3419 C CA . GLU A 1 463 ? 32.219 -19.157 -14.199 1.00 90.62 463 GLU A CA 1
ATOM 3420 C C . GLU A 1 463 ? 31.317 -19.151 -12.955 1.00 90.62 463 GLU A C 1
ATOM 3422 O O . GLU A 1 463 ? 31.465 -20.009 -12.081 1.00 90.62 463 GLU A O 1
ATOM 3427 N N . PHE A 1 464 ? 30.318 -18.264 -12.892 1.00 89.94 464 PHE A N 1
ATOM 3428 C CA . PHE A 1 464 ? 29.301 -18.298 -11.833 1.00 89.94 464 PHE A CA 1
ATOM 3429 C C . PHE A 1 464 ? 28.486 -19.593 -11.847 1.00 89.94 464 PHE A C 1
ATOM 3431 O O . PHE A 1 464 ? 28.217 -20.149 -10.782 1.00 89.94 464 PHE A O 1
ATOM 3438 N N . ASP A 1 465 ? 28.140 -20.106 -13.030 1.00 86.19 465 ASP A N 1
ATOM 3439 C CA . ASP A 1 465 ? 27.459 -21.400 -13.161 1.00 86.19 465 ASP A CA 1
ATOM 3440 C C . ASP A 1 465 ? 28.338 -22.560 -12.673 1.00 86.19 465 ASP A C 1
ATOM 3442 O O . ASP A 1 465 ? 27.917 -23.385 -11.861 1.00 86.19 465 ASP A O 1
ATOM 3446 N N . GLN A 1 466 ? 29.608 -22.578 -13.084 1.00 88.00 466 GLN A N 1
ATOM 3447 C CA . GLN A 1 466 ? 30.563 -23.620 -12.688 1.00 88.00 466 GLN A CA 1
ATOM 3448 C C . GLN A 1 466 ? 30.851 -23.634 -11.181 1.00 88.00 466 GLN A C 1
ATOM 3450 O O . GLN A 1 466 ? 31.070 -24.698 -10.601 1.00 88.00 466 GLN A O 1
ATOM 3455 N N . THR A 1 467 ? 30.850 -22.464 -10.542 1.00 91.88 467 THR A N 1
ATOM 3456 C CA . THR A 1 467 ? 31.093 -22.316 -9.097 1.00 91.88 467 THR A CA 1
ATOM 3457 C C . THR A 1 467 ? 29.829 -22.483 -8.249 1.00 91.88 467 THR A C 1
ATOM 3459 O O . THR A 1 467 ? 29.924 -22.574 -7.025 1.00 91.88 467 THR A O 1
ATOM 3462 N N . GLY A 1 468 ? 28.647 -22.557 -8.874 1.00 87.12 468 GLY A N 1
ATOM 3463 C CA . GLY A 1 468 ? 27.352 -22.660 -8.199 1.00 87.12 468 GLY A CA 1
ATOM 3464 C C . GLY A 1 468 ? 26.811 -21.335 -7.648 1.00 87.12 468 GLY A C 1
ATOM 3465 O O . GLY A 1 468 ? 25.815 -21.350 -6.923 1.00 87.12 468 GLY A O 1
ATOM 3466 N N . ALA A 1 469 ? 27.440 -20.204 -7.985 1.00 86.50 469 ALA A N 1
ATOM 3467 C CA . ALA A 1 469 ? 26.956 -18.858 -7.663 1.00 86.50 469 ALA A CA 1
ATOM 3468 C C . ALA A 1 469 ? 25.744 -18.444 -8.522 1.00 86.50 469 ALA A C 1
ATOM 3470 O O . ALA A 1 469 ? 24.969 -17.573 -8.132 1.00 86.50 469 ALA A O 1
ATOM 3471 N N . LEU A 1 470 ? 25.576 -19.096 -9.671 1.00 84.19 470 LEU A N 1
ATOM 3472 C CA . LEU A 1 470 ? 24.435 -19.002 -10.573 1.00 84.19 470 LEU A CA 1
ATOM 3473 C C . LEU A 1 470 ? 24.079 -20.427 -11.015 1.00 84.19 470 LEU A C 1
ATOM 3475 O O . LEU A 1 470 ? 24.937 -21.302 -11.013 1.00 84.19 470 LEU A O 1
ATOM 3479 N N . LYS A 1 471 ? 22.833 -20.697 -11.397 1.00 80.75 471 LYS A N 1
ATOM 3480 C CA . LYS A 1 471 ? 22.484 -21.924 -12.126 1.00 80.75 471 LYS A CA 1
ATOM 3481 C C . LYS A 1 471 ? 22.138 -21.576 -13.559 1.00 80.75 471 LYS A C 1
ATOM 3483 O O . LYS A 1 471 ? 21.344 -20.670 -13.797 1.00 80.75 471 LYS A O 1
ATOM 3488 N N . ALA A 1 472 ? 22.589 -22.382 -14.516 1.00 72.44 472 ALA A N 1
ATOM 3489 C CA . ALA A 1 472 ? 22.279 -22.201 -15.934 1.00 72.44 472 ALA A CA 1
ATOM 3490 C C . ALA A 1 472 ? 20.775 -22.009 -16.197 1.00 72.44 472 ALA A C 1
ATOM 3492 O O . ALA A 1 472 ? 20.391 -21.224 -17.057 1.00 72.44 472 ALA A O 1
ATOM 3493 N N . ALA A 1 473 ? 19.905 -22.687 -15.435 1.00 72.19 473 ALA A N 1
ATOM 3494 C CA . ALA A 1 473 ? 18.451 -22.549 -15.540 1.00 72.19 473 ALA A CA 1
ATOM 3495 C C . ALA A 1 473 ? 17.916 -21.136 -15.235 1.00 72.19 473 ALA A C 1
ATOM 3497 O O . ALA A 1 473 ? 16.873 -20.771 -15.771 1.00 72.19 473 ALA A O 1
ATOM 3498 N N . GLU A 1 474 ? 18.620 -20.351 -14.420 1.00 71.12 474 GLU A N 1
ATOM 3499 C CA . GLU A 1 474 ? 18.235 -18.993 -14.013 1.00 71.12 474 GLU A CA 1
ATOM 3500 C C . GLU A 1 474 ? 18.519 -17.961 -15.115 1.00 71.12 474 GLU A C 1
ATOM 3502 O O . GLU A 1 474 ? 17.833 -16.948 -15.197 1.00 71.12 474 GLU A O 1
ATOM 3507 N N . VAL A 1 475 ? 19.458 -18.258 -16.021 1.00 68.31 475 VAL A N 1
ATOM 3508 C CA . VAL A 1 475 ? 19.786 -17.431 -17.198 1.00 68.31 475 VAL A CA 1
ATOM 3509 C C . VAL A 1 475 ? 19.309 -18.025 -18.523 1.00 68.31 475 VAL A C 1
ATOM 3511 O O . VAL A 1 475 ? 19.511 -17.420 -19.569 1.00 68.31 475 VAL A O 1
ATOM 3514 N N . ARG A 1 476 ? 18.599 -19.165 -18.516 1.00 67.56 476 ARG A N 1
ATOM 3515 C CA . ARG A 1 476 ? 18.024 -19.782 -19.736 1.00 67.56 476 ARG A CA 1
ATOM 3516 C C . ARG A 1 476 ? 17.084 -18.865 -20.518 1.00 67.56 476 ARG A C 1
ATOM 3518 O O . ARG A 1 476 ? 16.820 -19.130 -21.683 1.00 67.56 476 ARG A O 1
ATOM 3525 N N . GLN A 1 477 ? 16.540 -17.843 -19.865 1.00 69.38 477 GLN A N 1
ATOM 3526 C CA . GLN A 1 477 ? 15.623 -16.879 -20.475 1.00 69.38 477 GLN A CA 1
ATOM 3527 C C . GLN A 1 477 ? 16.357 -15.726 -21.181 1.00 69.38 477 GLN A C 1
ATOM 3529 O O . GLN A 1 477 ? 15.709 -14.894 -21.810 1.00 69.38 477 GLN A O 1
ATOM 3534 N N . VAL A 1 478 ? 17.690 -15.675 -21.083 1.00 86.81 478 VAL A N 1
ATOM 3535 C CA . VAL A 1 478 ? 18.531 -14.668 -21.730 1.00 86.81 478 VAL A CA 1
ATOM 3536 C C . VAL A 1 478 ? 18.930 -15.156 -23.117 1.00 86.81 478 VAL A C 1
ATOM 3538 O O . VAL A 1 478 ? 19.610 -16.173 -23.252 1.00 86.81 478 VAL A O 1
ATOM 3541 N N . MET A 1 479 ? 18.548 -14.408 -24.146 1.00 93.44 479 MET A N 1
ATOM 3542 C CA . MET A 1 479 ? 19.056 -14.594 -25.502 1.00 93.44 479 MET A CA 1
ATOM 3543 C C . MET A 1 479 ? 20.331 -13.770 -25.682 1.00 93.44 479 MET A C 1
ATOM 3545 O O . MET A 1 479 ? 20.350 -12.579 -25.380 1.00 93.44 479 MET A O 1
ATOM 3549 N N . VAL A 1 480 ? 21.394 -14.381 -26.198 1.00 96.19 480 VAL A N 1
ATOM 3550 C CA . VAL A 1 480 ? 22.602 -13.661 -26.618 1.00 96.19 480 VAL A CA 1
ATOM 3551 C C . VAL A 1 480 ? 22.612 -13.643 -28.137 1.00 96.19 480 VAL A C 1
ATOM 3553 O O . VAL A 1 480 ? 22.705 -14.703 -28.747 1.00 96.19 480 VAL A O 1
ATOM 3556 N N . ALA A 1 481 ? 22.525 -12.456 -28.728 1.00 96.19 481 ALA A N 1
ATOM 3557 C CA . ALA A 1 481 ? 22.507 -12.271 -30.174 1.00 96.19 481 ALA A CA 1
ATOM 3558 C C . ALA A 1 481 ? 23.789 -11.577 -30.643 1.00 96.19 481 ALA A C 1
ATOM 3560 O O . ALA A 1 481 ? 24.217 -10.591 -30.042 1.00 96.19 481 ALA A O 1
ATOM 3561 N N . ARG A 1 482 ? 24.403 -12.079 -31.711 1.00 95.25 482 ARG A N 1
ATOM 3562 C CA . ARG A 1 482 ? 25.599 -11.513 -32.355 1.00 95.25 482 ARG A CA 1
ATOM 3563 C C . ARG A 1 482 ? 25.259 -10.587 -33.518 1.00 95.25 482 ARG A C 1
ATOM 3565 O O . ARG A 1 482 ? 26.107 -9.788 -33.904 1.00 95.25 482 ARG A O 1
ATOM 3572 N N . THR A 1 483 ? 24.036 -10.655 -34.041 1.00 94.88 483 THR A N 1
ATOM 3573 C CA . THR A 1 483 ? 23.552 -9.830 -35.159 1.00 94.88 483 THR A CA 1
ATOM 3574 C C . THR A 1 483 ? 22.160 -9.261 -34.872 1.00 94.88 483 THR A C 1
ATOM 3576 O O . THR A 1 483 ? 21.468 -9.693 -33.946 1.00 94.88 483 THR A O 1
ATOM 3579 N N . ASN A 1 484 ? 21.740 -8.272 -35.666 1.00 95.81 484 ASN A N 1
ATOM 3580 C CA . ASN A 1 484 ? 20.378 -7.736 -35.586 1.00 95.81 484 ASN A CA 1
ATOM 3581 C C . ASN A 1 484 ? 19.327 -8.767 -36.016 1.00 95.81 484 ASN A C 1
ATOM 3583 O O . ASN A 1 484 ? 18.255 -8.825 -35.416 1.00 95.81 484 ASN A O 1
ATOM 3587 N N . ASP A 1 485 ? 19.642 -9.596 -37.011 1.00 95.19 485 ASP A N 1
ATOM 3588 C CA . ASP A 1 485 ? 18.736 -10.638 -37.491 1.00 95.19 485 ASP A CA 1
ATOM 3589 C C . ASP A 1 485 ? 18.491 -11.709 -36.421 1.00 95.19 485 ASP A C 1
ATOM 3591 O O . ASP A 1 485 ? 17.341 -12.056 -36.177 1.00 95.19 485 ASP A O 1
ATOM 3595 N N . GLU A 1 486 ? 19.515 -12.127 -35.668 1.00 96.62 486 GLU A N 1
ATOM 3596 C CA . GLU A 1 486 ? 19.340 -13.071 -34.552 1.00 96.62 486 GLU A CA 1
ATOM 3597 C C . GLU A 1 486 ? 18.386 -12.534 -33.466 1.00 96.62 486 GLU A C 1
ATOM 3599 O O . GLU A 1 486 ? 17.597 -13.290 -32.891 1.00 96.62 486 GLU A O 1
ATOM 3604 N N . VAL A 1 487 ? 18.419 -11.222 -33.184 1.00 97.62 487 VAL A N 1
ATOM 3605 C CA . VAL A 1 487 ? 17.454 -10.582 -32.270 1.00 97.62 487 VAL A CA 1
ATOM 3606 C C . VAL A 1 487 ? 16.036 -10.687 -32.825 1.00 97.62 487 VAL A C 1
ATOM 3608 O O . VAL A 1 487 ? 15.101 -11.040 -32.101 1.00 97.62 487 VAL A O 1
ATOM 3611 N N . LEU A 1 488 ? 15.868 -10.353 -34.101 1.00 97.81 488 LEU A N 1
ATOM 3612 C CA . LEU A 1 488 ? 14.570 -10.296 -34.756 1.00 97.81 488 LEU A CA 1
ATOM 3613 C C . LEU A 1 488 ? 13.946 -11.684 -34.926 1.00 97.81 488 LEU A C 1
ATOM 3615 O O . LEU A 1 488 ? 12.762 -11.850 -34.638 1.00 97.81 488 LEU A O 1
ATOM 3619 N N . GLU A 1 489 ? 14.734 -12.682 -35.318 1.00 96.81 489 GLU A N 1
ATOM 3620 C CA . GLU A 1 489 ? 14.321 -14.085 -35.405 1.00 96.81 489 GLU A CA 1
ATOM 3621 C C . GLU A 1 489 ? 13.854 -14.613 -34.047 1.00 96.81 489 GLU A C 1
ATOM 3623 O O . GLU A 1 489 ? 12.787 -15.226 -33.942 1.00 96.81 489 GLU A O 1
ATOM 3628 N N . TYR A 1 490 ? 14.616 -14.331 -32.984 1.00 97.31 490 TYR A N 1
ATOM 3629 C CA . TYR A 1 490 ? 14.244 -14.732 -31.632 1.00 97.31 490 TYR A CA 1
ATOM 3630 C C . TYR A 1 490 ? 12.926 -14.086 -31.190 1.00 97.31 490 TYR A C 1
ATOM 3632 O O . TYR A 1 490 ? 12.041 -14.777 -30.684 1.00 97.31 490 TYR A O 1
ATOM 3640 N N . LEU A 1 491 ? 12.767 -12.776 -31.396 1.00 97.62 491 LEU A N 1
ATOM 3641 C CA . LEU A 1 491 ? 11.544 -12.059 -31.030 1.00 97.62 491 LEU A CA 1
ATOM 3642 C C . LEU A 1 491 ? 10.334 -12.519 -31.852 1.00 97.62 491 LEU A C 1
ATOM 3644 O O . LEU A 1 491 ? 9.248 -12.668 -31.290 1.00 97.62 491 LEU A O 1
ATOM 3648 N N . ALA A 1 492 ? 10.514 -12.775 -33.151 1.00 97.62 492 ALA A N 1
ATOM 3649 C CA . ALA A 1 492 ? 9.462 -13.302 -34.011 1.00 97.62 492 ALA A CA 1
ATOM 3650 C C . ALA A 1 492 ? 9.009 -14.686 -33.530 1.00 97.62 492 ALA A C 1
ATOM 3652 O O . ALA A 1 492 ? 7.818 -14.907 -33.334 1.00 97.62 492 ALA A O 1
ATOM 3653 N N . SER A 1 493 ? 9.957 -15.574 -33.227 1.00 97.12 493 SER A N 1
ATOM 3654 C CA . SER A 1 493 ? 9.680 -16.900 -32.664 1.00 97.12 493 SER A CA 1
ATOM 3655 C C . SER A 1 493 ? 8.984 -16.824 -31.298 1.00 97.12 493 SER A C 1
ATOM 3657 O O . SER A 1 493 ? 7.963 -17.475 -31.079 1.00 97.12 493 SER A O 1
ATOM 3659 N N . PHE A 1 494 ? 9.474 -15.977 -30.387 1.00 96.31 494 PHE A N 1
ATOM 3660 C CA . PHE A 1 494 ? 8.909 -15.815 -29.043 1.00 96.31 494 PHE A CA 1
ATOM 3661 C C . PHE A 1 494 ? 7.446 -15.346 -29.067 1.00 96.31 494 PHE A C 1
ATOM 3663 O O . PHE A 1 494 ? 6.646 -15.758 -28.223 1.00 96.31 494 PHE A O 1
ATOM 3670 N N . TYR A 1 495 ? 7.098 -14.472 -30.016 1.00 96.94 495 TYR A N 1
ATOM 3671 C CA . TYR A 1 495 ? 5.762 -13.888 -30.148 1.00 96.94 495 TYR A CA 1
ATOM 3672 C C . TYR A 1 495 ? 4.874 -14.545 -31.208 1.00 96.94 495 TYR A C 1
ATOM 3674 O O . TYR A 1 495 ? 3.763 -14.054 -31.417 1.00 96.94 495 TYR A O 1
ATOM 3682 N N . ASP A 1 496 ? 5.331 -15.631 -31.836 1.00 96.50 496 ASP A N 1
ATOM 3683 C CA . ASP A 1 496 ? 4.633 -16.315 -32.932 1.00 96.50 496 ASP A CA 1
ATOM 3684 C C . ASP A 1 496 ? 4.274 -15.354 -34.086 1.00 96.50 496 ASP A C 1
ATOM 3686 O O . ASP A 1 496 ? 3.126 -15.224 -34.517 1.00 96.50 496 ASP A O 1
ATOM 3690 N N . LEU A 1 497 ? 5.278 -14.597 -34.538 1.00 96.25 497 LEU A N 1
ATOM 3691 C CA . LEU A 1 497 ? 5.186 -13.630 -35.632 1.00 96.25 497 LEU A CA 1
ATOM 3692 C C . LEU A 1 497 ? 5.920 -14.144 -36.877 1.00 96.25 497 LEU A C 1
ATOM 3694 O O . LEU A 1 497 ? 6.851 -14.943 -36.758 1.00 96.25 497 LEU A O 1
ATOM 3698 N N . PRO A 1 498 ? 5.557 -13.657 -38.078 1.00 93.75 498 PRO A N 1
ATOM 3699 C CA . PRO A 1 498 ? 6.319 -13.940 -39.287 1.00 93.75 498 PRO A CA 1
ATOM 3700 C C . PRO A 1 498 ? 7.784 -13.525 -39.123 1.00 93.75 498 PRO A C 1
ATOM 3702 O O . PRO A 1 498 ? 8.066 -12.418 -38.659 1.00 93.75 498 PRO A O 1
ATOM 3705 N N . ALA A 1 499 ? 8.701 -14.409 -39.517 1.00 85.56 499 ALA A N 1
ATOM 3706 C CA . ALA A 1 499 ? 10.122 -14.095 -39.528 1.00 85.56 499 ALA A CA 1
ATOM 3707 C C . ALA A 1 499 ? 10.376 -12.911 -40.481 1.00 85.56 499 ALA A C 1
ATOM 3709 O O . ALA A 1 499 ? 9.879 -12.932 -41.613 1.00 85.56 499 ALA A O 1
ATOM 3710 N N . PRO A 1 500 ? 11.098 -11.870 -40.042 1.00 88.25 500 PRO A N 1
ATOM 3711 C CA . PRO A 1 500 ? 11.471 -10.777 -40.924 1.00 88.25 500 PRO A CA 1
ATOM 3712 C C . PRO A 1 500 ? 12.521 -11.239 -41.936 1.00 88.25 500 PRO A C 1
ATOM 3714 O O . PRO A 1 500 ? 13.312 -12.136 -41.657 1.00 88.25 500 PRO A O 1
ATOM 3717 N N . GLU A 1 501 ? 12.534 -10.599 -43.105 1.00 85.25 501 GLU A N 1
ATOM 3718 C CA . GLU A 1 501 ? 13.566 -10.837 -44.117 1.00 85.25 501 GLU A CA 1
ATOM 3719 C C . GLU A 1 501 ? 14.953 -10.498 -43.538 1.00 85.25 501 GLU A C 1
ATOM 3721 O O . GLU A 1 501 ? 15.095 -9.430 -42.919 1.00 85.25 501 GLU A O 1
ATOM 3726 N N . PRO A 1 502 ? 15.955 -11.383 -43.710 1.00 82.56 502 PRO A N 1
ATOM 3727 C CA . PRO A 1 502 ? 17.316 -11.133 -43.258 1.00 82.56 502 PRO A CA 1
ATOM 3728 C C . PRO A 1 502 ? 17.945 -9.996 -44.064 1.00 82.56 502 PRO A C 1
ATOM 3730 O O . PRO A 1 502 ? 17.622 -9.781 -45.235 1.00 82.56 502 PRO A O 1
ATOM 3733 N N . GLU A 1 503 ? 18.857 -9.266 -43.436 1.00 80.19 503 GLU A N 1
ATOM 3734 C CA . GLU A 1 503 ? 19.519 -8.107 -44.031 1.00 80.19 503 GLU A CA 1
ATOM 3735 C C . GLU A 1 503 ? 21.027 -8.220 -43.796 1.00 80.19 503 GLU A C 1
ATOM 3737 O O . GLU A 1 503 ? 21.484 -8.290 -42.655 1.00 80.19 503 GLU A O 1
ATOM 3742 N N . SER A 1 504 ? 21.812 -8.243 -44.879 1.00 73.75 504 SER A N 1
ATOM 3743 C CA . SER A 1 504 ? 23.275 -8.209 -44.790 1.00 73.75 504 SER A CA 1
ATOM 3744 C C . SER A 1 504 ? 23.731 -6.890 -44.162 1.00 73.75 504 SER A C 1
ATOM 3746 O O . SER A 1 504 ? 23.120 -5.852 -44.381 1.00 73.75 504 SER A O 1
ATOM 3748 N N . ASP A 1 505 ? 24.846 -6.890 -43.432 1.00 72.75 505 ASP A N 1
ATOM 3749 C CA . ASP A 1 505 ? 25.449 -5.660 -42.885 1.00 72.75 505 ASP A CA 1
ATOM 3750 C C . ASP A 1 505 ? 26.092 -4.762 -43.976 1.00 72.75 505 ASP A C 1
ATOM 3752 O O . ASP A 1 505 ? 26.762 -3.788 -43.652 1.00 72.75 505 ASP A O 1
ATOM 3756 N N . GLU A 1 506 ? 25.887 -5.041 -45.269 1.00 73.06 506 GLU A N 1
ATOM 3757 C CA . GLU A 1 506 ? 26.459 -4.277 -46.395 1.00 73.06 506 GLU A CA 1
ATOM 3758 C C . GLU A 1 506 ? 26.025 -2.798 -46.378 1.00 73.06 506 GLU A C 1
ATOM 3760 O O . GLU A 1 506 ? 26.811 -1.911 -46.708 1.00 73.06 506 GLU A O 1
ATOM 3765 N N . TRP A 1 507 ? 24.816 -2.501 -45.883 1.00 77.69 507 TRP A N 1
ATOM 3766 C CA . TRP A 1 507 ? 24.337 -1.124 -45.681 1.00 77.69 507 TRP A CA 1
ATOM 3767 C C . TRP A 1 507 ? 25.212 -0.325 -44.700 1.00 77.69 507 TRP A C 1
ATOM 3769 O O . TRP A 1 507 ? 25.216 0.906 -44.728 1.00 77.69 507 TRP A O 1
ATOM 3779 N N . LEU A 1 508 ? 25.949 -0.999 -43.811 1.00 75.00 508 LEU A N 1
ATOM 3780 C CA . LEU A 1 508 ? 26.828 -0.358 -42.837 1.00 75.00 508 LEU A CA 1
ATOM 3781 C C . LEU A 1 508 ? 28.042 0.276 -43.530 1.00 75.00 508 LEU A C 1
ATOM 3783 O O . LEU A 1 508 ? 28.457 1.368 -43.146 1.00 75.00 508 LEU A O 1
ATOM 3787 N N . GLU A 1 509 ? 28.579 -0.381 -44.562 1.00 70.81 509 GLU A N 1
ATOM 3788 C CA . GLU A 1 509 ? 29.689 0.135 -45.373 1.00 70.81 509 GLU A CA 1
ATOM 3789 C C . GLU A 1 509 ? 29.246 1.365 -46.180 1.00 70.81 509 GLU A C 1
ATOM 3791 O O . GLU A 1 509 ? 29.949 2.376 -46.215 1.00 70.81 509 GLU A O 1
ATOM 3796 N N . GLU A 1 510 ? 28.030 1.335 -46.734 1.00 71.38 510 GLU A N 1
ATOM 3797 C CA . GLU A 1 510 ? 27.442 2.463 -47.470 1.00 71.38 510 GLU A CA 1
ATOM 3798 C C . GLU A 1 510 ? 27.179 3.690 -46.580 1.00 71.38 510 GLU A C 1
ATOM 3800 O O . GLU A 1 510 ? 27.388 4.827 -47.006 1.00 71.38 510 GLU A O 1
ATOM 3805 N N . VAL A 1 511 ? 26.729 3.475 -45.338 1.00 72.50 511 VAL A N 1
ATOM 3806 C CA . VAL A 1 511 ? 26.409 4.554 -44.384 1.00 72.50 511 VAL A CA 1
ATOM 3807 C C . VAL A 1 511 ? 27.663 5.161 -43.750 1.00 72.50 511 VAL A C 1
ATOM 3809 O O . VAL A 1 511 ? 27.658 6.348 -43.415 1.00 72.50 511 VAL A O 1
ATOM 3812 N N . LEU A 1 512 ? 28.726 4.374 -43.566 1.00 70.25 512 LEU A N 1
ATOM 3813 C CA . LEU A 1 512 ? 29.987 4.854 -42.995 1.00 70.25 512 LEU A CA 1
ATOM 3814 C C . LEU A 1 512 ? 30.907 5.511 -44.043 1.00 70.25 512 LEU A C 1
ATOM 3816 O O . LEU A 1 512 ? 31.690 6.379 -43.662 1.00 70.25 512 LEU A O 1
ATOM 3820 N N . GLY A 1 513 ? 30.752 5.181 -45.334 1.00 53.75 513 GLY A N 1
ATOM 3821 C CA . GLY A 1 513 ? 31.449 5.803 -46.467 1.00 53.75 513 GLY A CA 1
ATOM 3822 C C . GLY A 1 513 ? 32.957 5.507 -46.550 1.00 53.75 513 GLY A C 1
ATOM 3823 O O . GLY A 1 513 ? 33.624 5.249 -45.551 1.00 53.75 513 GLY A O 1
ATOM 3824 N N . ASP A 1 514 ? 33.523 5.592 -47.760 1.00 50.47 514 ASP A N 1
ATOM 3825 C CA . ASP A 1 514 ? 34.978 5.650 -47.976 1.00 50.47 514 ASP A CA 1
ATOM 3826 C C . ASP A 1 514 ? 35.483 7.051 -47.576 1.00 50.47 514 ASP A C 1
ATOM 3828 O O . ASP A 1 514 ? 35.556 7.968 -48.401 1.00 50.47 514 ASP A O 1
ATOM 3832 N N . GLU A 1 515 ? 35.824 7.271 -46.304 1.00 38.00 515 GLU A N 1
ATOM 3833 C CA . GLU A 1 515 ? 36.647 8.437 -45.968 1.00 38.00 515 GLU A CA 1
ATOM 3834 C C . GLU A 1 515 ? 38.048 8.277 -46.596 1.00 38.00 515 GLU A C 1
ATOM 3836 O O . GLU A 1 515 ? 38.676 7.220 -46.454 1.00 38.00 515 GLU A O 1
ATOM 3841 N N . PRO A 1 516 ? 38.592 9.308 -47.277 1.00 35.94 516 PRO A N 1
ATOM 3842 C CA . PRO A 1 516 ? 39.924 9.230 -47.851 1.00 35.94 516 PRO A CA 1
ATOM 3843 C C . PRO A 1 516 ? 40.945 9.114 -46.720 1.00 35.94 516 PRO A C 1
ATOM 3845 O O . PRO A 1 516 ? 41.179 10.063 -45.971 1.00 35.94 516 PRO A O 1
ATOM 3848 N N . ARG A 1 517 ? 41.591 7.947 -46.621 1.00 41.66 517 ARG A N 1
ATOM 3849 C CA . ARG A 1 517 ? 42.798 7.766 -45.809 1.00 41.66 517 ARG A CA 1
ATOM 3850 C C . ARG A 1 517 ? 43.845 8.765 -46.298 1.00 41.66 517 ARG A C 1
ATOM 3852 O O . ARG A 1 517 ? 44.437 8.578 -47.357 1.00 41.66 517 ARG A O 1
ATOM 3859 N N . THR A 1 518 ? 44.051 9.849 -45.560 1.00 31.53 518 THR A N 1
ATOM 3860 C CA . THR A 1 518 ? 45.123 10.804 -45.841 1.00 31.53 518 THR A CA 1
ATOM 3861 C C . THR A 1 518 ? 46.465 10.072 -45.756 1.00 31.53 518 THR A C 1
ATOM 3863 O O . THR A 1 518 ? 46.755 9.387 -44.773 1.00 31.53 518 THR A O 1
ATOM 3866 N N . GLU A 1 519 ? 47.280 10.182 -46.808 1.00 34.19 519 GLU A N 1
ATOM 3867 C CA . GLU A 1 519 ? 48.528 9.421 -47.001 1.00 34.19 519 GLU A CA 1
ATOM 3868 C C . GLU A 1 519 ? 49.655 9.727 -45.990 1.00 34.19 519 GLU A C 1
ATOM 3870 O O . GLU A 1 519 ? 50.710 9.109 -46.063 1.00 34.19 519 GLU A O 1
ATOM 3875 N N . ASP A 1 520 ? 49.422 10.552 -44.964 1.00 32.81 520 ASP A N 1
ATOM 3876 C CA . ASP A 1 520 ? 50.292 10.613 -43.774 1.00 32.81 520 ASP A CA 1
ATOM 3877 C C . ASP A 1 520 ? 49.959 9.533 -42.719 1.00 32.81 520 ASP A C 1
ATOM 3879 O O . ASP A 1 520 ? 50.554 9.490 -41.642 1.00 32.81 520 ASP A O 1
ATOM 3883 N N . SER A 1 521 ? 49.040 8.611 -43.031 1.00 37.09 521 SER A N 1
ATOM 3884 C CA . SER A 1 521 ? 48.657 7.475 -42.176 1.00 37.09 521 SER A CA 1
ATOM 3885 C C . SER A 1 521 ? 48.977 6.097 -42.775 1.00 37.09 521 SER A C 1
ATOM 3887 O O . SER A 1 521 ? 48.478 5.075 -42.297 1.00 37.09 521 SER A O 1
ATOM 3889 N N . ALA A 1 522 ? 49.861 6.032 -43.779 1.00 33.50 522 ALA A N 1
ATOM 3890 C CA . ALA A 1 522 ? 50.263 4.806 -44.484 1.00 33.50 522 ALA A CA 1
ATOM 3891 C C . ALA A 1 522 ? 51.104 3.799 -43.650 1.00 33.50 522 ALA A C 1
ATOM 3893 O O . ALA A 1 522 ? 51.942 3.073 -44.185 1.00 33.50 522 ALA A O 1
ATOM 3894 N N . SER A 1 523 ? 50.860 3.708 -42.340 1.00 32.66 523 SER A N 1
ATOM 3895 C CA . SER A 1 523 ? 51.337 2.630 -41.463 1.00 32.66 523 SER A CA 1
ATOM 3896 C C . SER A 1 523 ? 50.293 2.110 -40.460 1.00 32.66 523 SER A C 1
ATOM 3898 O O . SER A 1 523 ? 50.627 1.248 -39.650 1.00 32.66 523 SER A O 1
ATOM 3900 N N . ALA A 1 524 ? 49.028 2.543 -40.530 1.00 34.56 524 ALA A N 1
ATOM 3901 C CA . ALA A 1 524 ? 47.961 2.015 -39.677 1.00 34.56 524 ALA A CA 1
ATOM 3902 C C . ALA A 1 524 ? 46.804 1.458 -40.524 1.00 34.56 524 ALA A C 1
ATOM 3904 O O . ALA A 1 524 ? 45.875 2.170 -40.899 1.00 34.56 524 ALA A O 1
ATOM 3905 N N . GLY A 1 525 ? 46.864 0.158 -40.835 1.00 31.09 525 GLY A N 1
ATOM 3906 C CA . GLY A 1 525 ? 45.673 -0.596 -41.242 1.00 31.09 525 GLY A CA 1
ATOM 3907 C C . GLY A 1 525 ? 44.621 -0.613 -40.120 1.00 31.09 525 GLY A C 1
ATOM 3908 O O . GLY A 1 525 ? 44.925 -0.184 -39.003 1.00 31.09 525 GLY A O 1
ATOM 3909 N N . PRO A 1 526 ? 43.392 -1.103 -40.372 1.00 33.78 526 PRO A N 1
ATOM 3910 C CA . PRO A 1 526 ? 42.440 -1.336 -39.292 1.00 33.78 526 PRO A CA 1
ATOM 3911 C C . PRO A 1 526 ? 43.111 -2.329 -38.347 1.00 33.78 526 PRO A C 1
ATOM 3913 O O . PRO A 1 526 ? 43.405 -3.456 -38.741 1.00 33.78 526 PRO A O 1
ATOM 3916 N N . GLY A 1 527 ? 43.487 -1.867 -37.158 1.00 30.73 527 GLY A N 1
ATOM 3917 C CA . GLY A 1 527 ? 44.223 -2.700 -36.227 1.00 30.73 527 GLY A CA 1
ATOM 3918 C C . GLY A 1 527 ? 43.372 -3.914 -35.888 1.00 30.73 527 GLY A C 1
ATOM 3919 O O . GLY A 1 527 ? 42.377 -3.782 -35.179 1.00 30.73 527 GLY A O 1
ATOM 3920 N N . GLU A 1 528 ? 43.795 -5.099 -36.334 1.00 33.94 528 GLU A N 1
ATOM 3921 C CA . GLU A 1 528 ? 43.665 -6.276 -35.480 1.00 33.94 528 GLU A CA 1
ATOM 3922 C C . GLU A 1 528 ? 44.077 -5.836 -34.066 1.00 33.94 528 GLU A C 1
ATOM 3924 O O . GLU A 1 528 ? 45.067 -5.098 -33.943 1.00 33.94 528 GLU A O 1
ATOM 3929 N N . PRO A 1 529 ? 43.356 -6.220 -32.998 1.00 31.41 529 PRO A N 1
ATOM 3930 C CA . PRO A 1 529 ? 43.862 -6.028 -31.652 1.00 31.41 529 PRO A CA 1
ATOM 3931 C C . PRO A 1 529 ? 45.129 -6.882 -31.525 1.00 31.41 529 PRO A C 1
ATOM 3933 O O . PRO A 1 529 ? 45.093 -8.052 -31.156 1.00 31.41 529 PRO A O 1
ATOM 3936 N N . ASN A 1 530 ? 46.264 -6.306 -31.916 1.00 34.97 530 ASN A N 1
ATOM 3937 C CA . ASN A 1 530 ? 47.576 -6.899 -31.768 1.00 34.97 530 ASN A CA 1
ATOM 3938 C C . ASN A 1 530 ? 47.970 -6.723 -30.311 1.00 34.97 530 ASN A C 1
ATOM 3940 O O . ASN A 1 530 ? 48.626 -5.760 -29.919 1.00 34.97 530 ASN A O 1
ATOM 3944 N N . GLY A 1 531 ? 47.503 -7.671 -29.516 1.00 36.53 531 GLY A N 1
ATOM 3945 C CA . GLY A 1 531 ? 47.890 -7.856 -28.136 1.00 36.53 531 GLY A CA 1
ATOM 3946 C C . GLY A 1 531 ? 46.822 -8.641 -27.385 1.00 36.53 531 GLY A C 1
ATOM 3947 O O . GLY A 1 531 ? 45.632 -8.463 -27.662 1.00 36.53 531 GLY A O 1
ATOM 3948 N N . PRO A 1 532 ? 47.210 -9.500 -26.424 1.00 35.44 532 PRO A N 1
ATOM 3949 C CA . PRO A 1 532 ? 46.264 -9.927 -25.401 1.00 35.44 532 PRO A CA 1
ATOM 3950 C C . PRO A 1 532 ? 45.593 -8.682 -24.783 1.00 35.44 532 PRO A C 1
ATOM 3952 O O . PRO A 1 532 ? 46.182 -7.596 -24.828 1.00 35.44 532 PRO A O 1
ATOM 3955 N N . PRO A 1 533 ? 44.369 -8.800 -24.229 1.00 43.50 533 PRO A N 1
ATOM 3956 C CA . PRO A 1 533 ? 43.767 -7.704 -23.472 1.00 43.50 533 PRO A CA 1
ATOM 3957 C C . PRO A 1 533 ? 44.803 -7.133 -22.490 1.00 43.50 533 PRO A C 1
ATOM 3959 O O . PRO A 1 533 ? 45.595 -7.923 -21.967 1.00 43.50 533 PRO A O 1
ATOM 3962 N N . PRO A 1 534 ? 44.831 -5.801 -22.270 1.00 45.12 534 PRO A N 1
ATOM 3963 C CA . PRO A 1 534 ? 45.809 -5.177 -21.383 1.00 45.12 534 PRO A CA 1
ATOM 3964 C C . PRO A 1 534 ? 45.852 -5.959 -20.074 1.00 45.12 534 PRO A C 1
ATOM 3966 O O . PRO A 1 534 ? 44.794 -6.280 -19.519 1.00 45.12 534 PRO A O 1
ATOM 3969 N N . GLU A 1 535 ? 47.056 -6.336 -19.632 1.00 51.88 535 GLU A N 1
ATOM 3970 C CA . GLU A 1 535 ? 47.197 -7.079 -18.381 1.00 51.88 535 GLU A CA 1
ATOM 3971 C C . GLU A 1 535 ? 46.511 -6.291 -17.262 1.00 51.88 535 GLU A C 1
ATOM 3973 O O . GLU A 1 535 ? 46.455 -5.058 -17.309 1.00 51.88 535 GLU A O 1
ATOM 3978 N N . LEU A 1 536 ? 45.961 -6.997 -16.266 1.00 46.94 536 LEU A N 1
ATOM 3979 C CA . LEU A 1 536 ? 45.195 -6.387 -15.171 1.00 46.94 536 LEU A CA 1
ATOM 3980 C C . LEU A 1 536 ? 45.905 -5.146 -14.599 1.00 46.94 536 LEU A C 1
ATOM 3982 O O . LEU A 1 536 ? 45.250 -4.149 -14.319 1.00 46.94 536 LEU A O 1
ATOM 3986 N N . SER A 1 537 ? 47.240 -5.181 -14.553 1.00 44.94 537 SER A N 1
ATOM 3987 C CA . SER A 1 537 ? 48.117 -4.092 -14.124 1.00 44.94 537 SER A CA 1
ATOM 3988 C C . SER A 1 537 ? 47.997 -2.799 -14.942 1.00 44.94 537 SER A C 1
ATOM 3990 O O . SER A 1 537 ? 48.013 -1.722 -14.361 1.00 44.94 537 SER A O 1
ATOM 3992 N N . GLU A 1 538 ? 47.848 -2.855 -16.269 1.00 51.53 538 GLU A N 1
ATOM 3993 C CA . GLU A 1 538 ? 47.665 -1.650 -17.102 1.00 51.53 538 GLU A CA 1
ATOM 3994 C C . GLU A 1 538 ? 46.263 -1.048 -16.926 1.00 51.53 538 GLU A C 1
ATOM 3996 O O . GLU A 1 538 ? 46.067 0.167 -17.018 1.00 51.53 538 GLU A O 1
ATOM 4001 N N . LEU A 1 539 ? 45.266 -1.898 -16.676 1.00 45.34 539 LEU A N 1
ATOM 4002 C CA . LEU A 1 539 ? 43.896 -1.481 -16.381 1.00 45.34 539 LEU A CA 1
ATOM 4003 C C . LEU A 1 539 ? 43.803 -0.852 -14.985 1.00 45.34 539 LEU A C 1
ATOM 4005 O O . LEU A 1 539 ? 43.172 0.195 -14.834 1.00 45.34 539 LEU A O 1
ATOM 4009 N N . GLU A 1 540 ? 44.482 -1.445 -14.002 1.00 51.28 540 GLU A N 1
ATOM 4010 C CA . GLU A 1 540 ? 44.665 -0.911 -12.649 1.00 51.28 540 GLU A CA 1
ATOM 4011 C C . GLU A 1 540 ? 45.367 0.451 -12.687 1.00 51.28 540 GLU A C 1
ATOM 4013 O O . GLU A 1 540 ? 44.840 1.415 -12.139 1.00 51.28 540 GLU A O 1
ATOM 4018 N N . GLU A 1 541 ? 46.469 0.586 -13.429 1.00 61.41 541 GLU A N 1
ATOM 4019 C CA . GLU A 1 541 ? 47.222 1.844 -13.533 1.00 61.41 541 GLU A CA 1
ATOM 4020 C C . GLU A 1 541 ? 46.394 2.963 -14.203 1.00 61.41 541 GLU A C 1
ATOM 4022 O O . GLU A 1 541 ? 46.428 4.129 -13.792 1.00 61.41 541 GLU A O 1
ATOM 4027 N N . ARG A 1 542 ? 45.561 2.622 -15.200 1.00 63.31 542 ARG A N 1
ATOM 4028 C CA . ARG A 1 542 ? 44.619 3.572 -15.827 1.00 63.31 542 ARG A CA 1
ATOM 4029 C C . ARG A 1 542 ? 43.471 3.964 -14.895 1.00 63.31 542 ARG A C 1
ATOM 4031 O O . ARG A 1 542 ? 43.063 5.128 -14.915 1.00 63.31 542 ARG A O 1
ATOM 4038 N N . LEU A 1 543 ? 42.952 3.028 -14.100 1.00 46.53 543 LEU A N 1
ATOM 4039 C CA . LEU A 1 543 ? 41.907 3.288 -13.105 1.00 46.53 543 LEU A CA 1
ATOM 4040 C C . LEU A 1 543 ? 42.434 4.139 -11.943 1.00 46.53 543 LEU A C 1
ATOM 4042 O O . LEU A 1 543 ? 41.750 5.074 -11.531 1.00 46.53 543 LEU A O 1
ATOM 4046 N N . GLU A 1 544 ? 43.657 3.887 -11.472 1.00 59.78 544 GLU A N 1
ATOM 4047 C CA . GLU A 1 544 ? 44.326 4.703 -10.452 1.00 59.78 544 GLU A CA 1
ATOM 4048 C C . GLU A 1 544 ? 44.540 6.141 -10.933 1.00 59.78 544 GLU A C 1
ATOM 4050 O O . GLU A 1 544 ? 44.275 7.097 -10.198 1.00 59.78 544 GLU A O 1
ATOM 4055 N N . LYS A 1 545 ? 44.946 6.313 -12.194 1.00 60.81 545 LYS A N 1
ATOM 4056 C CA . LYS A 1 545 ? 45.125 7.638 -12.793 1.00 60.81 545 LYS A CA 1
ATOM 4057 C C . LYS A 1 545 ? 43.803 8.406 -12.916 1.00 60.81 545 LYS A C 1
ATOM 4059 O O . LYS A 1 545 ? 43.747 9.576 -12.541 1.00 60.81 545 LYS A O 1
ATOM 4064 N N . LEU A 1 546 ? 42.734 7.744 -13.368 1.00 49.41 546 LEU A N 1
ATOM 4065 C CA . LEU A 1 546 ? 41.385 8.326 -13.447 1.00 49.41 546 LEU A CA 1
ATOM 4066 C C . LEU A 1 546 ? 40.825 8.685 -12.062 1.00 49.41 546 LEU A C 1
ATOM 4068 O O . LEU A 1 546 ? 40.253 9.761 -11.895 1.00 49.41 546 LEU A O 1
ATOM 4072 N N . ALA A 1 547 ? 41.035 7.828 -11.058 1.00 48.34 547 ALA A N 1
ATOM 4073 C CA . ALA A 1 547 ? 40.652 8.110 -9.677 1.00 48.34 547 ALA A CA 1
ATOM 4074 C C . ALA A 1 547 ? 41.410 9.329 -9.121 1.00 48.34 547 ALA A C 1
ATOM 4076 O O . ALA A 1 547 ? 40.815 10.177 -8.456 1.00 48.34 547 ALA A O 1
ATOM 4077 N N . GLY A 1 548 ? 42.703 9.465 -9.438 1.00 56.09 548 GLY A N 1
ATOM 4078 C CA . GLY A 1 548 ? 43.504 10.637 -9.078 1.00 56.09 548 GLY A CA 1
ATOM 4079 C C . GLY A 1 548 ? 42.998 11.939 -9.712 1.00 56.09 548 GLY A C 1
ATOM 4080 O O . GLY A 1 548 ? 42.932 12.968 -9.035 1.00 56.09 548 GLY A O 1
ATOM 4081 N N . GLU A 1 549 ? 42.591 11.898 -10.982 1.00 58.12 549 GLU A N 1
ATOM 4082 C CA . GLU A 1 549 ? 42.041 13.051 -11.710 1.00 58.12 549 GLU A CA 1
ATOM 4083 C C . GLU A 1 549 ? 40.647 13.463 -11.190 1.00 58.12 549 GLU A C 1
ATOM 4085 O O . GLU A 1 549 ? 40.393 14.658 -11.006 1.00 58.12 549 GLU A O 1
ATOM 4090 N N . GLU A 1 550 ? 39.766 12.509 -10.862 1.00 44.28 550 GLU A N 1
ATOM 4091 C CA . GLU A 1 550 ? 38.455 12.796 -10.254 1.00 44.28 550 GLU A CA 1
ATOM 4092 C C . GLU A 1 550 ? 38.577 13.359 -8.829 1.00 44.28 550 GLU A C 1
ATOM 4094 O O . GLU A 1 550 ? 37.860 14.300 -8.473 1.00 44.28 550 GLU A O 1
ATOM 4099 N N . ILE A 1 551 ? 39.516 12.848 -8.024 1.00 48.50 551 ILE A N 1
ATOM 4100 C CA . ILE A 1 551 ? 39.806 13.378 -6.681 1.00 48.50 551 ILE A CA 1
ATOM 4101 C C . ILE A 1 551 ? 40.353 14.809 -6.775 1.00 48.50 551 ILE A C 1
ATOM 4103 O O . ILE A 1 551 ? 39.941 15.677 -6.000 1.00 48.50 551 ILE A O 1
ATOM 4107 N N . ALA A 1 552 ? 41.228 15.092 -7.746 1.00 46.78 552 ALA A N 1
ATOM 4108 C CA . ALA A 1 552 ? 41.741 16.439 -7.990 1.00 46.78 552 ALA A CA 1
ATOM 4109 C C . ALA A 1 552 ? 40.632 17.408 -8.443 1.00 46.78 552 ALA A C 1
ATOM 4111 O O . ALA A 1 552 ? 40.576 18.544 -7.965 1.00 46.78 552 ALA A O 1
ATOM 4112 N N . ALA A 1 553 ? 39.707 16.958 -9.299 1.00 44.78 553 ALA A N 1
ATOM 4113 C CA . ALA A 1 553 ? 38.554 17.748 -9.734 1.00 44.78 553 ALA A CA 1
ATOM 4114 C C . ALA A 1 553 ? 37.564 18.031 -8.585 1.00 44.78 553 ALA A C 1
ATOM 4116 O O . ALA A 1 553 ? 37.071 19.155 -8.450 1.00 44.78 553 ALA A O 1
ATOM 4117 N N . ALA A 1 554 ? 37.315 17.047 -7.714 1.00 41.03 554 ALA A N 1
ATOM 4118 C CA . ALA A 1 554 ? 36.481 17.211 -6.523 1.00 41.03 554 ALA A CA 1
ATOM 4119 C C . ALA A 1 554 ? 37.114 18.172 -5.499 1.00 41.03 554 ALA A C 1
ATOM 4121 O O . ALA A 1 554 ? 36.417 19.012 -4.926 1.00 41.03 554 ALA A O 1
ATOM 4122 N N . ALA A 1 555 ? 38.436 18.104 -5.310 1.00 43.66 555 ALA A N 1
ATOM 4123 C CA . ALA A 1 555 ? 39.180 19.020 -4.446 1.00 43.66 555 ALA A CA 1
ATOM 4124 C C . ALA A 1 555 ? 39.199 20.459 -4.995 1.00 43.66 555 ALA A C 1
ATOM 4126 O O . ALA A 1 555 ? 39.014 21.408 -4.231 1.00 43.66 555 ALA A O 1
ATOM 4127 N N . ALA A 1 556 ? 39.344 20.632 -6.313 1.00 41.91 556 ALA A N 1
ATOM 4128 C CA . ALA A 1 556 ? 39.263 21.939 -6.967 1.00 41.91 556 ALA A CA 1
ATOM 4129 C C . ALA A 1 556 ? 37.862 22.564 -6.833 1.00 41.91 556 ALA A C 1
ATOM 4131 O O . ALA A 1 556 ? 37.741 23.747 -6.525 1.00 41.91 556 ALA A O 1
ATOM 4132 N N . SER A 1 557 ? 36.800 21.760 -6.965 1.00 41.25 557 SER A N 1
ATOM 4133 C CA . SER A 1 557 ? 35.420 22.219 -6.758 1.00 41.25 557 SER A CA 1
ATOM 4134 C C . SER A 1 557 ? 35.111 22.574 -5.296 1.00 41.25 557 SER A C 1
ATOM 4136 O O . SER A 1 557 ? 34.230 23.398 -5.054 1.00 41.25 557 SER A O 1
ATOM 4138 N N . ALA A 1 558 ? 35.807 21.974 -4.325 1.00 41.91 558 ALA A N 1
ATOM 4139 C CA . ALA A 1 558 ? 35.675 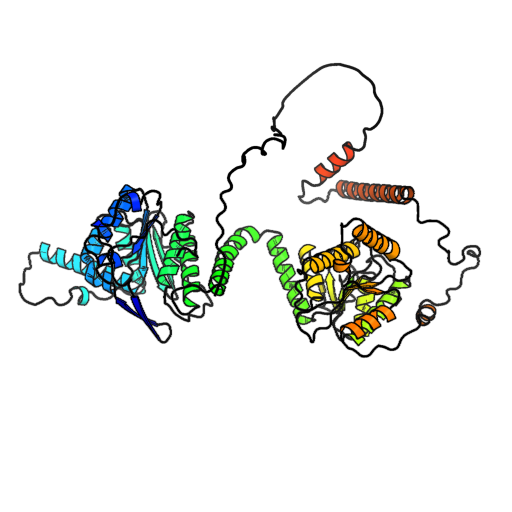22.304 -2.904 1.00 41.91 558 ALA A CA 1
ATOM 4140 C C . ALA A 1 558 ? 36.431 23.592 -2.516 1.00 41.91 558 ALA A C 1
ATOM 4142 O O . ALA A 1 558 ? 36.027 24.280 -1.580 1.00 41.91 558 ALA A O 1
ATOM 4143 N N . ALA A 1 559 ? 37.499 23.939 -3.242 1.00 40.97 559 ALA A N 1
ATOM 4144 C CA . ALA A 1 559 ? 38.278 25.158 -3.022 1.00 40.97 559 ALA A CA 1
ATOM 4145 C C . ALA A 1 559 ? 37.567 26.439 -3.508 1.00 40.97 559 ALA A C 1
ATOM 4147 O O . ALA A 1 559 ? 37.862 27.521 -3.006 1.00 40.97 559 ALA A O 1
ATOM 4148 N N . ASP A 1 560 ? 36.600 26.324 -4.427 1.00 37.78 560 ASP A N 1
ATOM 4149 C CA . ASP A 1 560 ? 35.901 27.461 -5.058 1.00 37.78 560 ASP A CA 1
ATOM 4150 C C . ASP A 1 560 ? 34.645 27.941 -4.286 1.00 37.78 560 ASP A C 1
ATOM 4152 O O . ASP A 1 560 ? 33.778 28.641 -4.808 1.00 37.78 560 ASP A O 1
ATOM 4156 N N . GLY A 1 561 ? 34.519 27.560 -3.007 1.00 37.59 561 GLY A N 1
ATOM 4157 C CA . GLY A 1 561 ? 33.638 28.224 -2.035 1.00 37.59 561 GLY A CA 1
ATOM 4158 C C . GLY A 1 561 ? 32.121 28.122 -2.256 1.00 37.59 561 GLY A C 1
ATOM 4159 O O . GLY A 1 561 ? 31.369 28.803 -1.562 1.00 37.59 561 GLY A O 1
ATOM 4160 N N . ARG A 1 562 ? 31.634 27.279 -3.173 1.00 41.47 562 ARG A N 1
ATOM 4161 C CA . ARG A 1 562 ? 30.195 27.017 -3.372 1.00 41.47 562 ARG A CA 1
ATOM 4162 C C . ARG A 1 562 ? 29.802 25.645 -2.840 1.00 41.47 562 ARG A C 1
ATOM 4164 O O . ARG A 1 562 ? 29.630 24.702 -3.607 1.00 41.47 562 ARG A O 1
ATOM 4171 N N . LEU A 1 563 ? 29.630 25.532 -1.527 1.00 39.09 563 LEU A N 1
ATOM 4172 C CA . LEU A 1 563 ? 28.957 24.383 -0.924 1.00 39.09 563 LEU A CA 1
ATOM 4173 C C . LEU A 1 563 ? 27.907 24.864 0.077 1.00 39.09 563 LEU A C 1
ATOM 4175 O O . LEU A 1 563 ? 28.220 25.189 1.221 1.00 39.09 563 LEU A O 1
ATOM 4179 N N . ASP A 1 564 ? 26.654 24.860 -0.377 1.00 38.78 564 ASP A N 1
ATOM 4180 C CA . ASP A 1 564 ? 25.487 24.824 0.496 1.00 38.78 564 ASP A CA 1
ATOM 4181 C C . ASP A 1 564 ? 25.455 23.484 1.252 1.00 38.78 564 ASP A C 1
ATOM 4183 O O . ASP A 1 564 ? 25.636 22.405 0.683 1.00 38.78 564 ASP A O 1
ATOM 4187 N N . HIS A 1 565 ? 25.262 23.595 2.566 1.00 39.50 565 HIS A N 1
ATOM 4188 C CA . HIS A 1 565 ? 25.050 22.570 3.592 1.00 39.50 565 HIS A CA 1
ATOM 4189 C C . HIS A 1 565 ? 24.944 21.094 3.146 1.00 39.50 565 HIS A C 1
ATOM 4191 O O . HIS A 1 565 ? 23.845 20.559 3.016 1.00 39.50 565 HIS A O 1
ATOM 4197 N N . LYS A 1 566 ? 26.083 20.384 3.071 1.00 35.72 566 LYS A N 1
ATOM 4198 C CA . LYS A 1 566 ? 26.164 18.914 3.241 1.00 35.72 566 LYS A CA 1
ATOM 4199 C C . LYS A 1 566 ? 27.487 18.477 3.897 1.00 35.72 566 LYS A C 1
ATOM 4201 O O . LYS A 1 566 ? 28.455 18.159 3.216 1.00 35.72 566 LYS A O 1
ATOM 4206 N N . GLY A 1 567 ? 27.517 18.385 5.229 1.00 31.14 567 GLY A N 1
ATOM 4207 C CA . GLY A 1 567 ? 28.315 17.356 5.929 1.00 31.14 567 GLY A CA 1
ATOM 4208 C C . GLY A 1 567 ? 27.462 16.080 6.020 1.00 31.14 567 GLY A C 1
ATOM 4209 O O . GLY A 1 567 ? 26.249 16.245 6.154 1.00 31.14 567 GLY A O 1
ATOM 4210 N N . PRO A 1 568 ? 27.989 14.837 5.885 1.00 35.88 568 PRO A N 1
ATOM 4211 C CA . PRO A 1 568 ? 29.255 14.319 6.419 1.00 35.88 568 PRO A CA 1
ATOM 4212 C C . PRO A 1 568 ? 30.037 13.401 5.434 1.00 35.88 568 PRO A C 1
ATOM 4214 O O . PRO A 1 568 ? 30.590 12.382 5.833 1.00 35.88 568 PRO A O 1
ATOM 4217 N N . VAL A 1 569 ? 30.091 13.722 4.135 1.00 36.78 569 VAL A N 1
ATOM 4218 C CA . VAL A 1 569 ? 30.764 12.858 3.131 1.00 36.78 569 VAL A CA 1
ATOM 4219 C C . VAL A 1 569 ? 32.275 13.131 3.035 1.00 36.78 569 VAL A C 1
ATOM 4221 O O . VAL A 1 569 ? 33.065 12.208 2.853 1.00 36.78 569 VAL A O 1
ATOM 4224 N N . ALA A 1 570 ? 32.709 14.376 3.260 1.00 36.72 570 ALA A N 1
ATOM 4225 C CA . ALA A 1 570 ? 34.126 14.755 3.185 1.00 36.72 570 ALA A CA 1
ATOM 4226 C C . ALA A 1 570 ? 35.003 14.086 4.267 1.00 36.72 570 ALA A C 1
ATOM 4228 O O . ALA A 1 570 ? 36.175 13.801 4.028 1.00 36.72 570 ALA A O 1
ATOM 4229 N N . ALA A 1 571 ? 34.432 13.777 5.438 1.00 35.16 571 ALA A N 1
ATOM 4230 C CA . ALA A 1 571 ? 35.158 13.135 6.536 1.00 35.16 571 ALA A CA 1
ATOM 4231 C C . ALA A 1 571 ? 35.457 11.646 6.271 1.00 35.16 571 ALA A C 1
ATOM 4233 O O . ALA A 1 571 ? 36.485 11.139 6.713 1.00 35.16 571 ALA A O 1
ATOM 4234 N N . VAL A 1 572 ? 34.596 10.955 5.515 1.00 36.00 572 VAL A N 1
ATOM 4235 C CA . VAL A 1 572 ? 34.762 9.525 5.197 1.00 36.00 572 VAL A CA 1
ATOM 4236 C C . VAL A 1 572 ? 35.824 9.322 4.111 1.00 36.00 572 VAL A C 1
ATOM 4238 O O . VAL A 1 572 ? 36.638 8.407 4.207 1.00 36.00 572 VAL A O 1
ATOM 4241 N N . VAL A 1 573 ? 35.889 10.222 3.124 1.00 36.00 573 VAL A N 1
ATOM 4242 C CA . VAL A 1 573 ? 36.886 10.155 2.040 1.00 36.00 573 VAL A CA 1
ATOM 4243 C C . VAL A 1 573 ? 38.292 10.516 2.544 1.00 36.00 573 VAL A C 1
ATOM 4245 O O . VAL A 1 573 ? 39.265 9.857 2.181 1.00 36.00 573 VAL A O 1
ATOM 4248 N N . ALA A 1 574 ? 38.413 11.485 3.460 1.00 34.91 574 ALA A N 1
ATOM 4249 C CA . ALA A 1 574 ? 39.696 11.832 4.080 1.00 34.91 574 ALA A CA 1
ATOM 4250 C C . ALA A 1 574 ? 40.246 10.723 5.004 1.00 34.91 574 ALA A C 1
ATOM 4252 O O . ALA A 1 574 ? 41.461 10.561 5.113 1.00 34.91 574 ALA A O 1
ATOM 4253 N N . ALA A 1 575 ? 39.371 9.934 5.640 1.00 34.94 575 ALA A N 1
ATOM 4254 C CA . ALA A 1 575 ? 39.764 8.798 6.480 1.00 34.94 575 ALA A CA 1
ATOM 4255 C C . ALA A 1 575 ? 40.196 7.560 5.668 1.00 34.94 575 ALA A C 1
ATOM 4257 O O . ALA A 1 575 ? 41.006 6.766 6.142 1.00 34.94 575 ALA A O 1
ATOM 4258 N N . ALA A 1 576 ? 39.697 7.400 4.438 1.00 34.91 576 ALA A N 1
ATOM 4259 C CA . ALA A 1 576 ? 40.113 6.315 3.549 1.00 34.91 576 ALA A CA 1
ATOM 4260 C C . ALA A 1 576 ? 41.498 6.573 2.923 1.00 34.91 576 ALA A C 1
ATOM 4262 O O . ALA A 1 576 ? 42.304 5.651 2.812 1.00 34.91 576 ALA A O 1
ATOM 4263 N N . ALA A 1 577 ? 41.815 7.830 2.591 1.00 35.91 577 ALA A N 1
ATOM 4264 C CA . ALA A 1 577 ? 43.100 8.213 1.995 1.00 35.91 577 ALA A CA 1
ATOM 4265 C C . ALA A 1 577 ? 44.287 8.167 2.980 1.00 35.91 577 ALA A C 1
ATOM 4267 O O . ALA A 1 577 ? 45.434 8.020 2.563 1.00 35.91 577 ALA A O 1
ATOM 4268 N N . SER A 1 578 ? 44.040 8.268 4.289 1.00 37.16 578 SER A N 1
ATOM 4269 C CA . SER A 1 578 ? 45.090 8.172 5.312 1.00 37.16 578 SER A CA 1
ATOM 4270 C C . SER A 1 578 ? 45.457 6.730 5.691 1.00 37.16 578 SER A C 1
ATOM 4272 O O . SER A 1 578 ? 46.503 6.520 6.305 1.00 37.16 578 SER A O 1
ATOM 4274 N N . ASN A 1 579 ? 44.656 5.736 5.284 1.00 34.44 579 ASN A N 1
ATOM 4275 C CA . ASN A 1 579 ? 44.865 4.322 5.623 1.00 34.44 579 ASN A CA 1
ATOM 4276 C C . ASN A 1 579 ? 45.585 3.499 4.537 1.00 34.44 579 ASN A C 1
ATOM 4278 O O . ASN A 1 579 ? 46.001 2.375 4.808 1.00 34.44 579 ASN A O 1
ATOM 4282 N N . SER A 1 580 ? 45.790 4.040 3.333 1.00 34.44 580 SER A N 1
ATOM 4283 C CA . SER A 1 580 ? 46.506 3.362 2.236 1.00 34.44 580 SER A CA 1
ATOM 4284 C C . SER A 1 580 ? 48.015 3.663 2.186 1.00 34.44 580 SER A C 1
ATOM 4286 O O . SER A 1 580 ? 48.730 3.118 1.350 1.00 34.44 580 SER A O 1
ATOM 4288 N N . GLY A 1 581 ? 48.537 4.485 3.103 1.00 35.09 581 GLY A N 1
ATOM 4289 C CA . GLY A 1 581 ? 49.918 4.988 3.076 1.00 35.09 581 GLY A CA 1
ATOM 4290 C C . GLY A 1 581 ? 50.918 4.348 4.048 1.00 35.09 581 GLY A C 1
ATOM 4291 O O . GLY A 1 581 ? 51.916 4.992 4.367 1.00 35.09 581 GLY A O 1
ATOM 4292 N N . ALA A 1 582 ? 50.689 3.136 4.572 1.00 31.75 582 ALA A N 1
ATOM 4293 C CA . ALA A 1 582 ? 51.610 2.538 5.549 1.00 31.75 582 ALA A CA 1
ATOM 4294 C C . ALA A 1 582 ? 51.752 1.009 5.437 1.00 31.75 582 ALA A C 1
ATOM 4296 O O . ALA A 1 582 ? 51.343 0.259 6.318 1.00 31.75 582 ALA A O 1
ATOM 4297 N N . SER A 1 583 ? 52.441 0.543 4.394 1.00 31.11 583 SER A N 1
ATOM 4298 C CA . SER A 1 583 ? 53.141 -0.746 4.432 1.00 31.11 583 SER A CA 1
ATOM 4299 C C . SER A 1 583 ? 54.565 -0.582 3.906 1.00 31.11 583 SER A C 1
ATOM 4301 O O . SER A 1 583 ? 54.838 -0.688 2.717 1.00 31.11 583 SER A O 1
ATOM 4303 N N . SER A 1 584 ? 55.488 -0.225 4.801 1.00 30.95 584 SER A N 1
ATOM 4304 C CA . SER A 1 584 ? 56.842 -0.792 4.881 1.00 30.95 584 SER A CA 1
ATOM 4305 C C . SER A 1 584 ? 57.682 -0.024 5.908 1.00 30.95 584 SER A C 1
ATOM 4307 O O . SER A 1 584 ? 57.618 1.198 5.999 1.00 30.95 584 SER A O 1
ATOM 4309 N N . ARG A 1 585 ? 58.549 -0.775 6.604 1.00 27.95 585 ARG A N 1
ATOM 4310 C CA . ARG A 1 585 ? 59.665 -0.369 7.490 1.00 27.95 585 ARG A CA 1
ATOM 4311 C C . ARG A 1 585 ? 59.412 -0.488 8.997 1.00 27.95 585 ARG A C 1
ATOM 4313 O O . ARG A 1 585 ? 58.999 0.432 9.692 1.00 27.95 585 ARG A O 1
ATOM 4320 N N . HIS A 1 586 ? 59.851 -1.635 9.513 1.00 29.25 586 HIS A N 1
ATOM 4321 C CA . HIS A 1 586 ? 60.355 -1.806 10.873 1.00 29.25 586 HIS A CA 1
ATOM 4322 C C . HIS A 1 586 ? 61.367 -0.713 11.268 1.00 29.25 586 HIS A C 1
ATOM 4324 O O . HIS A 1 586 ? 62.426 -0.610 10.646 1.00 29.25 586 HIS A O 1
ATOM 4330 N N . ARG A 1 587 ? 61.133 -0.019 12.393 1.00 26.69 587 ARG A N 1
ATOM 4331 C CA . ARG A 1 587 ? 62.174 0.222 13.413 1.00 26.69 587 ARG A CA 1
ATOM 4332 C C . ARG A 1 587 ? 61.610 0.752 14.733 1.00 26.69 587 ARG A C 1
ATOM 4334 O O . ARG A 1 587 ? 60.752 1.621 14.771 1.00 26.69 587 ARG A O 1
ATOM 4341 N N . SER A 1 588 ? 62.170 0.227 15.817 1.00 30.70 588 SER A N 1
ATOM 4342 C CA . SER A 1 588 ? 61.930 0.590 17.213 1.00 30.70 588 SER A CA 1
ATOM 4343 C C . SER A 1 588 ? 62.255 2.053 17.541 1.00 30.70 588 SER A C 1
ATOM 4345 O O . SER A 1 588 ? 63.339 2.511 17.168 1.00 30.70 588 SER A O 1
ATOM 4347 N N . ARG A 1 589 ? 61.456 2.699 18.403 1.00 25.64 589 ARG A N 1
ATOM 4348 C CA . ARG A 1 589 ? 61.947 3.417 19.602 1.00 25.64 589 ARG A CA 1
ATOM 4349 C C . ARG A 1 589 ? 60.806 3.927 20.494 1.00 25.64 589 ARG A C 1
ATOM 4351 O O . ARG A 1 589 ? 59.813 4.457 20.020 1.00 25.64 589 ARG A O 1
ATOM 4358 N N . ARG A 1 590 ? 61.013 3.759 21.805 1.00 27.91 590 ARG A N 1
ATOM 4359 C CA . ARG A 1 590 ? 60.305 4.402 22.927 1.00 27.91 590 ARG A CA 1
ATOM 4360 C C . ARG A 1 590 ? 60.456 5.931 22.855 1.00 27.91 590 ARG A C 1
ATOM 4362 O O . ARG A 1 590 ? 61.560 6.355 22.535 1.00 27.91 590 ARG A O 1
ATOM 4369 N N . THR A 1 591 ? 59.430 6.696 23.258 1.00 28.27 591 THR A N 1
ATOM 4370 C CA . THR A 1 591 ? 59.394 7.552 24.478 1.00 28.27 591 THR A CA 1
ATOM 4371 C C . THR A 1 591 ? 58.155 8.469 24.529 1.00 28.27 591 THR A C 1
ATOM 4373 O O . THR A 1 591 ? 57.908 9.219 23.597 1.00 28.27 591 THR A O 1
ATOM 4376 N N . SER A 1 592 ? 57.450 8.405 25.670 1.00 28.33 592 SER A N 1
ATOM 4377 C CA . SER A 1 592 ? 56.819 9.484 26.467 1.00 28.33 592 SER A CA 1
ATOM 4378 C C . SER A 1 592 ? 55.919 10.572 25.840 1.00 28.33 592 SER A C 1
ATOM 4380 O O . SER A 1 592 ? 56.418 11.495 25.210 1.00 28.33 592 SER A O 1
ATOM 4382 N N . GLY A 1 593 ? 54.662 10.610 26.312 1.00 26.09 593 GLY A N 1
ATOM 4383 C CA . GLY A 1 593 ? 54.208 11.695 27.202 1.00 26.09 593 GLY A CA 1
ATOM 4384 C C . GLY A 1 593 ? 53.101 12.643 26.708 1.00 26.09 593 GLY A C 1
ATOM 4385 O O . GLY A 1 593 ? 53.347 13.427 25.805 1.00 26.09 593 GLY A O 1
ATOM 4386 N N . LEU A 1 594 ? 51.989 12.655 27.474 1.00 27.44 594 LEU A N 1
ATOM 4387 C CA . LEU A 1 594 ? 50.928 13.688 27.618 1.00 27.44 594 LEU A CA 1
ATOM 4388 C C . LEU A 1 594 ? 49.875 13.743 26.484 1.00 27.44 594 LEU A C 1
ATOM 4390 O O . LEU A 1 594 ? 50.232 13.881 25.328 1.00 27.44 594 LEU A O 1
ATOM 4394 N N . GLY A 1 595 ? 48.553 13.691 26.687 1.00 25.78 595 GLY A N 1
ATOM 4395 C CA . GLY A 1 595 ? 47.701 13.580 27.873 1.00 25.78 595 GLY A CA 1
ATOM 4396 C C . GLY A 1 595 ? 46.233 13.911 27.510 1.00 25.78 595 GLY A C 1
ATOM 4397 O O . GLY A 1 595 ? 45.957 15.038 27.125 1.00 25.78 595 GLY A O 1
ATOM 4398 N N . THR A 1 596 ? 45.325 12.937 27.714 1.00 26.72 596 THR A N 1
ATOM 4399 C CA . THR A 1 596 ? 43.850 13.011 27.972 1.00 26.72 596 THR A CA 1
ATOM 4400 C C . THR A 1 596 ? 42.844 13.562 26.928 1.00 26.72 596 THR A C 1
ATOM 4402 O O . THR A 1 596 ? 43.203 14.449 26.164 1.00 26.72 596 THR A O 1
ATOM 4405 N N . PRO A 1 597 ? 41.539 13.171 26.975 1.00 33.12 597 PRO A N 1
ATOM 4406 C CA . PRO A 1 597 ? 40.912 12.007 27.619 1.00 33.12 597 PRO A CA 1
ATOM 4407 C C . PRO A 1 597 ? 40.137 11.081 26.651 1.00 33.12 597 PRO A C 1
ATOM 4409 O O . PRO A 1 597 ? 39.690 11.454 25.571 1.00 33.12 597 PRO A O 1
ATOM 4412 N N . VAL A 1 598 ? 39.974 9.845 27.118 1.00 23.77 598 VAL A N 1
ATOM 4413 C CA . VAL A 1 598 ? 39.239 8.732 26.514 1.00 23.77 598 VAL A CA 1
ATOM 4414 C C . VAL A 1 598 ? 37.737 8.897 26.769 1.00 23.77 598 VAL A C 1
ATOM 4416 O O . VAL A 1 598 ? 37.333 9.042 27.920 1.00 23.77 598 VAL A O 1
ATOM 4419 N N . VAL A 1 599 ? 36.915 8.795 25.720 1.00 25.25 599 VAL A N 1
ATOM 4420 C CA . VAL A 1 599 ? 35.511 8.366 25.833 1.00 25.25 599 VAL A CA 1
ATOM 4421 C C . VAL A 1 599 ? 35.466 6.920 25.355 1.00 25.25 599 VAL A C 1
ATOM 4423 O O . VAL A 1 599 ? 35.700 6.624 24.186 1.00 25.25 599 VAL A O 1
ATOM 4426 N N . SER A 1 600 ? 35.255 6.008 26.297 1.00 23.73 600 SER A N 1
ATOM 4427 C CA . SER A 1 600 ? 35.186 4.568 26.077 1.00 23.73 600 SER A CA 1
ATOM 4428 C C . SER A 1 600 ? 33.859 4.190 25.419 1.00 23.73 600 SER A C 1
ATOM 4430 O O . SER A 1 600 ? 32.825 4.170 26.085 1.00 23.73 600 SER A O 1
ATOM 4432 N N . ALA A 1 601 ? 33.885 3.843 24.133 1.00 25.09 601 ALA A N 1
ATOM 4433 C CA . ALA A 1 601 ? 32.858 2.998 23.534 1.00 25.09 601 ALA A CA 1
ATOM 4434 C C . ALA A 1 601 ? 33.327 1.545 23.678 1.00 25.09 601 ALA A C 1
ATOM 4436 O O . ALA A 1 601 ? 34.296 1.127 23.045 1.00 25.09 601 ALA A O 1
ATOM 4437 N N . HIS A 1 602 ? 32.684 0.794 24.570 1.00 25.17 602 HIS A N 1
ATOM 4438 C CA . HIS A 1 602 ? 32.897 -0.642 24.693 1.00 25.17 602 HIS A CA 1
ATOM 4439 C C . HIS A 1 602 ? 32.436 -1.335 23.406 1.00 25.17 602 HIS A C 1
ATOM 4441 O O . HIS A 1 602 ? 31.242 -1.451 23.145 1.00 25.17 602 HIS A O 1
ATOM 4447 N N . ALA A 1 603 ? 33.397 -1.802 22.612 1.00 25.06 603 ALA A N 1
ATOM 4448 C CA . ALA A 1 603 ? 33.174 -2.841 21.621 1.00 25.06 603 ALA A CA 1
ATOM 4449 C C . ALA A 1 603 ? 33.034 -4.175 22.368 1.00 25.06 603 ALA A C 1
ATOM 4451 O O . ALA A 1 603 ? 34.001 -4.667 22.949 1.00 25.06 603 ALA A O 1
ATOM 4452 N N . VAL A 1 604 ? 31.826 -4.733 22.389 1.00 25.20 604 VAL A N 1
ATOM 4453 C CA . VAL A 1 604 ? 31.608 -6.139 22.742 1.00 25.20 604 VAL A CA 1
ATOM 4454 C C . VAL A 1 604 ? 31.744 -6.926 21.443 1.00 25.20 604 VAL A C 1
ATOM 4456 O O . VAL A 1 604 ? 31.026 -6.673 20.476 1.00 25.20 604 VAL A O 1
ATOM 4459 N N . SER A 1 605 ? 32.723 -7.826 21.412 1.00 25.52 605 SER A N 1
ATOM 4460 C CA . SER A 1 605 ? 32.965 -8.758 20.318 1.00 25.52 605 SER A CA 1
ATOM 4461 C C . SER A 1 605 ? 31.785 -9.711 20.146 1.00 25.52 605 SER A C 1
ATOM 4463 O O . SER A 1 605 ? 31.243 -10.238 21.117 1.00 25.52 605 SER A O 1
ATOM 4465 N N . ALA A 1 606 ? 31.420 -9.961 18.893 1.00 27.53 606 ALA A N 1
ATOM 4466 C CA . ALA A 1 606 ? 30.485 -11.006 18.516 1.00 27.53 606 ALA A CA 1
ATOM 4467 C C . ALA A 1 606 ? 31.140 -12.383 18.715 1.00 27.53 606 ALA A C 1
ATOM 4469 O O . ALA A 1 606 ? 31.715 -12.921 17.778 1.00 27.53 606 ALA A O 1
ATOM 4470 N N . GLU A 1 607 ? 31.082 -12.928 19.933 1.00 29.58 607 GLU A N 1
ATOM 4471 C CA . GLU A 1 607 ? 31.408 -14.344 20.177 1.00 29.58 607 GLU A CA 1
ATOM 4472 C C . GLU A 1 607 ? 30.651 -15.012 21.346 1.00 29.58 607 GLU A C 1
ATOM 4474 O O . GLU A 1 607 ? 30.862 -16.191 21.595 1.00 29.58 607 GLU A O 1
ATOM 4479 N N . ASP A 1 608 ? 29.672 -14.353 21.983 1.00 30.39 608 ASP A N 1
ATOM 4480 C CA . ASP A 1 608 ? 28.924 -14.929 23.119 1.00 30.39 608 ASP A CA 1
ATOM 4481 C C . ASP A 1 608 ? 27.391 -14.912 22.931 1.00 30.39 608 ASP A C 1
ATOM 4483 O O . ASP A 1 608 ? 26.688 -14.258 23.691 1.00 30.39 608 ASP A O 1
ATOM 4487 N N . VAL A 1 609 ? 26.834 -15.643 21.951 1.00 28.88 609 VAL A N 1
ATOM 4488 C CA . VAL A 1 609 ? 25.433 -16.149 22.015 1.00 28.88 609 VAL A CA 1
ATOM 4489 C C . VAL A 1 609 ? 25.283 -17.450 21.207 1.00 28.88 609 VAL A C 1
ATOM 4491 O O . VAL A 1 609 ? 24.517 -17.524 20.253 1.00 28.88 609 VAL A O 1
ATOM 4494 N N . LEU A 1 610 ? 26.008 -18.510 21.564 1.00 28.66 610 LEU A N 1
ATOM 4495 C CA . LEU A 1 610 ? 25.696 -19.868 21.092 1.00 28.66 610 LEU A CA 1
ATOM 4496 C C . LEU A 1 610 ? 26.000 -20.899 22.183 1.00 28.66 610 LEU A C 1
ATOM 4498 O O . LEU A 1 610 ? 26.943 -21.665 22.076 1.00 28.66 610 LEU A O 1
ATOM 4502 N N . HIS A 1 611 ? 25.172 -20.946 23.226 1.00 27.25 611 HIS A N 1
ATOM 4503 C CA . HIS A 1 611 ? 24.985 -22.147 24.045 1.00 27.25 611 HIS A CA 1
ATOM 4504 C C . HIS A 1 611 ? 23.641 -22.061 24.768 1.00 27.25 611 HIS A C 1
ATOM 4506 O O . HIS A 1 611 ? 23.450 -21.211 25.631 1.00 27.25 611 HIS A O 1
ATOM 4512 N N . GLY A 1 612 ? 22.696 -22.940 24.420 1.00 25.52 612 GLY A N 1
ATOM 4513 C CA . GLY A 1 612 ? 21.422 -22.958 25.133 1.00 25.52 612 GLY A CA 1
ATOM 4514 C C . GLY A 1 612 ? 20.304 -23.860 24.630 1.00 25.52 612 GLY A C 1
ATOM 4515 O O . GLY A 1 612 ? 19.183 -23.620 25.044 1.00 25.52 612 GLY A O 1
ATOM 4516 N N . LEU A 1 613 ? 20.539 -24.880 23.796 1.00 25.98 613 LEU A N 1
ATOM 4517 C CA . LEU A 1 613 ? 19.576 -25.981 23.634 1.00 25.98 613 LEU A CA 1
ATOM 4518 C C . LEU A 1 613 ? 20.331 -27.306 23.490 1.00 25.98 613 LEU A C 1
ATOM 4520 O O . LEU A 1 613 ? 20.874 -27.628 22.436 1.00 25.98 613 LEU A O 1
ATOM 4524 N N . GLY A 1 614 ? 20.402 -28.044 24.599 1.00 25.98 614 GLY A N 1
ATOM 4525 C CA . GLY A 1 614 ? 20.820 -29.443 24.624 1.00 25.98 614 GLY A CA 1
ATOM 4526 C C . GLY A 1 614 ? 19.661 -30.397 24.277 1.00 25.98 614 GLY A C 1
ATOM 4527 O O . GLY A 1 614 ? 18.501 -29.985 24.318 1.00 25.98 614 GLY A O 1
ATOM 4528 N N . PRO A 1 615 ? 19.963 -31.661 23.923 1.00 33.94 615 PRO A N 1
ATOM 4529 C CA . PRO A 1 615 ? 19.065 -32.559 23.197 1.00 33.94 615 PRO A CA 1
ATOM 4530 C C . PRO A 1 615 ? 18.349 -33.595 24.088 1.00 33.94 615 PRO A C 1
ATOM 4532 O O . PRO A 1 615 ? 18.814 -33.933 25.173 1.00 33.94 615 PRO A O 1
ATOM 4535 N N . GLY A 1 616 ? 17.272 -34.184 23.552 1.00 26.31 616 GLY A N 1
ATOM 4536 C CA . GLY A 1 616 ? 16.586 -35.381 24.072 1.00 26.31 616 GLY A CA 1
ATOM 4537 C C . GLY A 1 616 ? 15.132 -35.084 24.467 1.00 26.31 616 GLY A C 1
ATOM 4538 O O . GLY A 1 616 ? 14.874 -34.168 25.227 1.00 26.31 616 GLY A O 1
ATOM 4539 N N . SER A 1 617 ? 14.109 -35.797 24.001 1.00 26.78 617 SER A N 1
ATOM 4540 C CA . SER A 1 617 ? 14.048 -37.243 23.819 1.00 26.78 617 SER A CA 1
ATOM 4541 C C . SER A 1 617 ? 12.968 -37.650 22.809 1.00 26.78 617 SER A C 1
ATOM 4543 O O . SER A 1 617 ? 11.882 -37.082 22.731 1.00 26.78 617 SER A O 1
ATOM 4545 N N . LEU A 1 618 ? 13.328 -38.675 22.042 1.00 26.80 618 LEU A N 1
ATOM 4546 C CA . LEU A 1 618 ? 12.467 -39.541 21.250 1.00 26.80 618 LEU A CA 1
ATOM 4547 C C . LEU A 1 618 ? 11.487 -40.300 22.152 1.00 26.80 618 LEU A C 1
ATOM 4549 O O . LEU A 1 618 ? 11.942 -40.982 23.065 1.00 26.80 618 LEU A O 1
ATOM 4553 N N . ILE A 1 619 ? 10.200 -40.319 21.798 1.00 29.30 619 ILE A N 1
ATOM 4554 C CA . ILE A 1 619 ? 9.353 -41.515 21.923 1.00 29.30 619 ILE A CA 1
ATOM 4555 C C . ILE A 1 619 ? 8.496 -41.595 20.656 1.00 29.30 619 ILE A C 1
ATOM 4557 O O . ILE A 1 619 ? 7.710 -40.700 20.354 1.00 29.30 619 ILE A O 1
ATOM 4561 N N . GLY A 1 620 ? 8.709 -42.665 19.890 1.00 24.64 620 GLY A N 1
ATOM 4562 C CA . GLY A 1 620 ? 7.903 -43.030 18.735 1.00 24.64 620 GLY A CA 1
ATOM 4563 C C . GLY A 1 620 ? 6.622 -43.755 19.143 1.00 24.64 620 GLY A C 1
ATOM 4564 O O . GLY A 1 620 ? 6.515 -44.326 20.226 1.00 24.64 620 GLY A O 1
ATOM 4565 N N . GLY A 1 621 ? 5.665 -43.778 18.225 1.00 25.16 621 GLY A N 1
ATOM 4566 C CA . GLY A 1 621 ? 4.435 -44.550 18.352 1.00 25.16 621 GLY A CA 1
ATOM 4567 C C . GLY A 1 621 ? 3.650 -44.464 17.058 1.00 25.16 621 GLY A C 1
ATOM 4568 O O . GLY A 1 621 ? 2.780 -43.608 16.939 1.00 25.16 621 GLY A O 1
ATOM 4569 N N . GLY A 1 622 ? 3.977 -45.283 16.060 1.00 25.31 622 GLY A N 1
ATOM 4570 C CA . GLY A 1 622 ? 3.189 -45.336 14.837 1.00 25.31 622 GLY A CA 1
ATOM 4571 C C . GLY A 1 622 ? 1.819 -45.986 15.041 1.00 25.31 622 GLY A C 1
ATOM 4572 O O . GLY A 1 622 ? 1.693 -46.923 15.826 1.00 25.31 622 GLY A O 1
ATOM 4573 N N . VAL A 1 623 ? 0.833 -45.552 14.255 1.00 27.95 623 VAL A N 1
ATOM 4574 C CA . VAL A 1 623 ? -0.259 -46.420 13.793 1.00 27.95 623 VAL A CA 1
ATOM 4575 C C . VAL A 1 623 ? -0.566 -46.079 12.339 1.00 27.95 623 VAL A C 1
ATOM 4577 O O . VAL A 1 623 ? -0.711 -44.924 11.951 1.00 27.95 623 VAL A O 1
ATOM 4580 N N . ALA A 1 624 ? -0.622 -47.135 11.540 1.00 30.39 624 ALA A N 1
ATOM 4581 C CA . ALA A 1 624 ? -0.921 -47.138 10.127 1.00 30.39 624 ALA A CA 1
ATOM 4582 C C . ALA A 1 624 ? -2.435 -47.193 9.855 1.00 30.39 624 ALA A C 1
ATOM 4584 O O . ALA A 1 624 ? -3.156 -47.912 10.536 1.00 30.39 624 ALA A O 1
ATOM 4585 N N . GLY A 1 625 ? -2.851 -46.567 8.750 1.00 28.02 625 GLY A N 1
ATOM 4586 C CA . GLY A 1 625 ? -3.625 -47.248 7.706 1.00 28.02 625 GLY A CA 1
ATOM 4587 C C . GLY A 1 625 ? -5.161 -47.191 7.724 1.00 28.02 625 GLY A C 1
ATOM 4588 O O . GLY A 1 625 ? -5.791 -47.761 8.603 1.00 28.02 625 GLY A O 1
ATOM 4589 N N . ARG A 1 626 ? -5.691 -46.727 6.572 1.00 29.30 626 ARG A N 1
ATOM 4590 C CA . ARG A 1 626 ? -6.990 -47.049 5.918 1.00 29.30 626 ARG A CA 1
ATOM 4591 C C . ARG A 1 626 ? -8.238 -46.516 6.653 1.00 29.30 626 ARG A C 1
ATOM 4593 O O . ARG A 1 626 ? -8.406 -46.759 7.834 1.00 29.30 626 ARG A O 1
ATOM 4600 N N . LYS A 1 627 ? -9.185 -45.818 6.028 1.00 31.56 627 LYS A N 1
ATOM 4601 C CA . LYS A 1 627 ? -9.733 -45.815 4.662 1.00 31.56 627 LYS A CA 1
ATOM 4602 C C . LYS A 1 627 ? -10.110 -44.400 4.245 1.00 31.56 627 LYS A C 1
ATOM 4604 O O . LYS A 1 627 ? -10.423 -43.610 5.160 1.00 31.56 627 LYS A O 1
#

Secondary structure (DSSP, 8-state):
-GGGT---TT----SS-PPPEEEEEEETTEEEEEEE--GGGSPPGGG--HHHHTT-SEEEEEGGGGGSTTHHHHHHHHHHHTT-EEEEE---HHHHHHTHHHHHHHHHT--EEEEEEEHHHHHHHHHHHHHHHHHHHHHHHT----------TTTTSPPPPTTTHHHHHHHHHTTTSSEEEEE-GGG-EEEEETTSSS-EEEPPPTT---S--TTHHHHHHHHHHHHHHTT--HHHHHHHHHHHHHHHTTSSSSS--HHHHHHHHHHHHHHHHHHHHTTSHHHHHHHHHHHHHHHHHHH---EEEE--SS--TTSHHHHHHHHHHHHHHHHH---EEE-S-STHHHHHHHHHHHTT--EEEEEESEETTEEGGGS---SPTTSEEEESSHHHHHHHHHHHH---STT---EEEE-S--HHHHHHHHHHHHHHHTT-S--SS---EEEE-GGGTTHHHHHHHHHHHHHTSS-HHHHTTEEEESSHHHHHHHHHHHHT-PPPPP--THHHHHHH------GGGTT--S----SSSPPHHHHHHHHHHHHHHHHHHHHHHHHTS---S--SHHHHHHHHHTSSS------------------------TT-------------------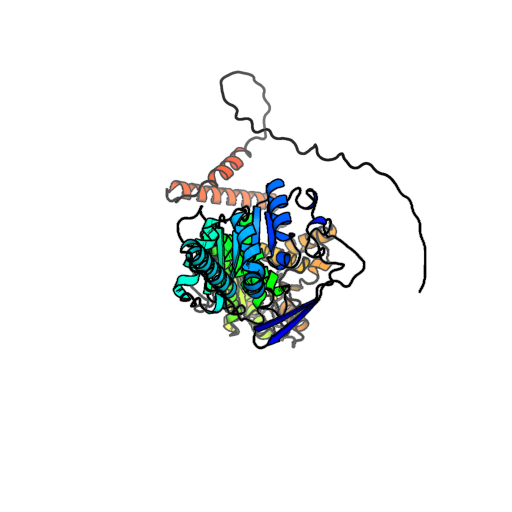-

InterPro domains:
  IPR002173 Carbohydrate/purine kinase, PfkB, conserved site [PS00584] (212-225)
  IPR011611 Carbohydrate kinase PfkB [PF00294] (178-257)
  IPR029056 Ribokinase-like [G3DSA:3.40.1190.20] (1-261)
  IPR029056 Ribokinase-like [SSF53613] (1-258)
  IPR031100 LOG family [PF03641] (345-491)
  IPR052700 Carbohydrate kinase PfkB-like [PTHR43320] (1-271)